Protein AF-0000000074147619 (afdb_homodimer)

Secondary structure (DSSP, 8-state):
--HHHHHHTTTS-HHHHHHHHHPEEEEE--SHHHHHHHHHHHHHT--EEEEE---B--GGGGGTSS--GGGTTSBHHHHHHHHHHHH-TT-EEEEE-----TTTHHHHHHT-SEEEE--S-HHHHHHHHHHHHHTT-EEEEE----BSS-GGG-EEEESSSSEEEEE-SS--TTTS-B-HHHHHHHHHHHHHHHHHHHHH-/--HHHHHHTTTS-HHHHHHHHHPEEEEE--SHHHHHHHHHHHHHT--EEEEE---B--GGGGGTSS--GGGTTSBHHHHHHHHHHHH-TT-EEEEE-----TTTHHHHHHT-SEEEE--S-HHHHHHHHHHHHHTT-EEEEE----BSS-GGG-EEEESSSSEEEEE-SS--TTTS-B-HHHHHHHHHHHHHHHHHHHHH-

Nearest PDB structures (foldseek):
  6h78-assembly6_L  TM=7.411E-01  e=1.457E-11  Homo sapiens
  6h78-assembly8_P  TM=7.478E-01  e=2.387E-11  Homo sapiens
  6h78-assembly2_D  TM=7.526E-01  e=5.663E-11  Homo sapiens
  6h78-assembly7_M  TM=7.394E-01  e=1.343E-10  Homo sapiens
  6h77-assembly1_B  TM=7.255E-01  e=1.263E-10  Homo sapiens

Foldseek 3Di:
DDPLLVVLCVVDPPVLLVLQQPFAEEEADQAQLRLLLLQLSLNNRYAHYEAEEQDADDPVRVQAGPADPVRGPPQSQVRSVVVSCVSPVRHDYHYHNDDDDLVCQLVSQVVGQAYEYDDQDPVVSVSNQVVCVVVVGAYEEEAAQFDDDPLVLWDWDDPDLRYIYIHNNDDHCVVGPRGNVSSSVRSNVSNVVVSCSSRVD/DDPLLVVLCVVDPPVLLVLQQPFAEEEADQAQLRLLLLQLSLNNRYAHYEAEEQDADDPVRVQAGPADPVRGPPQSQVRSVVVSCVSPVRHHYHYHNDDDDLVCLLVSQVVGQAYEYDDQDPVVSVSNVVSCVVVVGAYEEEAAQFDDDPLVLWDWDDPDLRYIYIHNNDDHCVVGPRGNVSSSVRSNVSNVVVSCSSRVD

Sequence (402 aa):
MNFFEEMLLSYFTKEQLDKIQKTRIVIMGCGGLGSNGAITLTRTGFKNFILIDHDKVEISNLNRQAYFFNQIGMPKAKALKENILKINPDCYIEEYVERITSENIESFMHKGDIIMEAVDSAQTKALILNTAIKLNKKVVSASGVCGYGNSEKIKIRRINNNVSIIGDFESDNSVFKPYAPKVIAISSLQCDEILRMVLYEMNFFEEMLLSYFTKEQLDKIQKTRIVIMGCGGLGSNGAITLTRTGFKNFILIDHDKVEISNLNRQAYFFNQIGMPKAKALKENILKINPDCYIEEYVERITSENIESFMHKGDIIMEAVDSAQTKALILNTAIKLNKKVVSASGVCGYGNSEKIKIRRINNNVSIIGDFESDNSVFKPYAPKVIAISSLQCDEILRMVLYE

InterPro domains:
  IPR000594 THIF-type NAD/FAD binding fold [PF00899] (7-155)
  IPR012729 Thiamine biosynthesis protein ThiF [TIGR02354] (4-197)
  IPR035985 Ubiquitin-activating enzyme-like [SSF69572] (10-151)
  IPR045886 ThiF/MoeB/HesA family [PTHR43267] (10-160)

Radius of gyration: 19.63 Å; Cα contacts (8 Å, |Δi|>4): 924; chains: 2; bounding box: 45×60×44 Å

Solvent-accessible surface area (backbone atoms only — not comparable to full-atom values): 20203 Å² total; per-residue (Å²): 132,56,72,58,60,57,47,46,56,79,73,32,54,70,68,55,47,49,49,42,44,68,42,27,38,26,31,42,20,48,42,40,33,23,29,39,23,50,48,38,37,43,27,61,51,40,30,32,39,36,31,31,18,59,51,55,36,46,69,75,42,43,36,44,22,72,58,44,58,91,42,52,69,34,46,30,22,60,49,43,51,54,55,44,39,44,63,39,74,82,48,48,73,48,62,36,83,40,76,85,39,91,88,47,42,65,66,55,55,68,73,34,61,36,35,40,51,23,60,86,48,67,67,60,44,50,51,51,52,52,49,31,57,74,69,69,37,32,34,37,34,66,38,26,51,32,36,75,62,55,71,83,53,51,43,79,46,66,81,50,98,40,35,34,39,33,24,45,72,67,43,41,74,90,81,26,53,68,36,16,24,42,27,43,21,46,19,18,48,44,40,22,49,50,50,31,54,58,68,77,94,132,53,72,57,59,57,47,46,55,80,73,30,54,70,68,55,46,49,50,42,43,67,41,25,38,26,31,41,20,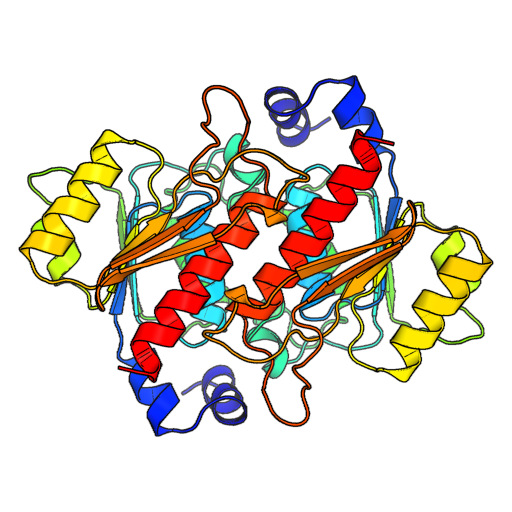46,41,43,34,23,30,40,24,51,50,37,38,42,28,61,51,41,29,32,38,36,33,31,19,57,51,56,34,44,69,75,40,43,37,44,22,70,59,45,60,92,41,53,69,34,46,29,23,58,51,44,50,55,56,44,38,44,61,40,74,81,47,46,74,48,63,36,81,39,77,85,40,92,88,47,42,65,65,55,56,68,73,33,60,36,34,40,51,22,61,88,47,69,66,58,44,50,50,52,53,54,49,29,58,74,69,70,37,33,34,36,35,66,39,27,50,31,35,74,61,56,71,84,52,49,43,80,47,67,81,51,97,40,36,34,40,32,26,45,72,68,43,43,72,90,82,27,54,67,35,16,25,40,28,42,20,48,18,18,48,44,39,22,49,51,51,32,55,59,69,76,94

Structure (mmCIF, N/CA/C/O backbone):
data_AF-0000000074147619-model_v1
#
loop_
_entity.id
_entity.type
_entity.pdbx_description
1 polymer 'Thiamine biosynthesis protein ThiF'
#
loop_
_atom_site.group_PDB
_atom_site.id
_atom_site.type_symbol
_atom_site.label_atom_id
_atom_site.label_alt_id
_atom_site.label_comp_id
_atom_site.label_asym_id
_atom_site.label_entity_id
_atom_site.label_seq_id
_atom_site.pdbx_PDB_ins_code
_atom_site.Cartn_x
_atom_site.Cartn_y
_atom_site.Cartn_z
_atom_site.occupancy
_atom_site.B_iso_or_equiv
_atom_site.auth_seq_id
_atom_site.auth_comp_id
_atom_site.auth_asym_id
_atom_site.auth_atom_id
_atom_site.pdbx_PDB_model_num
ATOM 1 N N . MET A 1 1 ? 16.062 -3.539 -21.5 1 73.69 1 MET A N 1
ATOM 2 C CA . MET A 1 1 ? 16.141 -2.998 -20.141 1 73.69 1 MET A CA 1
ATOM 3 C C . MET A 1 1 ? 15.812 -1.508 -20.141 1 73.69 1 MET A C 1
ATOM 5 O O . MET A 1 1 ? 16.453 -0.723 -20.844 1 73.69 1 MET A O 1
ATOM 9 N N . ASN A 1 2 ? 14.703 -1.176 -19.562 1 82.88 2 ASN A N 1
ATOM 10 C CA . ASN A 1 2 ? 14.367 0.241 -19.5 1 82.88 2 ASN A CA 1
ATOM 11 C C . ASN A 1 2 ? 15.031 0.921 -18.312 1 82.88 2 ASN A C 1
ATOM 13 O O . ASN A 1 2 ? 15.742 0.274 -17.547 1 82.88 2 ASN A O 1
ATOM 17 N N . PHE A 1 3 ? 14.891 2.203 -18.234 1 87.56 3 PHE A N 1
ATOM 18 C CA . PHE A 1 3 ? 15.578 3.014 -17.234 1 87.56 3 PHE A CA 1
ATOM 19 C C . PHE A 1 3 ? 15.172 2.594 -15.82 1 87.56 3 PHE A C 1
ATOM 21 O O . PHE A 1 3 ? 15.969 2.684 -14.891 1 87.56 3 PHE A O 1
ATOM 28 N N . PHE A 1 4 ? 14.023 2.078 -15.719 1 89.56 4 PHE A N 1
ATOM 29 C CA . PHE A 1 4 ? 13.547 1.606 -14.422 1 89.56 4 PHE A CA 1
ATOM 30 C C . PHE A 1 4 ? 14.336 0.382 -13.969 1 89.56 4 PHE A C 1
ATOM 32 O O . PHE A 1 4 ? 14.758 0.303 -12.812 1 89.56 4 PHE A O 1
ATOM 39 N N . GLU A 1 5 ? 14.578 -0.451 -14.898 1 88 5 GLU A N 1
ATOM 40 C CA . GLU A 1 5 ? 15.352 -1.655 -14.609 1 88 5 GLU A CA 1
ATOM 41 C C . GLU A 1 5 ? 16.781 -1.309 -14.234 1 88 5 GLU A C 1
ATOM 43 O O . GLU A 1 5 ? 17.359 -1.91 -13.32 1 88 5 GLU A O 1
ATOM 48 N N . GLU A 1 6 ? 17.25 -0.387 -14.914 1 90.38 6 GLU A N 1
ATOM 49 C CA . GLU A 1 6 ? 18.609 0.059 -14.617 1 90.38 6 GLU A CA 1
ATOM 50 C C . GLU A 1 6 ? 18.703 0.671 -13.219 1 90.38 6 GLU A C 1
ATOM 52 O O . GLU A 1 6 ? 19.656 0.429 -12.492 1 90.38 6 GLU A O 1
ATOM 57 N N . MET A 1 7 ? 17.734 1.424 -12.898 1 92.44 7 MET A N 1
ATOM 58 C CA . MET A 1 7 ? 17.703 2.098 -11.609 1 92.44 7 MET A CA 1
ATOM 59 C C . MET A 1 7 ? 17.656 1.085 -10.469 1 92.44 7 MET A C 1
ATOM 61 O O . MET A 1 7 ? 18.25 1.295 -9.414 1 92.44 7 MET A O 1
ATOM 65 N N . LEU A 1 8 ? 17.047 -0.1 -10.695 1 94.5 8 LEU A N 1
ATOM 66 C CA . LEU A 1 8 ? 16.875 -1.123 -9.672 1 94.5 8 LEU A CA 1
ATOM 67 C C . LEU A 1 8 ? 18.234 -1.714 -9.273 1 94.5 8 LEU A C 1
ATOM 69 O O . LEU A 1 8 ? 18.375 -2.256 -8.18 1 94.5 8 LEU A O 1
ATOM 73 N N . LEU A 1 9 ? 19.188 -1.494 -10.109 1 94.5 9 LEU A N 1
ATOM 74 C CA . LEU A 1 9 ? 20.531 -1.983 -9.828 1 94.5 9 LEU A CA 1
ATOM 75 C C . LEU A 1 9 ? 21.203 -1.129 -8.758 1 94.5 9 LEU A C 1
ATOM 77 O O . LEU A 1 9 ? 22.25 -1.502 -8.234 1 94.5 9 LEU A O 1
ATOM 81 N N . SER A 1 10 ? 20.625 -0.014 -8.438 1 92.44 10 SER A N 1
ATOM 82 C CA . SER A 1 10 ? 21.094 0.773 -7.301 1 92.44 10 SER A CA 1
ATOM 83 C C . SER A 1 10 ? 20.547 0.223 -5.988 1 92.44 10 SER A C 1
ATOM 85 O O . SER A 1 10 ? 21.016 0.591 -4.91 1 92.44 10 SER A O 1
ATOM 87 N N . TYR A 1 11 ? 19.609 -0.738 -6.062 1 93.5 11 TYR A N 1
ATOM 88 C CA . TYR A 1 11 ? 18.969 -1.286 -4.875 1 93.5 11 TYR A CA 1
ATOM 89 C C . TYR A 1 11 ? 19.344 -2.748 -4.676 1 93.5 11 TYR A C 1
ATOM 91 O O . TYR A 1 11 ? 19.359 -3.246 -3.547 1 93.5 11 TYR A O 1
ATOM 99 N N . PHE A 1 12 ? 19.594 -3.391 -5.762 1 95.12 12 PHE A N 1
ATOM 100 C CA . PHE A 1 12 ? 19.891 -4.816 -5.746 1 95.12 12 PHE A CA 1
ATOM 101 C C . PHE A 1 12 ? 21.203 -5.102 -6.488 1 95.12 12 PHE A C 1
ATOM 103 O O . PHE A 1 12 ? 21.547 -4.387 -7.426 1 95.12 12 PHE A O 1
ATOM 110 N N . THR A 1 13 ? 21.875 -6.172 -5.996 1 95.19 13 THR A N 1
ATOM 111 C CA . THR A 1 13 ? 22.938 -6.699 -6.852 1 95.19 13 THR A CA 1
ATOM 112 C C . THR A 1 13 ? 22.344 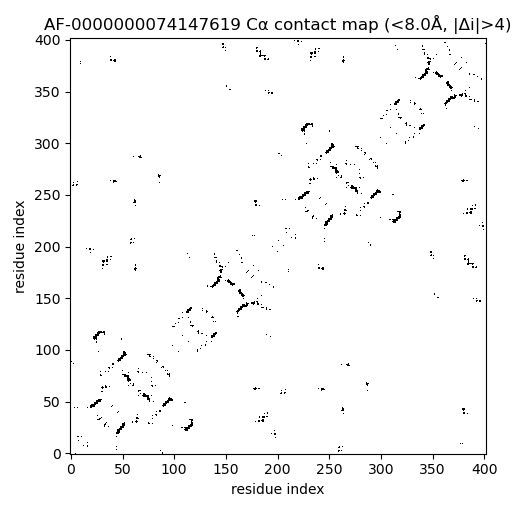-7.301 -8.125 1 95.19 13 THR A C 1
ATOM 114 O O . THR A 1 13 ? 21.156 -7.617 -8.18 1 95.19 13 THR A O 1
ATOM 117 N N . LYS A 1 14 ? 23.188 -7.457 -9.094 1 95.69 14 LYS A N 1
ATOM 118 C CA . LYS A 1 14 ? 22.734 -8.078 -10.336 1 95.69 14 LYS A CA 1
ATOM 119 C C . LYS A 1 14 ? 22.141 -9.461 -10.086 1 95.69 14 LYS A C 1
ATOM 121 O O . LYS A 1 14 ? 21.125 -9.828 -10.664 1 95.69 14 LYS A O 1
ATOM 126 N N . GLU A 1 15 ? 22.797 -10.156 -9.25 1 96.44 15 GLU A N 1
ATOM 127 C CA . GLU A 1 15 ? 22.344 -11.5 -8.922 1 96.44 15 GLU A CA 1
ATOM 128 C C . GLU A 1 15 ? 20.969 -11.477 -8.258 1 96.44 15 GLU A C 1
ATOM 130 O O . GLU A 1 15 ? 20.078 -12.258 -8.625 1 96.44 15 GLU A O 1
ATOM 135 N N . GLN A 1 16 ? 20.812 -10.633 -7.336 1 96.56 16 GLN A N 1
ATOM 136 C CA . GLN A 1 16 ? 19.547 -10.492 -6.648 1 96.56 16 GLN A CA 1
ATOM 137 C C . GLN A 1 16 ? 18.438 -10.086 -7.621 1 96.56 16 GLN A C 1
ATOM 139 O O . GLN A 1 16 ? 17.344 -10.664 -7.598 1 96.56 16 GLN A O 1
ATOM 144 N N . LEU A 1 17 ? 18.719 -9.148 -8.445 1 96.94 17 LEU A N 1
ATOM 145 C CA . LEU A 1 17 ? 17.734 -8.656 -9.398 1 96.94 17 LEU A CA 1
ATOM 146 C C . LEU A 1 17 ? 17.359 -9.742 -10.398 1 96.94 17 LEU A C 1
ATOM 148 O O . LEU A 1 17 ? 16.188 -9.875 -10.773 1 96.94 17 LEU A O 1
ATOM 152 N N . ASP A 1 18 ? 18.328 -10.492 -10.805 1 96.62 18 ASP A N 1
ATOM 153 C CA . ASP A 1 18 ? 18.078 -11.609 -11.703 1 96.62 18 ASP A CA 1
ATOM 154 C C . ASP A 1 18 ? 17.109 -12.602 -11.078 1 96.62 18 ASP A C 1
ATOM 156 O O . ASP A 1 18 ? 16.188 -13.086 -11.734 1 96.62 18 ASP A O 1
ATOM 160 N N . LYS A 1 19 ? 17.312 -12.922 -9.828 1 97.62 19 LYS A N 1
ATOM 161 C CA . LYS A 1 19 ? 16.422 -13.828 -9.117 1 97.62 19 LYS A CA 1
ATOM 162 C C . LYS A 1 19 ? 15 -13.273 -9.07 1 97.62 19 LYS A C 1
ATOM 164 O O . LYS A 1 19 ? 14.039 -13.992 -9.336 1 97.62 19 LYS A O 1
ATOM 169 N N . ILE A 1 20 ? 14.891 -12.047 -8.75 1 98.06 20 ILE A N 1
ATOM 170 C CA . ILE A 1 20 ? 13.609 -11.367 -8.633 1 98.06 20 ILE A CA 1
ATOM 171 C C . ILE A 1 20 ? 12.883 -11.391 -9.977 1 98.06 20 ILE A C 1
ATOM 173 O O . ILE A 1 20 ? 11.711 -11.781 -10.047 1 98.06 20 ILE A O 1
ATOM 177 N N . GLN A 1 21 ? 13.555 -11.094 -11.016 1 97.25 21 GLN A N 1
ATOM 178 C CA . GLN A 1 21 ? 12.93 -10.891 -12.32 1 97.25 21 GLN A CA 1
ATOM 179 C C . GLN A 1 21 ? 12.664 -12.219 -13.016 1 97.25 21 GLN A C 1
ATOM 181 O O . GLN A 1 21 ? 11.867 -12.289 -13.953 1 97.25 21 GLN A O 1
ATOM 186 N N . LYS A 1 22 ? 13.305 -13.234 -12.531 1 97.5 22 LYS A N 1
ATOM 187 C CA . LYS A 1 22 ? 13.055 -14.57 -13.078 1 97.5 22 LYS A CA 1
ATOM 188 C C . LYS A 1 22 ? 11.898 -15.25 -12.344 1 97.5 22 LYS A C 1
ATOM 190 O O . LYS A 1 22 ? 11.336 -16.234 -12.844 1 97.5 22 LYS A O 1
ATOM 195 N N . THR A 1 23 ? 11.641 -14.836 -11.164 1 98.5 23 THR A N 1
ATOM 196 C CA . THR A 1 23 ? 10.578 -15.438 -10.359 1 98.5 23 THR A CA 1
ATOM 197 C C . THR A 1 23 ? 9.203 -15.086 -10.93 1 98.5 23 THR A C 1
ATOM 199 O O . THR A 1 23 ? 8.914 -13.914 -11.195 1 98.5 23 THR A O 1
ATOM 202 N N . ARG A 1 24 ? 8.367 -16.062 -11.133 1 98.75 24 ARG A N 1
ATOM 203 C CA . ARG A 1 24 ? 7 -15.867 -11.594 1 98.75 24 ARG A CA 1
ATOM 204 C C . ARG A 1 24 ? 6.016 -15.938 -10.43 1 98.75 24 ARG A C 1
ATOM 206 O O . ARG A 1 24 ? 5.934 -16.953 -9.742 1 98.75 24 ARG A O 1
ATOM 213 N N . ILE A 1 25 ? 5.258 -14.875 -10.258 1 98.88 25 ILE A N 1
ATOM 214 C CA . ILE A 1 25 ? 4.328 -14.758 -9.141 1 98.88 25 ILE A CA 1
ATOM 215 C C . ILE A 1 25 ? 2.912 -15.078 -9.609 1 98.88 25 ILE A C 1
ATOM 217 O O . ILE A 1 25 ? 2.416 -14.469 -10.562 1 98.88 25 ILE A O 1
ATOM 221 N N . VAL A 1 26 ? 2.271 -16 -8.984 1 98.94 26 VAL A N 1
ATOM 222 C CA . VAL A 1 26 ? 0.858 -16.281 -9.219 1 98.94 26 VAL A CA 1
ATOM 223 C C . VAL A 1 26 ? 0.01 -15.586 -8.156 1 98.94 26 VAL A C 1
ATOM 225 O O . VAL A 1 26 ? 0.038 -15.969 -6.984 1 98.94 26 VAL A O 1
ATOM 228 N N . ILE A 1 27 ? -0.716 -14.617 -8.57 1 98.94 27 ILE A N 1
ATOM 229 C CA . ILE A 1 27 ? -1.602 -13.898 -7.66 1 98.94 27 ILE A CA 1
ATOM 230 C C . ILE A 1 27 ? -3.025 -14.43 -7.797 1 98.94 27 ILE A C 1
ATOM 232 O O . ILE A 1 27 ? -3.672 -14.234 -8.828 1 98.94 27 ILE A O 1
ATOM 236 N N . MET A 1 28 ? -3.471 -15.102 -6.797 1 98.88 28 MET A N 1
ATOM 237 C CA . MET A 1 28 ? -4.816 -15.664 -6.773 1 98.88 28 MET A CA 1
ATOM 238 C C . MET A 1 28 ? -5.777 -14.758 -6.016 1 98.88 28 MET A C 1
ATOM 240 O O . MET A 1 28 ? -5.883 -14.844 -4.793 1 98.88 28 MET A O 1
ATOM 244 N N . GLY A 1 29 ? -6.551 -14.023 -6.73 1 98.75 29 GLY A N 1
ATOM 245 C CA . GLY A 1 29 ? -7.367 -12.938 -6.215 1 98.75 29 GLY A CA 1
ATOM 246 C C . GLY A 1 29 ? -6.758 -11.57 -6.441 1 98.75 29 GLY A C 1
ATOM 247 O O . GLY A 1 29 ? -5.668 -11.281 -5.949 1 98.75 29 GLY A O 1
ATOM 248 N N . CYS A 1 30 ? -7.477 -10.742 -7.215 1 98.81 30 CYS A N 1
ATOM 249 C CA . CYS A 1 30 ? -7 -9.398 -7.504 1 98.81 30 CYS A CA 1
ATOM 250 C C . CYS A 1 30 ? -7.812 -8.359 -6.738 1 98.81 30 CYS A C 1
ATOM 252 O O . CYS A 1 30 ? -8.109 -7.285 -7.27 1 98.81 30 CYS A O 1
ATOM 254 N N . GLY A 1 31 ? -8.266 -8.727 -5.527 1 98.38 31 GLY A N 1
ATOM 255 C CA . GLY A 1 31 ? -8.977 -7.801 -4.66 1 98.38 31 GLY A CA 1
ATOM 256 C C . GLY A 1 31 ? -8.055 -6.902 -3.857 1 98.38 31 GLY A C 1
ATOM 257 O O . GLY A 1 31 ? -7.102 -6.336 -4.398 1 98.38 31 GLY A O 1
ATOM 258 N N . GLY A 1 32 ? -8.398 -6.672 -2.566 1 98.31 32 GLY A N 1
ATOM 259 C CA . GLY A 1 32 ? -7.625 -5.785 -1.712 1 98.31 32 GLY A CA 1
ATOM 260 C C . GLY A 1 32 ? -6.191 -6.242 -1.52 1 98.31 32 GLY A C 1
ATOM 261 O O . GLY A 1 32 ? -5.258 -5.449 -1.669 1 98.31 32 GLY A O 1
ATOM 262 N N . LEU A 1 33 ? -6.023 -7.449 -1.25 1 98.69 33 LEU A N 1
ATOM 263 C CA . LEU A 1 33 ? -4.68 -7.977 -1.033 1 98.69 33 LEU A CA 1
ATOM 264 C C . LEU A 1 33 ? -3.926 -8.109 -2.354 1 98.69 33 LEU A C 1
ATOM 266 O O . LEU A 1 33 ? -2.84 -7.543 -2.512 1 98.69 33 LEU A O 1
ATOM 270 N N . GLY A 1 34 ? -4.535 -8.727 -3.307 1 98.88 34 GLY A N 1
ATOM 271 C CA . GLY A 1 34 ? -3.869 -9.062 -4.555 1 98.88 34 GLY A CA 1
ATOM 272 C C . GLY A 1 34 ? -3.533 -7.844 -5.395 1 98.88 34 GLY A C 1
ATOM 273 O O . GLY A 1 34 ? -2.449 -7.766 -5.98 1 98.88 34 GLY A O 1
ATOM 274 N N . SER A 1 35 ? -4.465 -6.914 -5.508 1 98.94 35 SER A N 1
ATOM 275 C CA . SER A 1 35 ? -4.211 -5.734 -6.328 1 98.94 35 SER A CA 1
ATOM 276 C C . SER A 1 35 ? -3.092 -4.879 -5.742 1 98.94 35 SER A C 1
ATOM 278 O O . SER A 1 35 ? -2.172 -4.477 -6.457 1 98.94 35 SER A O 1
ATOM 280 N N . ASN A 1 36 ? -3.133 -4.625 -4.438 1 98.88 36 ASN A N 1
ATOM 281 C CA . ASN A 1 36 ? -2.07 -3.863 -3.789 1 98.88 36 ASN A CA 1
ATOM 282 C C . ASN A 1 36 ? -0.743 -4.613 -3.822 1 98.88 36 ASN A C 1
ATOM 284 O O . ASN A 1 36 ? 0.313 -4.008 -4.016 1 98.88 36 ASN A O 1
ATOM 288 N N . GLY A 1 37 ? -0.799 -5.887 -3.617 1 98.94 37 GLY A N 1
ATOM 289 C CA . GLY A 1 37 ? 0.406 -6.695 -3.672 1 98.94 37 GLY A CA 1
ATOM 290 C C . GLY A 1 37 ? 1.087 -6.664 -5.027 1 98.94 37 GLY A C 1
ATOM 291 O O . GLY A 1 37 ? 2.312 -6.551 -5.109 1 98.94 37 GLY A O 1
ATOM 292 N N . ALA A 1 38 ? 0.302 -6.785 -6.086 1 98.94 38 ALA A N 1
ATOM 293 C CA . ALA A 1 38 ? 0.847 -6.742 -7.441 1 98.94 38 ALA A CA 1
ATOM 294 C C . ALA A 1 38 ? 1.584 -5.43 -7.691 1 98.94 38 ALA A C 1
ATOM 296 O O . ALA A 1 38 ? 2.678 -5.422 -8.266 1 98.94 38 ALA A O 1
ATOM 297 N N . ILE A 1 39 ? 0.962 -4.34 -7.25 1 98.81 39 ILE A N 1
ATOM 298 C CA . ILE A 1 39 ? 1.57 -3.025 -7.406 1 98.81 39 ILE A CA 1
ATOM 299 C C . ILE A 1 39 ? 2.881 -2.967 -6.629 1 98.81 39 ILE A C 1
ATOM 301 O O . ILE A 1 39 ? 3.912 -2.553 -7.164 1 98.81 39 ILE A O 1
ATOM 305 N N . THR A 1 40 ? 2.861 -3.434 -5.41 1 98.88 40 THR A N 1
ATOM 306 C CA . THR A 1 40 ? 4.031 -3.414 -4.539 1 98.88 40 THR A CA 1
ATOM 307 C C . THR A 1 40 ? 5.152 -4.273 -5.121 1 98.88 40 THR A C 1
ATOM 309 O O . THR A 1 40 ? 6.305 -3.84 -5.18 1 98.88 40 THR A O 1
ATOM 312 N N . LEU A 1 41 ? 4.828 -5.465 -5.582 1 98.88 41 LEU A N 1
ATOM 313 C CA . LEU A 1 41 ? 5.82 -6.375 -6.145 1 98.88 41 LEU A CA 1
ATOM 314 C C . LEU A 1 41 ? 6.41 -5.805 -7.43 1 98.88 41 LEU A C 1
ATOM 316 O O . LEU A 1 41 ? 7.609 -5.945 -7.684 1 98.88 41 LEU A O 1
ATOM 320 N N . THR A 1 42 ? 5.555 -5.191 -8.234 1 98.56 42 THR A N 1
ATOM 321 C CA . THR A 1 42 ? 6.047 -4.547 -9.445 1 98.56 42 THR A CA 1
ATOM 322 C C . THR A 1 42 ? 7.09 -3.486 -9.109 1 98.56 42 THR A C 1
ATOM 324 O O . THR A 1 42 ? 8.164 -3.453 -9.711 1 98.56 42 THR A O 1
ATOM 327 N N . ARG A 1 43 ? 6.797 -2.67 -8.156 1 98.19 43 ARG A N 1
ATOM 328 C CA . ARG A 1 43 ? 7.711 -1.604 -7.754 1 98.19 43 ARG A CA 1
ATOM 329 C C . ARG A 1 43 ? 9 -2.176 -7.176 1 98.19 43 ARG A C 1
ATOM 331 O O . ARG A 1 43 ? 10.062 -1.558 -7.281 1 98.19 43 ARG A O 1
ATOM 338 N N . THR A 1 44 ? 8.883 -3.348 -6.605 1 98.06 44 THR A N 1
ATOM 339 C CA . THR A 1 44 ? 10.047 -4.023 -6.047 1 98.06 44 THR A CA 1
ATOM 340 C C . THR A 1 44 ? 10.977 -4.504 -7.16 1 98.06 44 THR A C 1
ATOM 342 O O . THR A 1 44 ? 12.188 -4.617 -6.957 1 98.06 44 THR A O 1
ATOM 345 N N . GLY A 1 45 ? 10.43 -4.84 -8.312 1 97.69 45 GLY A N 1
ATOM 346 C CA . GLY A 1 45 ? 11.266 -5.266 -9.43 1 97.69 45 GLY A CA 1
ATOM 347 C C . GLY A 1 45 ? 10.789 -6.555 -10.07 1 97.69 45 GLY A C 1
ATOM 348 O O . GLY A 1 45 ? 11.367 -7.008 -11.062 1 97.69 45 GLY A O 1
ATOM 349 N N . PHE A 1 46 ? 9.758 -7.172 -9.492 1 98.44 46 PHE A N 1
ATOM 350 C CA . PHE A 1 46 ? 9.219 -8.359 -10.133 1 98.44 46 PHE A CA 1
ATOM 351 C C . PHE A 1 46 ? 8.625 -8.023 -11.492 1 98.44 46 PHE A C 1
ATOM 353 O O . PHE A 1 46 ? 8.016 -6.965 -11.664 1 98.44 46 PHE A O 1
ATOM 360 N N . LYS A 1 47 ? 8.68 -9.023 -12.445 1 97.94 47 LYS A N 1
ATOM 361 C CA . LYS A 1 47 ? 8.273 -8.695 -13.812 1 97.94 47 LYS A CA 1
ATOM 362 C C . LYS A 1 47 ? 7.266 -9.719 -14.344 1 97.94 47 LYS A C 1
ATOM 364 O O . LYS A 1 47 ? 6.598 -9.477 -15.344 1 97.94 47 LYS A O 1
ATOM 369 N N . ASN A 1 48 ? 7.234 -10.844 -13.742 1 98.69 48 ASN A N 1
ATOM 370 C CA . ASN A 1 48 ? 6.434 -11.945 -14.258 1 98.69 48 ASN A CA 1
ATOM 371 C C . ASN A 1 48 ? 5.254 -12.258 -13.344 1 98.69 48 ASN A C 1
ATOM 373 O O . ASN A 1 48 ? 5.441 -12.719 -12.219 1 98.69 48 ASN A O 1
ATOM 377 N N . PHE A 1 49 ? 4.031 -12.031 -13.922 1 98.88 49 PHE A N 1
ATOM 378 C CA . PHE A 1 49 ? 2.842 -12.18 -13.086 1 98.88 49 PHE A CA 1
ATOM 379 C C . PHE A 1 49 ? 1.792 -13.031 -13.789 1 98.88 49 PHE A C 1
ATOM 381 O O . PHE A 1 49 ? 1.618 -12.938 -15.008 1 98.88 49 PHE A O 1
ATOM 388 N N . ILE A 1 50 ? 1.135 -13.875 -13.055 1 98.88 50 ILE A N 1
ATOM 389 C CA . ILE A 1 50 ? -0.141 -14.5 -13.391 1 98.88 50 ILE A CA 1
ATOM 390 C C . ILE A 1 50 ? -1.236 -13.953 -12.477 1 98.88 50 ILE A C 1
ATOM 392 O O . ILE A 1 50 ? -1.186 -14.141 -11.258 1 98.88 50 ILE A O 1
ATOM 396 N N . LEU A 1 51 ? -2.16 -13.242 -13.078 1 98.94 51 LEU A N 1
ATOM 397 C CA . LEU A 1 51 ? -3.26 -12.641 -12.328 1 98.94 51 LEU A CA 1
ATOM 398 C C . LEU A 1 51 ? -4.555 -13.414 -12.539 1 98.94 51 LEU A C 1
ATOM 400 O O . LEU A 1 51 ? -4.992 -13.594 -13.68 1 98.94 51 LEU A O 1
ATOM 404 N N . ILE A 1 52 ? -5.141 -13.875 -11.43 1 98.88 52 ILE A N 1
ATOM 405 C CA . ILE A 1 52 ? -6.359 -14.664 -11.539 1 98.88 52 ILE A CA 1
ATOM 406 C C . ILE A 1 52 ? -7.465 -14.031 -10.695 1 98.88 52 ILE A C 1
ATOM 408 O O . ILE A 1 52 ? -7.34 -13.938 -9.469 1 98.88 52 ILE A O 1
ATOM 412 N N . ASP A 1 53 ? -8.5 -13.641 -11.258 1 98.81 53 ASP A N 1
ATOM 413 C CA . ASP A 1 53 ? -9.688 -13.086 -10.609 1 98.81 53 ASP A CA 1
ATOM 414 C C . ASP A 1 53 ? -10.891 -13.117 -11.555 1 98.81 53 ASP A C 1
ATOM 416 O O . ASP A 1 53 ? -10.766 -12.805 -12.742 1 98.81 53 ASP A O 1
ATOM 420 N N . HIS A 1 54 ? -12.039 -13.414 -11.047 1 98.31 54 HIS A N 1
ATOM 421 C CA . HIS A 1 54 ? -13.195 -13.562 -11.914 1 98.31 54 HIS A CA 1
ATOM 422 C C . HIS A 1 54 ? -14.109 -12.336 -11.844 1 98.31 54 HIS A C 1
ATOM 424 O O . HIS A 1 54 ? -15.039 -12.203 -12.633 1 98.31 54 HIS A O 1
ATOM 430 N N . ASP A 1 55 ? -13.883 -11.391 -10.945 1 98.25 55 ASP A N 1
ATOM 431 C CA . ASP A 1 55 ? -14.789 -10.273 -10.703 1 98.25 55 ASP A CA 1
ATOM 432 C C . ASP A 1 55 ? -14.406 -9.062 -11.555 1 98.25 55 ASP A C 1
ATOM 434 O O . ASP A 1 55 ? -13.328 -9.031 -12.148 1 98.25 55 ASP A O 1
ATOM 438 N N . LYS A 1 56 ? -15.328 -8.172 -11.555 1 98.69 56 LYS A N 1
ATOM 439 C CA . LYS A 1 56 ? -15.094 -6.863 -12.164 1 98.69 56 LYS A CA 1
ATOM 440 C C . LYS A 1 56 ? -14.883 -5.797 -11.094 1 98.69 56 LYS A C 1
ATOM 442 O O . LYS A 1 56 ? -15.289 -5.969 -9.938 1 98.69 56 LYS A O 1
ATOM 447 N N . VAL A 1 57 ? -14.203 -4.703 -11.484 1 98.25 57 VAL A N 1
ATOM 448 C CA . VAL A 1 57 ? -14.016 -3.572 -10.586 1 98.25 57 VAL A CA 1
ATOM 449 C C . VAL A 1 57 ? -15.352 -2.896 -10.312 1 98.25 57 VAL A C 1
ATOM 451 O O . VAL A 1 57 ? -16.078 -2.555 -11.25 1 98.25 57 VAL A O 1
ATOM 454 N N . GLU A 1 58 ? -15.641 -2.803 -9.102 1 97 58 GLU A N 1
ATOM 455 C CA . GLU A 1 58 ? -16.828 -2.078 -8.656 1 97 58 GLU A CA 1
ATOM 456 C C . GLU A 1 58 ? -16.453 -0.851 -7.832 1 97 58 GLU A C 1
ATOM 458 O O . GLU A 1 58 ? -15.336 -0.771 -7.301 1 97 58 GLU A O 1
ATOM 463 N N . ILE A 1 59 ? -17.391 0.048 -7.723 1 94.44 59 ILE A N 1
ATOM 464 C CA . ILE A 1 59 ? -17.141 1.28 -6.984 1 94.44 59 ILE A CA 1
ATOM 465 C C . ILE A 1 59 ? -16.766 0.949 -5.543 1 94.44 59 ILE A C 1
ATOM 467 O O . ILE A 1 59 ? -15.93 1.63 -4.941 1 94.44 59 ILE A O 1
ATOM 471 N N . SER A 1 60 ? -17.344 -0.09 -4.984 1 92.5 60 SER A N 1
ATOM 472 C CA . SER A 1 60 ? -17.109 -0.498 -3.605 1 92.5 60 SER A CA 1
ATOM 473 C C . SER A 1 60 ? -15.688 -1.02 -3.42 1 92.5 60 SER A C 1
ATOM 475 O O . SER A 1 60 ? -15.211 -1.16 -2.291 1 92.5 60 SER A O 1
ATOM 477 N N . ASN A 1 61 ? -15.031 -1.292 -4.523 1 94.75 61 ASN A N 1
ATOM 478 C CA . ASN A 1 61 ? -13.68 -1.834 -4.449 1 94.75 61 ASN A CA 1
ATOM 479 C C . ASN A 1 61 ? -12.641 -0.731 -4.246 1 94.75 61 ASN A C 1
ATOM 481 O O . ASN A 1 61 ? -11.523 -1 -3.816 1 94.75 61 ASN A O 1
ATOM 485 N N . LEU A 1 62 ? -13.031 0.531 -4.52 1 95.94 62 LEU A N 1
ATOM 486 C CA . LEU A 1 62 ? -12.078 1.637 -4.523 1 95.94 62 LEU A CA 1
ATOM 487 C C . LEU A 1 62 ? -11.68 2.014 -3.1 1 95.94 62 LEU A C 1
ATOM 489 O O . LEU A 1 62 ? -10.695 2.727 -2.893 1 95.94 62 LEU A O 1
ATOM 493 N N . ASN A 1 63 ? -12.375 1.45 -2.107 1 96.19 63 ASN A N 1
ATOM 494 C CA . ASN A 1 63 ? -12.07 1.759 -0.714 1 96.19 63 ASN A CA 1
ATOM 495 C C . ASN A 1 63 ? -10.766 1.106 -0.266 1 96.19 63 ASN A C 1
ATOM 497 O O . ASN A 1 63 ? -10.188 1.501 0.746 1 96.19 63 ASN A O 1
ATOM 501 N N . ARG A 1 64 ? -10.367 0.11 -1.05 1 97.62 64 ARG A N 1
ATOM 502 C CA . ARG A 1 64 ? -9.18 -0.557 -0.519 1 97.62 64 ARG A CA 1
ATOM 503 C C . ARG A 1 64 ? -8.422 -1.286 -1.623 1 97.62 64 ARG A C 1
ATOM 505 O O . ARG A 1 64 ? -7.34 -1.829 -1.386 1 97.62 64 ARG A O 1
ATOM 512 N N . GLN A 1 65 ? -8.953 -1.369 -2.816 1 98.56 65 GLN A N 1
ATOM 513 C CA . GLN A 1 65 ? -8.305 -2.084 -3.908 1 98.56 65 GLN A CA 1
ATOM 514 C C . GLN A 1 65 ? -7.582 -1.116 -4.844 1 98.56 65 GLN A C 1
ATOM 516 O O . GLN A 1 65 ? -7.996 0.035 -4.996 1 98.56 65 GLN A O 1
ATOM 521 N N . ALA A 1 66 ? -6.5 -1.503 -5.457 1 98.5 66 ALA A N 1
ATOM 522 C CA . ALA A 1 66 ? -5.609 -0.645 -6.234 1 98.5 66 ALA A CA 1
ATOM 523 C C . ALA A 1 66 ? -6.172 -0.382 -7.625 1 98.5 66 ALA A C 1
ATOM 525 O O . ALA A 1 66 ? -5.512 -0.652 -8.633 1 98.5 66 ALA A O 1
ATOM 526 N N . TYR A 1 67 ? -7.406 0.141 -7.648 1 98 67 TYR A N 1
ATOM 527 C CA . TYR A 1 67 ? -8.055 0.491 -8.906 1 98 67 TYR A CA 1
ATOM 528 C C . TYR A 1 67 ? -8.477 1.956 -8.914 1 98 67 TYR A C 1
ATOM 530 O O . TYR A 1 67 ? -8.352 2.65 -7.902 1 98 67 TYR A O 1
ATOM 538 N N . PHE A 1 68 ? -8.906 2.387 -10.047 1 96.56 68 PHE A N 1
ATOM 539 C CA . PHE A 1 68 ? -9.297 3.779 -10.227 1 96.56 68 PHE A CA 1
ATOM 540 C C . PHE A 1 68 ? -10.719 3.879 -10.766 1 96.56 68 PHE A C 1
ATOM 542 O O . PHE A 1 68 ? -11.281 2.889 -11.234 1 96.56 68 PHE A O 1
ATOM 549 N N . PHE A 1 69 ? -11.266 5.047 -10.68 1 93.56 69 PHE A N 1
ATOM 550 C CA . PHE A 1 69 ? -12.648 5.297 -11.062 1 93.56 69 PHE A CA 1
ATOM 551 C C . PHE A 1 69 ? -12.898 4.891 -12.508 1 93.56 69 PHE A C 1
ATOM 553 O O . PHE A 1 69 ? -13.938 4.316 -12.828 1 93.56 69 PHE A O 1
ATOM 560 N N . ASN A 1 70 ? -11.984 5.207 -13.359 1 94.88 70 ASN A N 1
ATOM 561 C CA . ASN A 1 70 ? -12.188 4.977 -14.789 1 94.88 70 ASN A CA 1
ATOM 562 C C . ASN A 1 70 ? -12.102 3.492 -15.133 1 94.88 70 ASN A C 1
ATOM 564 O O . ASN A 1 70 ? -12.328 3.105 -16.281 1 94.88 70 ASN A O 1
ATOM 568 N N . GLN A 1 71 ? -11.844 2.672 -14.195 1 97.25 71 GLN A N 1
ATOM 569 C CA . GLN A 1 71 ? -11.68 1.245 -14.445 1 97.25 71 GLN A CA 1
ATOM 570 C C . GLN A 1 71 ? -12.906 0.459 -13.984 1 97.25 71 GLN A C 1
ATOM 572 O O . GLN A 1 71 ? -12.977 -0.758 -14.164 1 97.25 71 GLN A O 1
ATOM 577 N N . ILE A 1 72 ? -13.844 1.162 -13.367 1 96.56 72 ILE A N 1
ATOM 578 C CA . ILE A 1 72 ? -15.07 0.511 -12.922 1 96.56 72 ILE A CA 1
ATOM 579 C C . ILE A 1 72 ? -15.711 -0.236 -14.086 1 96.56 72 ILE A C 1
ATOM 581 O O . ILE A 1 72 ? -15.859 0.315 -15.18 1 96.56 72 ILE A O 1
ATOM 585 N N . GLY A 1 73 ? -16.031 -1.455 -13.891 1 98.25 73 GLY A N 1
ATOM 586 C CA . GLY A 1 73 ? -16.625 -2.287 -14.914 1 98.25 73 GLY A CA 1
ATOM 587 C C . GLY A 1 73 ? -15.641 -3.201 -15.609 1 98.25 73 GLY A C 1
ATOM 588 O O . GLY A 1 73 ? -16.031 -4.195 -16.234 1 98.25 73 GLY A O 1
ATOM 589 N N . MET A 1 74 ? -14.375 -2.926 -15.57 1 98.5 74 MET A N 1
ATOM 590 C CA . MET A 1 74 ? -13.336 -3.764 -16.156 1 98.5 74 MET A CA 1
ATOM 591 C C . MET A 1 74 ? -13.102 -5.02 -15.328 1 98.5 74 MET A C 1
ATOM 593 O O . MET A 1 74 ? -13.188 -4.973 -14.102 1 98.5 74 MET A O 1
ATOM 597 N N . PRO A 1 75 ? -12.828 -6.125 -16.016 1 98.88 75 PRO A N 1
ATOM 598 C CA . PRO A 1 75 ? -12.344 -7.246 -15.211 1 98.88 75 PRO A CA 1
ATOM 599 C C . PRO A 1 75 ? -11.141 -6.871 -14.344 1 98.88 75 PRO A C 1
ATOM 601 O O . PRO A 1 75 ? -10.211 -6.223 -14.828 1 98.88 75 PRO A O 1
ATOM 604 N N . LYS A 1 76 ? -11.141 -7.246 -13.062 1 98.81 76 LYS A N 1
ATOM 605 C CA . LYS A 1 76 ? -10.086 -6.859 -12.125 1 98.81 76 LYS A CA 1
ATOM 606 C C . LYS A 1 76 ? -8.711 -7.27 -12.648 1 98.81 76 LYS A C 1
ATOM 608 O O . LYS A 1 76 ? -7.758 -6.488 -12.586 1 98.81 76 LYS A O 1
ATOM 613 N N . ALA A 1 77 ? -8.602 -8.484 -13.195 1 98.88 77 ALA A N 1
ATOM 614 C CA . ALA A 1 77 ? -7.309 -8.984 -13.664 1 98.88 77 ALA A CA 1
ATOM 615 C C . ALA A 1 77 ? -6.766 -8.125 -14.805 1 98.88 77 ALA A C 1
ATOM 617 O O . ALA A 1 77 ? -5.566 -7.844 -14.859 1 98.88 77 ALA A O 1
ATOM 618 N N . LYS A 1 78 ? -7.613 -7.66 -15.664 1 98.81 78 LYS A N 1
ATOM 619 C CA . LYS A 1 78 ? -7.211 -6.824 -16.797 1 98.81 78 LYS A CA 1
ATOM 620 C C . LYS A 1 78 ? -6.863 -5.41 -16.328 1 98.81 78 LYS A C 1
ATOM 622 O O . LYS A 1 78 ? -5.879 -4.828 -16.797 1 98.81 78 LYS A O 1
ATOM 627 N N . ALA A 1 79 ? -7.73 -4.883 -15.461 1 98.81 79 ALA A N 1
ATOM 628 C CA . ALA A 1 79 ? -7.461 -3.555 -14.914 1 98.81 79 ALA A CA 1
ATOM 629 C C . ALA A 1 79 ? -6.117 -3.521 -14.188 1 98.81 79 ALA A C 1
ATOM 631 O O . ALA A 1 79 ? -5.355 -2.562 -14.328 1 98.81 79 ALA A O 1
ATOM 632 N N . LEU A 1 80 ? -5.844 -4.555 -13.461 1 98.81 80 LEU A N 1
ATOM 633 C CA . LEU A 1 80 ? -4.602 -4.633 -12.703 1 98.81 80 LEU A CA 1
ATOM 634 C C . LEU A 1 80 ? -3.396 -4.723 -13.633 1 98.81 80 LEU A C 1
ATOM 636 O O . LEU A 1 80 ? -2.359 -4.109 -13.375 1 98.81 80 LEU A O 1
ATOM 640 N N . LYS A 1 81 ? -3.529 -5.484 -14.688 1 98.81 81 LYS A N 1
ATOM 641 C CA . LYS A 1 81 ? -2.482 -5.539 -15.711 1 98.81 81 LYS A CA 1
ATOM 642 C C . LYS A 1 81 ? -2.15 -4.141 -16.234 1 98.81 81 LYS A C 1
ATOM 644 O O . LYS A 1 81 ? -0.978 -3.777 -16.344 1 98.81 81 LYS A O 1
ATOM 649 N N . GLU A 1 82 ? -3.172 -3.377 -16.516 1 98.44 82 GLU A N 1
ATOM 650 C CA . GLU A 1 82 ? -2.965 -2.014 -17 1 98.44 82 GLU A CA 1
ATOM 651 C C . GLU A 1 82 ? -2.182 -1.186 -15.984 1 98.44 82 GLU A C 1
ATOM 653 O O . GLU A 1 82 ? -1.271 -0.441 -16.359 1 98.44 82 GLU A O 1
ATOM 658 N N . ASN A 1 83 ? -2.574 -1.302 -14.75 1 98.12 83 ASN A N 1
ATOM 659 C CA . ASN A 1 83 ? -1.914 -0.53 -13.703 1 98.12 83 ASN A CA 1
ATOM 660 C C . ASN A 1 83 ? -0.447 -0.926 -13.555 1 98.12 83 ASN A C 1
ATOM 662 O O . ASN A 1 83 ? 0.417 -0.066 -13.375 1 98.12 83 ASN A O 1
ATOM 666 N N . ILE A 1 84 ? -0.145 -2.229 -13.594 1 98.19 84 ILE A N 1
ATOM 667 C CA . ILE A 1 84 ? 1.216 -2.742 -13.484 1 98.19 84 ILE A CA 1
ATOM 668 C C . ILE A 1 84 ? 2.072 -2.176 -14.617 1 98.19 84 ILE A C 1
ATOM 670 O O . ILE A 1 84 ? 3.188 -1.704 -14.383 1 98.19 84 ILE A O 1
ATOM 674 N N . LEU A 1 85 ? 1.533 -2.129 -15.797 1 97.31 85 LEU A N 1
ATOM 675 C CA . LEU A 1 85 ? 2.285 -1.714 -16.984 1 97.31 85 LEU A CA 1
ATOM 676 C C . LEU A 1 85 ? 2.541 -0.21 -16.953 1 97.31 85 LEU A C 1
ATOM 678 O O . LEU A 1 85 ? 3.453 0.278 -17.625 1 97.31 85 LEU A O 1
ATOM 682 N N . LYS A 1 86 ? 1.736 0.533 -16.219 1 96.31 86 LYS A N 1
ATOM 683 C CA . LYS A 1 86 ? 1.982 1.961 -16.031 1 96.31 86 LYS A CA 1
ATOM 684 C C . LYS A 1 86 ? 3.197 2.201 -15.141 1 96.31 86 LYS A C 1
ATOM 686 O O . LYS A 1 86 ? 3.779 3.287 -15.156 1 96.31 86 LYS A O 1
ATOM 691 N N . ILE A 1 87 ? 3.557 1.242 -14.352 1 95.69 87 ILE A N 1
ATOM 692 C CA . ILE A 1 87 ? 4.723 1.344 -13.477 1 95.69 87 ILE A CA 1
ATOM 693 C C . ILE A 1 87 ? 5.961 0.833 -14.211 1 95.69 87 ILE A C 1
ATOM 695 O O . ILE A 1 87 ? 7.004 1.489 -14.211 1 95.69 87 ILE A O 1
ATOM 699 N N . ASN A 1 88 ? 5.809 -0.298 -14.828 1 94.94 88 ASN A N 1
ATOM 700 C CA . ASN A 1 88 ? 6.879 -0.921 -15.602 1 94.94 88 ASN A CA 1
ATOM 701 C C . ASN A 1 88 ? 6.352 -1.564 -16.875 1 94.94 88 ASN A C 1
ATOM 703 O O . ASN A 1 88 ? 5.82 -2.676 -16.844 1 94.94 88 ASN A O 1
ATOM 707 N N . PRO A 1 89 ? 6.523 -0.963 -17.984 1 94.44 89 PRO A N 1
ATOM 708 C CA . PRO A 1 89 ? 5.973 -1.467 -19.234 1 94.44 89 PRO A CA 1
ATOM 709 C C . PRO A 1 89 ? 6.637 -2.764 -19.703 1 94.44 89 PRO A C 1
ATOM 711 O O . PRO A 1 89 ? 6.156 -3.41 -20.625 1 94.44 89 PRO A O 1
ATOM 714 N N . ASP A 1 90 ? 7.684 -3.211 -19.016 1 94.25 90 ASP A N 1
ATOM 715 C CA . ASP A 1 90 ? 8.422 -4.395 -19.438 1 94.25 90 ASP A CA 1
ATOM 716 C C . ASP A 1 90 ? 7.941 -5.637 -18.703 1 94.25 90 ASP A C 1
ATOM 718 O O . ASP A 1 90 ? 8.531 -6.711 -18.812 1 94.25 90 ASP A O 1
ATOM 722 N N . CYS A 1 91 ? 6.902 -5.496 -17.922 1 97.06 91 CYS A N 1
ATOM 723 C CA . CYS A 1 91 ? 6.379 -6.652 -17.203 1 97.06 91 CYS A CA 1
ATOM 724 C C . CYS A 1 91 ? 5.668 -7.609 -18.141 1 97.06 91 CYS A C 1
ATOM 726 O O . CYS A 1 91 ? 5.055 -7.184 -19.125 1 97.06 91 CYS A O 1
ATOM 728 N N . TYR A 1 92 ? 5.812 -8.875 -17.859 1 98.25 92 TYR A N 1
ATOM 729 C CA . TYR A 1 92 ? 5.078 -9.938 -18.531 1 98.25 92 TYR A CA 1
ATOM 730 C C . TYR A 1 92 ? 3.924 -10.43 -17.672 1 98.25 92 TYR A C 1
ATOM 732 O O . TYR A 1 92 ? 4.141 -11.016 -16.609 1 98.25 92 TYR A O 1
ATOM 740 N N . ILE A 1 93 ? 2.662 -10.258 -18.203 1 98.69 93 ILE A N 1
ATOM 741 C CA . ILE A 1 93 ? 1.498 -10.5 -17.359 1 98.69 93 ILE A CA 1
ATOM 742 C C . ILE A 1 93 ? 0.491 -11.375 -18.109 1 98.69 93 ILE A C 1
ATOM 744 O O . ILE A 1 93 ? 0.044 -11.016 -19.188 1 98.69 93 ILE A O 1
ATOM 748 N N . GLU A 1 94 ? 0.21 -12.508 -17.547 1 98.69 94 GLU A N 1
ATOM 749 C CA . GLU A 1 94 ? -0.942 -13.297 -17.969 1 98.69 94 GLU A CA 1
ATOM 750 C C . GLU A 1 94 ? -2.145 -13.047 -17.062 1 98.69 94 GLU A C 1
ATOM 752 O O . GLU A 1 94 ? -2.021 -13.078 -15.836 1 98.69 94 GLU A O 1
ATOM 757 N N . GLU A 1 95 ? -3.244 -12.719 -17.609 1 98.44 95 GLU A N 1
ATOM 758 C CA . GLU A 1 95 ? -4.449 -12.5 -16.812 1 98.44 95 GLU A CA 1
ATOM 759 C C . GLU A 1 95 ? -5.508 -13.555 -17.125 1 98.44 95 GLU A C 1
ATOM 761 O O . GLU A 1 95 ? -5.648 -13.984 -18.266 1 98.44 95 GLU A O 1
ATOM 766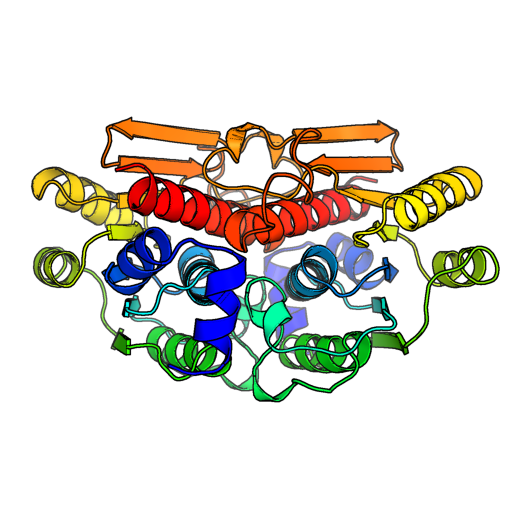 N N . TYR A 1 96 ? -6.129 -14.055 -16.188 1 98.75 96 TYR A N 1
ATOM 767 C CA . TYR A 1 96 ? -7.219 -15.023 -16.266 1 98.75 96 TYR A CA 1
ATOM 768 C C . TYR A 1 96 ? -8.461 -14.516 -15.547 1 98.75 96 TYR A C 1
ATOM 770 O O . TYR A 1 96 ? -8.469 -14.406 -14.32 1 98.75 96 TYR A O 1
ATOM 778 N N . VAL A 1 97 ? -9.508 -14.234 -16.359 1 98.69 97 VAL A N 1
ATOM 779 C CA . VAL A 1 97 ? -10.789 -13.844 -15.781 1 98.69 97 VAL A CA 1
ATOM 780 C C . VAL A 1 97 ? -11.609 -15.094 -15.461 1 98.69 97 VAL A C 1
ATOM 782 O O . VAL A 1 97 ? -12.617 -15.367 -16.125 1 98.69 97 VAL A O 1
ATOM 785 N N . GLU A 1 98 ? -11.148 -15.781 -14.422 1 98 98 GLU A N 1
ATOM 786 C CA . GLU A 1 98 ? -11.711 -17.078 -14.07 1 98 98 GLU A CA 1
ATOM 787 C C . GLU A 1 98 ? -11.805 -17.25 -12.555 1 98 98 GLU A C 1
ATOM 789 O O . GLU A 1 98 ? -11.031 -16.641 -11.805 1 98 98 GLU A O 1
ATOM 794 N N . ARG A 1 99 ? -12.789 -18.047 -12.18 1 97.62 99 ARG A N 1
ATOM 795 C CA . ARG A 1 99 ? -12.875 -18.469 -10.789 1 97.62 99 ARG A CA 1
ATOM 796 C C . ARG A 1 99 ? -11.891 -19.609 -10.492 1 97.62 99 ARG A C 1
ATOM 798 O O . ARG A 1 99 ? -11.719 -20.516 -11.312 1 97.62 99 ARG A O 1
ATOM 805 N N . ILE A 1 100 ? -11.258 -19.562 -9.406 1 98.19 100 ILE A N 1
ATOM 806 C CA . ILE A 1 100 ? -10.383 -20.641 -8.984 1 98.19 100 ILE A CA 1
ATOM 807 C C . ILE A 1 100 ? -11.227 -21.797 -8.453 1 98.19 100 ILE A C 1
ATOM 809 O O . ILE A 1 100 ? -12.047 -21.625 -7.555 1 98.19 100 ILE A O 1
ATOM 813 N N . THR A 1 101 ? -11.055 -22.953 -9 1 97.88 101 THR A N 1
ATOM 814 C CA . THR A 1 101 ? -11.758 -24.156 -8.602 1 97.88 101 THR A CA 1
ATOM 815 C C . THR A 1 101 ? -10.781 -25.312 -8.422 1 97.88 101 THR A C 1
ATOM 817 O O . THR A 1 101 ? -9.594 -25.188 -8.727 1 97.88 101 THR A O 1
ATOM 820 N N . SER A 1 102 ? -11.336 -26.359 -7.883 1 97.5 102 SER A N 1
ATOM 821 C CA . SER A 1 102 ? -10.516 -27.547 -7.711 1 97.5 102 SER A CA 1
ATOM 822 C C . SER A 1 102 ? -10.039 -28.094 -9.055 1 97.5 102 SER A C 1
ATOM 824 O O . SER A 1 102 ? -9.008 -28.766 -9.133 1 97.5 102 SER A O 1
ATOM 826 N N . GLU A 1 103 ? -10.711 -27.734 -10.133 1 98.06 103 GLU A N 1
ATOM 827 C CA . GLU A 1 103 ? -10.406 -28.266 -11.461 1 98.06 103 GLU A CA 1
ATOM 828 C C . GLU A 1 103 ? -9.258 -27.516 -12.109 1 98.06 103 GLU A C 1
ATOM 830 O O . GLU A 1 103 ? -8.523 -28.062 -12.938 1 98.06 103 GLU A O 1
ATOM 835 N N . ASN A 1 104 ? -9.047 -26.266 -11.734 1 98.25 104 ASN A N 1
ATOM 836 C CA . ASN A 1 104 ? -8.07 -25.469 -12.477 1 98.25 104 ASN A CA 1
ATOM 837 C C . ASN A 1 104 ? -6.926 -25.016 -11.578 1 98.25 104 ASN A C 1
ATOM 839 O O . ASN A 1 104 ? -5.914 -24.5 -12.07 1 98.25 104 ASN A O 1
ATOM 843 N N . ILE A 1 105 ? -7.027 -25.219 -10.328 1 98.38 105 ILE A N 1
ATOM 844 C CA . ILE A 1 105 ? -6.109 -24.625 -9.367 1 98.38 105 ILE A CA 1
ATOM 845 C C . ILE A 1 105 ? -4.699 -25.156 -9.594 1 98.38 105 ILE A C 1
ATOM 847 O O . ILE A 1 105 ? -3.725 -24.406 -9.547 1 98.38 105 ILE A O 1
ATOM 851 N N . GLU A 1 106 ? -4.516 -26.406 -9.812 1 98.25 106 GLU A N 1
ATOM 852 C CA . GLU A 1 106 ? -3.189 -26.984 -10 1 98.25 106 GLU A CA 1
ATOM 853 C C . GLU A 1 106 ? -2.512 -26.422 -11.25 1 98.25 106 GLU A C 1
ATOM 855 O O . GLU A 1 106 ? -1.312 -26.141 -11.234 1 98.25 106 GLU A O 1
ATOM 860 N N . SER A 1 107 ? -3.297 -26.328 -12.336 1 98.25 107 SER A N 1
ATOM 861 C CA . SER A 1 107 ? -2.76 -25.75 -13.562 1 98.25 107 SER A CA 1
ATOM 862 C C . SER A 1 107 ? -2.262 -24.328 -13.336 1 98.25 107 SER A C 1
ATOM 864 O O . SER A 1 107 ? -1.203 -23.938 -13.836 1 98.25 107 SER A O 1
ATOM 866 N N . PHE A 1 108 ? -3.012 -23.516 -12.602 1 98.38 108 PHE A N 1
ATOM 867 C CA . PHE A 1 108 ? -2.605 -22.156 -12.281 1 98.38 108 PHE A CA 1
ATOM 868 C C . PHE A 1 108 ? -1.325 -22.141 -11.461 1 98.38 108 PHE A C 1
ATOM 870 O O . PHE A 1 108 ? -0.422 -21.344 -11.711 1 98.38 108 PHE A O 1
ATOM 877 N N . MET A 1 109 ? -1.213 -23.016 -10.492 1 98.25 109 MET A N 1
ATOM 878 C CA . MET A 1 109 ? -0.059 -23.031 -9.602 1 98.25 109 MET A CA 1
ATOM 879 C C . MET A 1 109 ? 1.204 -23.438 -10.352 1 98.25 109 MET A C 1
ATOM 881 O O . MET A 1 109 ? 2.305 -23 -10.008 1 98.25 109 MET A O 1
ATOM 885 N N . HIS A 1 110 ? 1.062 -24.219 -11.391 1 98.06 110 HIS A N 1
ATOM 886 C CA . HIS A 1 110 ? 2.207 -24.672 -12.164 1 98.06 110 HIS A CA 1
ATOM 887 C C . HIS A 1 110 ? 2.727 -23.578 -13.086 1 98.06 110 HIS A C 1
ATOM 889 O O . HIS A 1 110 ? 3.832 -23.688 -13.625 1 98.06 110 HIS A O 1
ATOM 895 N N . LYS A 1 111 ? 1.988 -22.531 -13.242 1 97.94 111 LYS A N 1
ATOM 896 C CA . LYS A 1 111 ? 2.393 -21.438 -14.125 1 97.94 111 LYS A CA 1
ATOM 897 C C . LYS A 1 111 ? 3.449 -20.562 -13.469 1 97.94 111 LYS A C 1
ATOM 899 O O . LYS A 1 111 ? 4.113 -19.766 -14.141 1 97.94 111 LYS A O 1
ATOM 904 N N . GLY A 1 112 ? 3.619 -20.766 -12.109 1 98.06 112 GLY A N 1
ATOM 905 C CA . GLY A 1 112 ? 4.551 -19.844 -11.461 1 98.06 112 GLY A CA 1
ATOM 906 C C . GLY A 1 112 ? 5.328 -20.5 -10.328 1 98.06 112 GLY A C 1
ATOM 907 O O . GLY A 1 112 ? 5.238 -21.719 -10.125 1 98.06 112 GLY A O 1
ATOM 908 N N . ASP A 1 113 ? 6.164 -19.672 -9.656 1 97.94 113 ASP A N 1
ATOM 909 C CA . ASP A 1 113 ? 7.113 -20.172 -8.664 1 97.94 113 ASP A CA 1
ATOM 910 C C . ASP A 1 113 ? 6.598 -19.953 -7.246 1 97.94 113 ASP A C 1
ATOM 912 O O . ASP A 1 113 ? 6.891 -20.734 -6.34 1 97.94 113 ASP A O 1
ATOM 916 N N . ILE A 1 114 ? 5.902 -18.891 -7.031 1 98.56 114 ILE A N 1
ATOM 917 C CA . ILE A 1 114 ? 5.402 -18.516 -5.719 1 98.56 114 ILE A CA 1
ATOM 918 C C . ILE A 1 114 ? 3.959 -18.031 -5.836 1 98.56 114 ILE A C 1
ATOM 920 O O . ILE A 1 114 ? 3.619 -17.297 -6.773 1 98.56 114 ILE A O 1
ATOM 924 N N . ILE A 1 115 ? 3.135 -18.453 -4.902 1 98.88 115 ILE A N 1
ATOM 925 C CA . ILE A 1 115 ? 1.717 -18.109 -4.902 1 98.88 115 ILE A CA 1
ATOM 926 C C . ILE A 1 115 ? 1.444 -17.047 -3.838 1 98.88 115 ILE A C 1
ATOM 928 O O . ILE A 1 115 ? 1.838 -17.203 -2.68 1 98.88 115 ILE A O 1
ATOM 932 N N . MET A 1 116 ? 0.884 -15.961 -4.254 1 98.88 116 MET A N 1
ATOM 933 C CA . MET A 1 116 ? 0.243 -15.039 -3.316 1 98.88 116 MET A CA 1
ATOM 934 C C . MET A 1 116 ? -1.249 -15.336 -3.201 1 98.88 116 MET A C 1
ATOM 936 O O . MET A 1 116 ? -2.012 -15.062 -4.133 1 98.88 116 MET A O 1
ATOM 940 N N . GLU A 1 117 ? -1.637 -15.906 -2.1 1 98.81 117 GLU A N 1
ATOM 941 C CA . GLU A 1 117 ? -3.055 -16.125 -1.832 1 98.81 117 GLU A CA 1
ATOM 942 C C . GLU A 1 117 ? -3.736 -14.852 -1.365 1 98.81 117 GLU A C 1
ATOM 944 O O . GLU A 1 117 ? -3.352 -14.273 -0.348 1 98.81 117 GLU A O 1
ATOM 949 N N . ALA A 1 118 ? -4.715 -14.438 -2.125 1 98.56 118 ALA A N 1
ATOM 950 C CA . ALA A 1 118 ? -5.352 -13.148 -1.875 1 98.56 118 ALA A CA 1
ATOM 951 C C . ALA A 1 118 ? -6.855 -13.219 -2.131 1 98.56 118 ALA A C 1
ATOM 953 O O . ALA A 1 118 ? -7.441 -12.297 -2.697 1 98.56 118 ALA A O 1
ATOM 954 N N . VAL A 1 119 ? -7.453 -14.273 -1.752 1 97.19 119 VAL A N 1
ATOM 955 C CA . VAL A 1 119 ? -8.891 -14.43 -1.925 1 97.19 119 VAL A CA 1
ATOM 956 C C . VAL A 1 119 ? -9.609 -14.156 -0.601 1 97.19 119 VAL A C 1
ATOM 958 O O . VAL A 1 119 ? -8.977 -14.18 0.462 1 97.19 119 VAL A O 1
ATOM 961 N N . ASP A 1 120 ? -10.883 -13.953 -0.601 1 90.38 120 ASP A N 1
ATOM 962 C CA . ASP A 1 120 ? -11.617 -13.602 0.611 1 90.38 120 ASP A CA 1
ATOM 963 C C . ASP A 1 120 ? -12.438 -14.781 1.12 1 90.38 120 ASP A C 1
ATOM 965 O O . ASP A 1 120 ? -12.836 -14.812 2.285 1 90.38 120 ASP A O 1
ATOM 969 N N . SER A 1 121 ? -12.648 -15.773 0.275 1 91.44 121 SER A N 1
ATOM 970 C CA . SER A 1 121 ? -13.438 -16.938 0.666 1 91.44 121 SER A CA 1
ATOM 971 C C . SER A 1 121 ? -12.594 -17.938 1.454 1 91.44 121 SER A C 1
ATOM 973 O O . SER A 1 121 ? -11.523 -18.359 0.998 1 91.44 121 SER A O 1
ATOM 975 N N . ALA A 1 122 ? -13.141 -18.281 2.582 1 91.56 122 ALA A N 1
ATOM 976 C CA . ALA A 1 122 ? -12.445 -19.266 3.412 1 91.56 122 ALA A CA 1
ATOM 977 C C . ALA A 1 122 ? -12.258 -20.594 2.666 1 91.56 122 ALA A C 1
ATOM 979 O O . ALA A 1 122 ? -11.211 -21.234 2.781 1 91.56 122 ALA A O 1
ATOM 980 N N . GLN A 1 123 ? -13.234 -20.953 1.927 1 95.25 123 GLN A N 1
ATOM 981 C CA . GLN A 1 123 ? -13.188 -22.203 1.173 1 95.25 123 GLN A CA 1
ATOM 982 C C . GLN A 1 123 ? -12.102 -22.156 0.105 1 95.25 123 GLN A C 1
ATOM 984 O O . GLN A 1 123 ? -11.32 -23.109 -0.034 1 95.25 123 GLN A O 1
ATOM 989 N N . THR A 1 124 ? -12.078 -21.109 -0.655 1 97.06 124 THR A N 1
ATOM 990 C CA . THR A 1 124 ? -11.07 -20.984 -1.703 1 97.06 124 THR A CA 1
ATOM 991 C C . THR A 1 124 ? -9.672 -20.875 -1.1 1 97.06 124 THR A C 1
ATOM 993 O O . THR A 1 124 ? -8.719 -21.438 -1.636 1 97.06 124 THR A O 1
ATOM 996 N N . LYS A 1 125 ? -9.562 -20.203 -0.01 1 96.75 125 LYS A N 1
ATOM 997 C CA . LYS A 1 125 ? -8.281 -20.109 0.693 1 96.75 125 LYS A CA 1
ATOM 998 C C . LYS A 1 125 ? -7.77 -21.484 1.1 1 96.75 125 LYS A C 1
ATOM 1000 O O . LYS A 1 125 ? -6.598 -21.797 0.885 1 96.75 125 LYS A O 1
ATOM 1005 N N . ALA A 1 126 ? -8.633 -22.203 1.713 1 97 126 ALA A N 1
ATOM 1006 C CA . ALA A 1 126 ? -8.258 -23.562 2.117 1 97 126 ALA A CA 1
ATOM 1007 C C . ALA A 1 126 ? -7.82 -24.391 0.914 1 97 126 ALA A C 1
ATOM 1009 O O . ALA A 1 126 ? -6.844 -25.141 0.992 1 97 126 ALA A O 1
ATOM 1010 N N . LEU A 1 127 ? -8.57 -24.281 -0.138 1 98.19 127 LEU A N 1
ATOM 1011 C CA . LEU A 1 127 ? -8.234 -24.984 -1.367 1 98.19 127 LEU A CA 1
ATOM 1012 C C . LEU A 1 127 ? -6.84 -24.609 -1.855 1 98.19 127 LEU A C 1
ATOM 1014 O O . LEU A 1 127 ? -6.039 -25.484 -2.205 1 98.19 127 LEU A O 1
ATOM 1018 N N . ILE A 1 128 ? -6.5 -23.344 -1.857 1 98.38 128 ILE A N 1
ATOM 1019 C CA . ILE A 1 128 ? -5.219 -22.828 -2.324 1 98.38 128 ILE A CA 1
ATOM 1020 C C . ILE A 1 128 ? -4.094 -23.344 -1.432 1 98.38 128 ILE A C 1
ATOM 1022 O O . ILE A 1 128 ? -3.104 -23.891 -1.924 1 98.38 128 ILE A O 1
ATOM 1026 N N . LEU A 1 129 ? -4.273 -23.203 -0.148 1 97.62 129 LEU A N 1
ATOM 1027 C CA . LEU A 1 129 ? -3.234 -23.578 0.801 1 97.62 129 LEU A CA 1
ATOM 1028 C C . LEU A 1 129 ? -2.973 -25.094 0.74 1 97.62 129 LEU A C 1
ATOM 1030 O O . LEU A 1 129 ? -1.82 -25.516 0.655 1 97.62 129 LEU A O 1
ATOM 1034 N N . ASN A 1 130 ? -4.043 -25.844 0.758 1 97.62 130 ASN A N 1
ATOM 1035 C CA . ASN A 1 130 ? -3.904 -27.297 0.738 1 97.62 130 ASN A CA 1
ATOM 1036 C C . ASN A 1 130 ? -3.236 -27.781 -0.546 1 97.62 130 ASN A C 1
ATOM 1038 O O . ASN A 1 130 ? -2.379 -28.656 -0.51 1 97.62 130 ASN A O 1
ATOM 1042 N N . THR A 1 13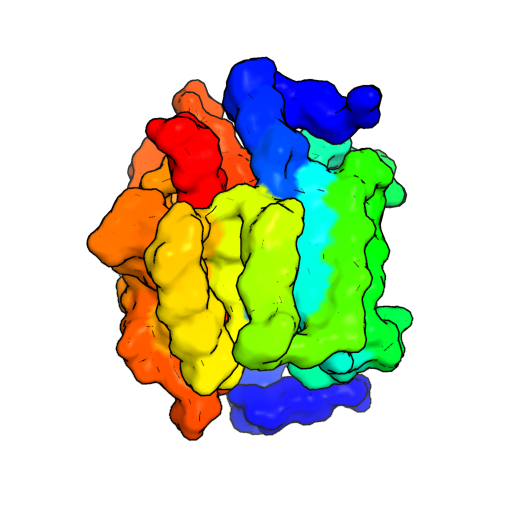1 ? -3.648 -27.219 -1.635 1 98.12 131 THR A N 1
ATOM 1043 C CA . THR A 1 131 ? -3.082 -27.625 -2.916 1 98.12 131 THR A CA 1
ATOM 1044 C C . THR A 1 131 ? -1.615 -27.219 -3.014 1 98.12 131 THR A C 1
ATOM 1046 O O . THR A 1 131 ? -0.784 -27.984 -3.506 1 98.12 131 THR A O 1
ATOM 1049 N N . ALA A 1 132 ? -1.298 -26.016 -2.57 1 97.56 132 ALA A N 1
ATOM 1050 C CA . ALA A 1 132 ? 0.086 -25.547 -2.592 1 97.56 132 ALA A CA 1
ATOM 1051 C C . ALA A 1 132 ? 0.986 -26.469 -1.769 1 97.56 132 ALA A C 1
ATOM 1053 O O . ALA A 1 132 ? 2.092 -26.797 -2.193 1 97.56 132 ALA A O 1
ATOM 1054 N N . ILE A 1 133 ? 0.517 -26.797 -0.613 1 96.31 133 ILE A N 1
ATOM 1055 C CA . ILE A 1 133 ? 1.271 -27.672 0.273 1 96.31 133 ILE A CA 1
ATOM 1056 C C . ILE A 1 133 ? 1.481 -29.031 -0.4 1 96.31 133 ILE A C 1
ATOM 1058 O O . ILE A 1 133 ? 2.596 -29.562 -0.418 1 96.31 133 ILE A O 1
ATOM 1062 N N . LYS A 1 134 ? 0.413 -29.531 -0.969 1 96.56 134 LYS A N 1
ATOM 1063 C CA . LYS A 1 134 ? 0.468 -30.812 -1.666 1 96.56 134 LYS A CA 1
ATOM 1064 C C . LYS A 1 134 ? 1.498 -30.781 -2.791 1 96.56 134 LYS A C 1
ATOM 1066 O O . LYS A 1 134 ? 2.223 -31.766 -3.002 1 96.56 134 LYS A O 1
ATOM 1071 N N . LEU A 1 135 ? 1.606 -29.703 -3.51 1 97.12 135 LEU A N 1
ATOM 1072 C CA . LEU A 1 135 ? 2.482 -29.578 -4.668 1 97.12 135 LEU A CA 1
ATOM 1073 C C . LEU A 1 135 ? 3.85 -29.047 -4.262 1 97.12 135 LEU A C 1
ATOM 1075 O O . LEU A 1 135 ? 4.711 -28.812 -5.113 1 97.12 135 LEU A O 1
ATOM 1079 N N . ASN A 1 136 ? 4.059 -28.766 -3 1 96.75 136 ASN A N 1
ATOM 1080 C CA . ASN A 1 136 ? 5.293 -28.203 -2.455 1 96.75 136 ASN A CA 1
ATOM 1081 C C . ASN A 1 136 ? 5.621 -26.859 -3.084 1 96.75 136 ASN A C 1
ATOM 1083 O O . ASN A 1 136 ? 6.766 -26.594 -3.451 1 96.75 136 ASN A O 1
ATOM 1087 N N . LYS A 1 137 ? 4.547 -26.094 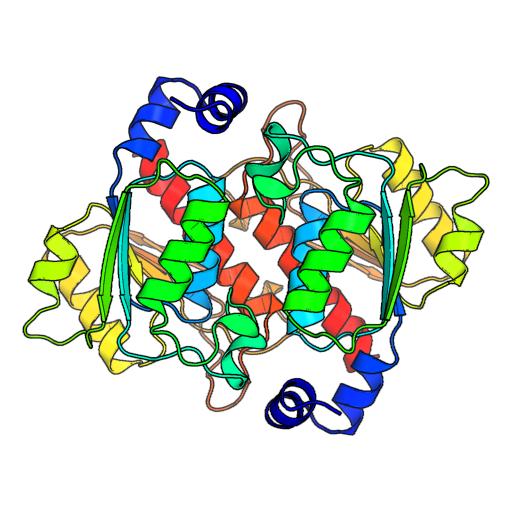-3.309 1 97.5 137 LYS A N 1
ATOM 1088 C CA . LYS A 1 137 ? 4.707 -24.734 -3.84 1 97.5 137 LYS A CA 1
ATOM 1089 C C . LYS A 1 137 ? 4.871 -23.719 -2.715 1 97.5 137 LYS A C 1
ATOM 1091 O O . LYS A 1 137 ? 4.305 -23.891 -1.632 1 97.5 137 LYS A O 1
ATOM 1096 N N . LYS A 1 138 ? 5.676 -22.703 -2.975 1 98.25 138 LYS A N 1
ATOM 1097 C CA . LYS A 1 138 ? 5.742 -21.578 -2.051 1 98.25 138 LYS A CA 1
ATOM 1098 C C . LYS A 1 138 ? 4.449 -20.766 -2.08 1 98.25 138 LYS A C 1
ATOM 1100 O O . LYS A 1 138 ? 3.945 -20.422 -3.154 1 98.25 138 LYS A O 1
ATOM 1105 N N . VAL A 1 139 ? 3.9 -20.547 -0.877 1 98.75 139 VAL A N 1
ATOM 1106 C CA . VAL A 1 139 ? 2.646 -19.797 -0.8 1 98.75 139 VAL A CA 1
ATOM 1107 C C . VAL A 1 139 ? 2.686 -18.844 0.388 1 98.75 139 VAL A C 1
ATOM 1109 O O . VAL A 1 139 ? 3.125 -19.219 1.479 1 98.75 139 VAL A O 1
ATOM 1112 N N . VAL A 1 140 ? 2.338 -17.594 0.146 1 98.75 140 VAL A N 1
ATOM 1113 C CA . VAL A 1 140 ? 2.168 -16.578 1.183 1 98.75 140 VAL A CA 1
ATOM 1114 C C . VAL A 1 140 ? 0.699 -16.172 1.27 1 98.75 140 VAL A C 1
ATOM 1116 O O . VAL A 1 140 ? 0.152 -15.594 0.327 1 98.75 140 VAL A O 1
ATOM 1119 N N . SER A 1 141 ? 0.088 -16.469 2.387 1 98.5 141 SER A N 1
ATOM 1120 C CA . SER A 1 141 ? -1.341 -16.25 2.592 1 98.5 141 SER A CA 1
ATOM 1121 C C . SER A 1 141 ? -1.595 -15.203 3.664 1 98.5 141 SER A C 1
ATOM 1123 O O . SER A 1 141 ? -0.655 -14.711 4.297 1 98.5 141 SER A O 1
ATOM 1125 N N . ALA A 1 142 ? -2.838 -14.766 3.729 1 97.69 142 ALA A N 1
ATOM 1126 C CA . ALA A 1 142 ? -3.238 -13.789 4.742 1 97.69 142 ALA A CA 1
ATOM 1127 C C . ALA A 1 142 ? -4.43 -14.297 5.551 1 97.69 142 ALA A C 1
ATOM 1129 O O . ALA A 1 142 ? -5.285 -15.016 5.023 1 97.69 142 ALA A O 1
ATOM 1130 N N . SER A 1 143 ? -4.449 -13.93 6.805 1 94.62 143 SER A N 1
ATOM 1131 C CA . SER A 1 143 ? -5.555 -14.273 7.695 1 94.62 143 SER A CA 1
ATOM 1132 C C . SER A 1 143 ? -5.805 -13.164 8.719 1 94.62 143 SER A C 1
ATOM 1134 O O . SER A 1 143 ? -4.906 -12.789 9.469 1 94.62 143 SER A O 1
ATOM 1136 N N . GLY A 1 144 ? -7.102 -12.68 8.781 1 93.31 144 GLY A N 1
ATOM 1137 C CA . GLY A 1 144 ? -7.402 -11.57 9.68 1 93.31 144 GLY A CA 1
ATOM 1138 C C . GLY A 1 144 ? -6.926 -10.234 9.156 1 93.31 144 GLY A C 1
ATOM 1139 O O . GLY A 1 144 ? -6.02 -9.625 9.727 1 93.31 144 GLY A O 1
ATOM 1140 N N . VAL A 1 145 ? -7.691 -9.633 8.219 1 94.25 145 VAL A N 1
ATOM 1141 C CA . VAL A 1 145 ? -7.254 -8.438 7.5 1 94.25 145 VAL A CA 1
ATOM 1142 C C . VAL A 1 145 ? -8.195 -7.277 7.809 1 94.25 145 VAL A C 1
ATOM 1144 O O . VAL A 1 145 ? -8.047 -6.188 7.25 1 94.25 145 VAL A O 1
ATOM 1147 N N . CYS A 1 146 ? -9.125 -7.512 8.703 1 94 146 CYS A N 1
ATOM 1148 C CA . CYS A 1 146 ? -10.188 -6.531 8.922 1 94 146 CYS A CA 1
ATOM 1149 C C . CYS A 1 146 ? -9.891 -5.684 10.156 1 94 146 CYS A C 1
ATOM 1151 O O . CYS A 1 146 ? -9.023 -6.023 10.961 1 94 146 CYS A O 1
ATOM 1153 N N . GLY A 1 147 ? -10.617 -4.531 10.203 1 92.12 147 GLY A N 1
ATOM 1154 C CA . GLY A 1 147 ? -10.5 -3.637 11.344 1 92.12 147 GLY A CA 1
ATOM 1155 C C . GLY A 1 147 ? -9.477 -2.539 11.141 1 92.12 147 GLY A C 1
ATOM 1156 O O . GLY A 1 147 ? -8.891 -2.42 10.062 1 92.12 147 GLY A O 1
ATOM 1157 N N . TYR A 1 148 ? -9.398 -1.692 12.234 1 92.5 148 TYR A N 1
ATOM 1158 C CA . TYR A 1 148 ? -8.422 -0.613 12.258 1 92.5 148 TYR A CA 1
ATOM 1159 C C . TYR A 1 148 ? -7.938 -0.347 13.68 1 92.5 148 TYR A C 1
ATOM 1161 O O . TYR A 1 148 ? -8.57 -0.777 14.648 1 92.5 148 TYR A O 1
ATOM 1169 N N . GLY A 1 149 ? -6.809 0.292 13.758 1 91.94 149 GLY A N 1
ATOM 1170 C CA . GLY A 1 149 ? -6.328 0.769 15.047 1 91.94 149 GLY A CA 1
ATOM 1171 C C . GLY A 1 149 ? -5.691 -0.322 15.883 1 91.94 149 GLY A C 1
ATOM 1172 O O . GLY A 1 149 ? -5.422 -0.12 17.078 1 91.94 149 GLY A O 1
ATOM 1173 N N . ASN A 1 150 ? -5.492 -1.515 15.344 1 89.06 150 ASN A N 1
ATOM 1174 C CA . ASN A 1 150 ? -4.914 -2.623 16.094 1 89.06 150 ASN A CA 1
ATOM 1175 C C . ASN A 1 150 ? -3.875 -3.379 15.266 1 89.06 150 ASN A C 1
ATOM 1177 O O . ASN A 1 150 ? -3.805 -4.605 15.32 1 89.06 150 ASN A O 1
ATOM 1181 N N . SER A 1 151 ? -3.186 -2.615 14.508 1 90.5 151 SER A N 1
ATOM 1182 C CA . SER A 1 151 ? -2.248 -3.223 13.57 1 90.5 151 SER A CA 1
ATOM 1183 C C . SER A 1 151 ? -1.087 -3.889 14.305 1 90.5 151 SER A C 1
ATOM 1185 O O . SER A 1 151 ? -0.343 -4.676 13.719 1 90.5 151 SER A O 1
ATOM 1187 N N . GLU A 1 152 ? -0.936 -3.633 15.578 1 91.38 152 GLU A N 1
ATOM 1188 C CA . GLU A 1 152 ? 0.089 -4.289 16.391 1 91.38 152 GLU A CA 1
ATOM 1189 C C . GLU A 1 152 ? -0.18 -5.785 16.5 1 91.38 152 GLU A C 1
ATOM 1191 O O . GLU A 1 152 ? 0.705 -6.551 16.891 1 91.38 152 GLU A O 1
ATOM 1196 N N . LYS A 1 153 ? -1.311 -6.203 16.219 1 92.44 153 LYS A N 1
ATOM 1197 C CA . LYS A 1 153 ? -1.685 -7.609 16.328 1 92.44 153 LYS A CA 1
ATOM 1198 C C . LYS A 1 153 ? -1.266 -8.383 15.078 1 92.44 153 LYS A C 1
ATOM 1200 O O . LYS A 1 153 ? -1.35 -9.617 15.047 1 92.44 153 LYS A O 1
ATOM 1205 N N . ILE A 1 154 ? -0.838 -7.703 14.055 1 96.06 154 ILE A N 1
ATOM 1206 C CA . ILE A 1 154 ? -0.416 -8.375 12.828 1 96.06 154 ILE A CA 1
ATOM 1207 C C . ILE A 1 154 ? 0.851 -9.18 13.094 1 96.06 154 ILE A C 1
ATOM 1209 O O . ILE A 1 154 ? 1.804 -8.68 13.688 1 96.06 154 ILE A O 1
ATOM 1213 N N . LYS A 1 155 ? 0.823 -10.391 12.641 1 95.5 155 LYS A N 1
ATOM 1214 C CA . LYS A 1 155 ? 1.965 -11.289 12.781 1 95.5 155 LYS A CA 1
ATOM 1215 C C . LYS A 1 155 ? 2.26 -12.008 11.469 1 95.5 155 LYS A C 1
ATOM 1217 O O . LYS A 1 155 ? 1.403 -12.078 10.586 1 95.5 155 LYS A O 1
ATOM 1222 N N . ILE A 1 156 ? 3.469 -12.469 11.383 1 96.94 156 ILE A N 1
ATOM 1223 C CA . ILE A 1 156 ? 3.898 -13.359 10.312 1 96.94 156 ILE A CA 1
ATOM 1224 C C . ILE A 1 156 ? 4.164 -14.75 10.875 1 96.94 156 ILE A C 1
ATOM 1226 O O . ILE A 1 156 ? 5.031 -14.922 11.734 1 96.94 156 ILE A O 1
ATOM 1230 N N . ARG A 1 157 ? 3.395 -15.68 10.453 1 96.62 157 ARG A N 1
ATOM 1231 C CA . ARG A 1 157 ? 3.6 -17.062 10.844 1 96.62 157 ARG A CA 1
ATOM 1232 C C . ARG A 1 157 ? 4.172 -17.875 9.695 1 96.62 157 ARG A C 1
ATOM 1234 O O . ARG A 1 157 ? 3.49 -18.125 8.695 1 96.62 157 ARG A O 1
ATOM 1241 N N . ARG A 1 158 ? 5.348 -18.281 9.852 1 96.31 158 ARG A N 1
ATOM 1242 C CA . ARG A 1 158 ? 5.984 -19.172 8.891 1 96.31 158 ARG A CA 1
ATOM 1243 C C . ARG A 1 158 ? 5.805 -20.641 9.297 1 96.31 158 ARG A C 1
ATOM 1245 O O . ARG A 1 158 ? 6.441 -21.109 10.242 1 96.31 158 ARG A O 1
ATOM 1252 N N . ILE A 1 159 ? 4.961 -21.344 8.633 1 95.12 159 ILE A N 1
ATOM 1253 C CA . ILE A 1 159 ? 4.656 -22.734 8.938 1 95.12 159 ILE A CA 1
ATOM 1254 C C . ILE A 1 159 ? 5.848 -23.609 8.578 1 95.12 159 ILE A C 1
ATOM 1256 O O . ILE A 1 159 ? 6.215 -24.516 9.328 1 95.12 159 ILE A O 1
ATOM 1260 N N . ASN A 1 160 ? 6.434 -23.406 7.469 1 93.69 160 ASN A N 1
ATOM 1261 C CA . ASN A 1 160 ? 7.684 -23.969 6.984 1 93.69 160 ASN A CA 1
ATOM 1262 C C . ASN A 1 160 ? 8.359 -23.062 5.965 1 93.69 160 ASN A C 1
ATOM 1264 O O . ASN A 1 160 ? 8.031 -21.875 5.867 1 93.69 160 ASN A O 1
ATOM 1268 N N . ASN A 1 161 ? 9.312 -23.562 5.277 1 92.44 161 ASN A N 1
ATOM 1269 C CA . ASN A 1 161 ? 10.086 -22.734 4.363 1 92.44 161 ASN A CA 1
ATOM 1270 C C . ASN A 1 161 ? 9.242 -22.281 3.174 1 92.44 161 ASN A C 1
ATOM 1272 O O . ASN A 1 161 ? 9.57 -21.281 2.525 1 92.44 161 ASN A O 1
ATOM 1276 N N . ASN A 1 162 ? 8.109 -22.938 2.93 1 96.12 162 ASN A N 1
ATOM 1277 C CA . ASN A 1 162 ? 7.352 -22.688 1.714 1 96.12 162 ASN A CA 1
ATOM 1278 C C . ASN A 1 162 ? 6.02 -22 2.021 1 96.12 162 ASN A C 1
ATOM 1280 O O . ASN A 1 162 ? 5.348 -21.5 1.116 1 96.12 162 ASN A O 1
ATOM 1284 N N . VAL A 1 163 ? 5.645 -21.984 3.312 1 97.75 163 VAL A N 1
ATOM 1285 C CA . VAL A 1 163 ? 4.289 -21.547 3.637 1 97.75 163 VAL A CA 1
ATOM 1286 C C . VAL A 1 163 ? 4.34 -20.5 4.738 1 97.75 163 VAL A C 1
ATOM 1288 O O . VAL A 1 163 ? 4.809 -20.766 5.848 1 97.75 163 VAL A O 1
ATOM 1291 N N . SER A 1 164 ? 3.842 -19.344 4.449 1 97.94 164 SER A N 1
ATOM 1292 C CA . SER A 1 164 ? 3.697 -18.281 5.43 1 97.94 164 SER A CA 1
ATOM 1293 C C . SER A 1 164 ? 2.283 -17.703 5.418 1 97.94 164 SER A C 1
ATOM 1295 O O . SER A 1 164 ? 1.649 -17.625 4.363 1 97.94 164 SER A O 1
ATOM 1297 N N . ILE A 1 165 ? 1.814 -17.328 6.562 1 97.81 165 ILE A N 1
ATOM 1298 C CA . ILE A 1 165 ? 0.52 -16.672 6.719 1 97.81 165 ILE A CA 1
ATOM 1299 C C . ILE A 1 165 ? 0.69 -15.375 7.504 1 97.81 165 ILE A C 1
ATOM 1301 O O . ILE A 1 165 ? 1.372 -15.344 8.531 1 97.81 165 ILE A O 1
ATOM 1305 N N . ILE A 1 166 ? 0.103 -14.328 7.043 1 98 166 ILE A N 1
ATOM 1306 C CA . ILE A 1 166 ? 0.283 -13.008 7.641 1 98 166 ILE A CA 1
ATOM 1307 C C . ILE A 1 166 ? -1.077 -12.414 8 1 98 166 ILE A C 1
ATOM 1309 O O . ILE A 1 166 ? -2.018 -12.477 7.203 1 98 166 ILE A O 1
ATOM 1313 N N . GLY A 1 167 ? -1.235 -11.82 9.086 1 96.81 167 GLY A N 1
ATOM 1314 C CA . GLY A 1 167 ? -2.451 -11.148 9.516 1 96.81 167 GLY A CA 1
ATOM 1315 C C . GLY A 1 167 ? -2.631 -11.148 11.023 1 96.81 167 GLY A C 1
ATOM 1316 O O . GLY A 1 167 ? -1.685 -11.422 11.766 1 96.81 167 GLY A O 1
ATOM 1317 N N . ASP A 1 168 ? -3.729 -10.703 11.492 1 94 168 ASP A N 1
ATOM 1318 C CA . ASP A 1 168 ? -3.959 -10.672 12.938 1 94 168 ASP A CA 1
ATOM 1319 C C . ASP A 1 168 ? -4.586 -11.977 13.422 1 94 168 ASP A C 1
ATOM 1321 O O . ASP A 1 168 ? -4.703 -12.203 14.625 1 94 168 ASP A O 1
ATOM 1325 N N . PHE A 1 169 ? -5.113 -12.836 12.531 1 91.62 169 PHE A N 1
ATOM 1326 C CA . PHE A 1 169 ? -5.594 -14.195 12.766 1 91.62 169 PHE A CA 1
ATOM 1327 C C . PHE A 1 169 ? -6.855 -14.188 13.617 1 91.62 169 PHE A C 1
ATOM 1329 O O . PHE A 1 169 ? -7.215 -15.203 14.219 1 91.62 169 PHE A O 1
ATOM 1336 N N . GLU A 1 170 ? -7.488 -13.008 13.758 1 85 170 GLU A N 1
ATOM 1337 C CA . GLU A 1 170 ? -8.656 -12.898 14.625 1 85 170 GLU A CA 1
ATOM 1338 C C . GLU A 1 170 ? -9.828 -12.242 13.898 1 85 170 GLU A C 1
ATOM 1340 O O . GLU A 1 170 ? -10.953 -12.727 13.961 1 85 170 GLU A O 1
ATOM 1345 N N . SER A 1 171 ? -9.5 -11.312 13.195 1 80.56 171 SER A N 1
ATOM 1346 C CA . SER A 1 171 ? -10.57 -10.5 12.625 1 80.56 171 SER A CA 1
ATOM 1347 C C . SER A 1 171 ? -11.219 -11.195 11.43 1 80.56 171 SER A C 1
ATOM 1349 O O . SER A 1 171 ? -10.531 -11.852 10.641 1 80.56 171 SER A O 1
ATOM 1351 N N . ASP A 1 172 ? -12.539 -11.062 11.453 1 73.56 172 ASP A N 1
ATOM 1352 C CA . ASP A 1 172 ? -13.328 -11.633 10.375 1 73.56 172 ASP A CA 1
ATOM 1353 C C . ASP A 1 172 ? -14.305 -10.609 9.805 1 73.56 172 ASP A C 1
ATOM 1355 O O . ASP A 1 172 ? -14.82 -9.766 10.539 1 73.56 172 ASP A O 1
ATOM 1359 N N . ASN A 1 173 ? -14.523 -10.703 8.562 1 74.25 173 ASN A N 1
ATOM 1360 C CA . ASN A 1 173 ? -15.328 -9.734 7.832 1 74.25 173 ASN A CA 1
ATOM 1361 C C . ASN A 1 173 ? -16.781 -9.727 8.312 1 74.25 173 ASN A C 1
ATOM 1363 O O . ASN A 1 173 ? -17.516 -8.789 8.039 1 74.25 173 ASN A O 1
ATOM 1367 N N . SER A 1 174 ? -17.062 -10.734 9.016 1 72.69 174 SER A N 1
ATOM 1368 C CA . SER A 1 174 ? -18.406 -10.773 9.57 1 72.69 174 SER A CA 1
ATOM 1369 C C . SER A 1 174 ? -18.562 -9.789 10.734 1 72.69 174 SER A C 1
ATOM 1371 O O . SER A 1 174 ? -19.672 -9.352 11.047 1 72.69 174 SER A O 1
ATOM 1373 N N . VAL A 1 175 ? -17.484 -9.281 11.328 1 74.25 175 VAL A N 1
ATOM 1374 C CA . VAL A 1 175 ? -17.531 -8.414 12.508 1 74.25 175 VAL A CA 1
ATOM 1375 C C . VAL A 1 175 ? -16.906 -7.062 12.164 1 74.25 175 VAL A C 1
ATOM 1377 O O . VAL A 1 175 ? -17.438 -6.016 12.531 1 74.25 175 VAL A O 1
ATOM 1380 N N . PHE A 1 176 ? -15.812 -7.105 11.422 1 86.06 176 PHE A N 1
ATOM 1381 C CA . PHE A 1 176 ? -15.078 -5.895 11.07 1 86.06 176 PHE A CA 1
ATOM 1382 C C . PHE A 1 176 ? -14.969 -5.75 9.562 1 86.06 176 PHE A C 1
ATOM 1384 O O . PHE A 1 176 ? -14.875 -6.746 8.836 1 86.06 176 PHE A O 1
ATOM 1391 N N . LYS A 1 177 ? -14.984 -4.559 9.141 1 92.25 177 LYS A N 1
ATOM 1392 C CA . LYS A 1 177 ? -14.828 -4.305 7.715 1 92.25 177 LYS A CA 1
ATOM 1393 C C . LYS A 1 177 ? -13.352 -4.219 7.336 1 92.25 177 LYS A C 1
ATOM 1395 O O . LYS A 1 177 ? -12.5 -3.912 8.18 1 92.25 177 LYS A O 1
ATOM 1400 N N . PRO A 1 178 ? -13.031 -4.59 6.18 1 94.69 178 PRO A N 1
ATOM 1401 C CA . PRO A 1 178 ? -11.656 -4.418 5.703 1 94.69 178 PRO A CA 1
ATOM 1402 C C . PRO A 1 178 ? -11.359 -2.986 5.266 1 94.69 178 PRO A C 1
ATOM 1404 O O . PRO A 1 178 ? -11.766 -2.568 4.18 1 94.69 178 PRO A O 1
ATOM 1407 N N . TYR A 1 179 ? -10.648 -2.32 6.086 1 96.44 179 TYR A N 1
ATOM 1408 C CA . TYR A 1 179 ? -10.273 -0.942 5.789 1 96.44 179 TYR A CA 1
ATOM 1409 C C . TYR A 1 179 ? -8.938 -0.886 5.066 1 96.44 179 TYR A C 1
ATOM 1411 O O . TYR A 1 179 ? -8.078 -1.748 5.266 1 96.44 179 TYR A O 1
ATOM 1419 N N . ALA A 1 180 ? -8.75 0.134 4.301 1 98.12 180 ALA A N 1
ATOM 1420 C CA . ALA A 1 180 ? -7.602 0.264 3.404 1 98.12 180 ALA A CA 1
ATOM 1421 C C . ALA A 1 180 ? -6.289 0.151 4.176 1 98.12 180 ALA A C 1
ATOM 1423 O O . ALA A 1 180 ? -5.406 -0.624 3.799 1 98.12 180 ALA A O 1
ATOM 1424 N N . PRO A 1 181 ? -6.098 0.883 5.32 1 98.5 181 PRO A N 1
ATOM 1425 C CA . PRO A 1 181 ? -4.781 0.884 5.965 1 98.5 181 PRO A CA 1
ATOM 1426 C C . PRO A 1 181 ? -4.316 -0.518 6.352 1 98.5 181 PRO A C 1
ATOM 1428 O O . PRO A 1 181 ? -3.205 -0.921 6 1 98.5 181 PRO A O 1
ATOM 1431 N N . LYS A 1 182 ? -5.168 -1.261 6.98 1 97.75 182 LYS A N 1
ATOM 1432 C CA . LYS A 1 182 ? -4.766 -2.588 7.434 1 97.75 182 LYS A CA 1
ATOM 1433 C C . LYS A 1 182 ? -4.645 -3.557 6.258 1 97.75 182 LYS A C 1
ATOM 1435 O O . LYS A 1 182 ? -3.711 -4.359 6.199 1 97.75 182 LYS A O 1
ATOM 1440 N N . VAL A 1 183 ? -5.551 -3.535 5.32 1 98.25 183 VAL A N 1
ATOM 1441 C CA . VAL A 1 183 ? -5.508 -4.402 4.145 1 98.25 183 VAL A CA 1
ATOM 1442 C C . VAL A 1 183 ? -4.203 -4.18 3.383 1 98.25 183 VAL A C 1
ATOM 1444 O O . VAL A 1 183 ? -3.514 -5.137 3.031 1 98.25 183 VAL A O 1
ATOM 1447 N N . ILE A 1 184 ? -3.834 -2.943 3.156 1 98.75 184 ILE A N 1
ATOM 1448 C CA . ILE A 1 184 ? -2.65 -2.607 2.375 1 98.75 184 ILE A CA 1
ATOM 1449 C C . ILE A 1 184 ? -1.392 -2.961 3.164 1 98.75 184 ILE A C 1
ATOM 1451 O O . ILE A 1 184 ? -0.402 -3.424 2.592 1 98.75 184 ILE A O 1
ATOM 1455 N N . ALA A 1 185 ? -1.415 -2.752 4.477 1 98.56 185 ALA A N 1
ATOM 1456 C CA . ALA A 1 185 ? -0.287 -3.158 5.312 1 98.56 185 ALA A CA 1
ATOM 1457 C C . ALA A 1 185 ? -0.033 -4.66 5.199 1 98.56 185 ALA A C 1
ATOM 1459 O O . ALA A 1 185 ? 1.1 -5.086 4.965 1 98.56 185 ALA A O 1
ATOM 1460 N N . ILE A 1 186 ? -1.067 -5.418 5.348 1 98.38 186 ILE A N 1
ATOM 1461 C CA . ILE A 1 186 ? -0.934 -6.871 5.328 1 98.38 186 ILE A CA 1
ATOM 1462 C C . ILE A 1 186 ? -0.487 -7.328 3.941 1 98.38 186 ILE A C 1
ATOM 1464 O O . ILE A 1 186 ? 0.385 -8.188 3.816 1 98.38 186 ILE A O 1
ATOM 1468 N N . SER A 1 187 ? -1.089 -6.758 2.891 1 98.81 187 SER A N 1
ATOM 1469 C CA . SER A 1 187 ? -0.663 -7.062 1.528 1 98.81 187 SER A CA 1
ATOM 1470 C C . SER A 1 187 ? 0.825 -6.785 1.339 1 98.81 187 SER A C 1
ATOM 1472 O O . SER A 1 187 ? 1.542 -7.594 0.746 1 98.81 187 SER A O 1
ATOM 1474 N N . SER A 1 188 ? 1.257 -5.66 1.813 1 98.75 188 SER A N 1
ATOM 1475 C CA . SER A 1 188 ? 2.66 -5.281 1.691 1 98.75 188 SER A CA 1
ATOM 1476 C C . SER A 1 188 ? 3.561 -6.242 2.463 1 98.75 188 SER A C 1
ATOM 1478 O O . SER A 1 188 ? 4.672 -6.547 2.023 1 98.75 188 SER A O 1
ATOM 1480 N N . LEU A 1 189 ? 3.109 -6.672 3.582 1 98.62 189 LEU A N 1
ATOM 1481 C CA . LEU A 1 189 ? 3.873 -7.633 4.371 1 98.62 189 LEU A CA 1
ATOM 1482 C C . LEU A 1 189 ? 3.932 -8.984 3.668 1 98.62 189 LEU A C 1
ATOM 1484 O O . LEU A 1 189 ? 4.934 -9.703 3.77 1 98.62 189 LEU A O 1
ATOM 1488 N N . GLN A 1 190 ? 2.836 -9.391 2.98 1 98.75 190 GLN A N 1
ATOM 1489 C CA . GLN A 1 190 ? 2.918 -10.562 2.111 1 98.75 190 GLN A CA 1
ATOM 1490 C C . GLN A 1 190 ? 4.047 -10.414 1.093 1 98.75 190 GLN A C 1
ATOM 1492 O O . GLN A 1 190 ? 4.824 -11.344 0.88 1 98.75 190 GLN A O 1
ATOM 1497 N N . CYS A 1 191 ? 4.156 -9.234 0.498 1 98.88 191 CYS A N 1
ATOM 1498 C CA . CYS A 1 191 ? 5.16 -8.961 -0.524 1 98.88 191 CYS A CA 1
ATOM 1499 C C . CYS A 1 191 ? 6.566 -9.016 0.063 1 98.88 191 CYS A C 1
ATOM 1501 O O . CYS A 1 191 ? 7.5 -9.484 -0.589 1 98.88 191 CYS A O 1
ATOM 1503 N N . ASP A 1 192 ? 6.688 -8.492 1.282 1 98.44 192 ASP A N 1
ATOM 1504 C CA . ASP A 1 192 ? 7.984 -8.547 1.95 1 98.44 192 ASP A CA 1
ATOM 1505 C C . ASP A 1 192 ? 8.422 -9.992 2.18 1 98.44 192 ASP A C 1
ATOM 1507 O O . ASP A 1 192 ? 9.602 -10.32 2.031 1 98.44 192 ASP A O 1
ATOM 1511 N N . GLU A 1 193 ? 7.496 -10.805 2.582 1 98.25 193 GLU A N 1
ATOM 1512 C CA . GLU A 1 193 ? 7.773 -12.219 2.785 1 98.25 193 GLU A CA 1
ATOM 1513 C C . GLU A 1 193 ? 8.141 -12.906 1.471 1 98.25 193 GLU A C 1
ATOM 1515 O O . GLU A 1 193 ? 9.047 -13.742 1.435 1 98.25 193 GLU A O 1
ATOM 1520 N N . ILE A 1 194 ? 7.48 -12.586 0.411 1 98.56 194 ILE A N 1
ATOM 1521 C CA . ILE A 1 194 ? 7.789 -13.125 -0.908 1 98.56 194 ILE A CA 1
ATOM 1522 C C . ILE A 1 194 ? 9.211 -12.742 -1.301 1 98.56 194 ILE A C 1
ATOM 1524 O O . ILE A 1 194 ? 9.984 -13.594 -1.761 1 98.56 194 ILE A O 1
ATOM 1528 N N . LEU A 1 195 ? 9.508 -11.469 -1.117 1 98.19 195 LEU A N 1
ATOM 1529 C CA . LEU A 1 195 ? 10.852 -11 -1.416 1 98.19 195 LEU A CA 1
ATOM 1530 C C . LEU A 1 195 ? 11.891 -11.773 -0.604 1 98.19 195 LEU A C 1
ATOM 1532 O O . LEU A 1 195 ? 12.922 -12.18 -1.138 1 98.19 195 LEU A O 1
ATOM 1536 N N . ARG A 1 196 ? 11.594 -11.969 0.667 1 96.94 196 ARG A N 1
ATOM 1537 C CA . ARG A 1 196 ? 12.477 -12.75 1.533 1 96.94 196 ARG A CA 1
ATOM 1538 C C . ARG A 1 196 ? 12.68 -14.156 0.982 1 96.94 196 ARG A C 1
ATOM 1540 O O . ARG A 1 196 ? 13.812 -14.633 0.89 1 96.94 196 ARG A O 1
ATOM 1547 N N . MET A 1 197 ? 11.594 -14.805 0.611 1 97.12 197 MET A N 1
ATOM 1548 C CA . MET A 1 197 ? 11.648 -16.172 0.092 1 97.12 197 MET A CA 1
ATOM 1549 C C . MET A 1 197 ? 12.5 -16.234 -1.172 1 97.12 197 MET A C 1
ATOM 1551 O O . MET A 1 197 ? 13.227 -17.203 -1.386 1 97.12 197 MET A O 1
ATOM 1555 N N . VAL A 1 198 ? 12.43 -15.219 -2.004 1 97.38 198 VAL A N 1
ATOM 1556 C CA . VAL A 1 198 ? 13.117 -15.195 -3.291 1 97.38 198 VAL A CA 1
ATOM 1557 C C . VAL A 1 198 ? 14.609 -14.953 -3.08 1 97.38 198 VAL A C 1
ATOM 1559 O O . VAL A 1 198 ? 15.445 -15.57 -3.742 1 97.38 198 VAL A O 1
ATOM 1562 N N . LEU A 1 199 ? 14.953 -14.078 -2.164 1 95.31 199 LEU A N 1
ATOM 1563 C CA . LEU A 1 199 ? 16.344 -13.664 -2.021 1 95.31 199 LEU A CA 1
ATOM 1564 C C . LEU A 1 199 ? 17.078 -14.555 -1.02 1 95.31 199 LEU A C 1
ATOM 1566 O O . LEU A 1 199 ? 18.297 -14.695 -1.091 1 95.31 199 LEU A O 1
ATOM 1570 N N . TYR A 1 200 ? 16.594 -14.977 0.07 1 85.44 200 TYR A N 1
ATOM 1571 C CA . TYR A 1 200 ? 17.281 -15.781 1.067 1 85.44 200 TYR A CA 1
ATOM 1572 C C . TYR A 1 200 ? 17.234 -17.266 0.709 1 85.44 200 TYR A C 1
ATOM 1574 O O . TYR A 1 200 ? 18.047 -18.047 1.207 1 85.44 200 TYR A O 1
ATOM 1582 N N . GLU A 1 201 ? 16.359 -17.719 -0.053 1 65 201 GLU A N 1
ATOM 1583 C CA . GLU A 1 201 ? 16.391 -19.125 -0.409 1 65 201 GLU A CA 1
ATOM 1584 C C . GLU A 1 201 ? 17.078 -19.344 -1.757 1 65 201 GLU A C 1
ATOM 1586 O O . GLU A 1 201 ? 17.031 -18.469 -2.627 1 65 201 GLU A O 1
ATOM 1591 N N . MET B 1 1 ? -22.172 14.461 -3.027 1 73.75 1 MET B N 1
ATOM 1592 C CA . MET B 1 1 ? -21.75 13.125 -2.607 1 73.75 1 MET B CA 1
ATOM 1593 C C . MET B 1 1 ? -21.75 12.156 -3.785 1 73.75 1 MET B C 1
ATOM 1595 O O . MET B 1 1 ? -22.781 11.984 -4.445 1 73.75 1 MET B O 1
ATOM 1599 N N . ASN B 1 2 ? -20.594 11.727 -4.188 1 83.38 2 ASN B N 1
ATOM 1600 C CA . ASN B 1 2 ? -20.547 10.766 -5.289 1 83.38 2 ASN B CA 1
ATOM 1601 C C . ASN B 1 2 ? -20.766 9.336 -4.797 1 83.38 2 ASN B C 1
ATOM 1603 O O . ASN B 1 2 ? -20.938 9.109 -3.598 1 83.38 2 ASN B O 1
ATOM 1607 N N . PHE B 1 3 ? -20.844 8.43 -5.707 1 88 3 PHE B N 1
ATOM 1608 C CA . PHE B 1 3 ? -21.172 7.039 -5.406 1 88 3 PHE B CA 1
ATOM 1609 C C . PHE B 1 3 ? -20.125 6.422 -4.488 1 88 3 PHE B C 1
ATOM 1611 O O . PHE B 1 3 ? -20.438 5.555 -3.67 1 88 3 PHE B O 1
ATOM 1618 N N . PHE B 1 4 ? -18.969 6.906 -4.555 1 89.88 4 PHE B N 1
ATOM 1619 C CA . PHE B 1 4 ? -17.906 6.418 -3.689 1 89.88 4 PHE B CA 1
ATOM 1620 C C . PHE B 1 4 ? -18.172 6.797 -2.236 1 89.88 4 PHE B C 1
ATOM 1622 O O . PHE B 1 4 ? -18.031 5.961 -1.339 1 89.88 4 PHE B O 1
ATOM 1629 N N . GLU B 1 5 ? -18.609 7.977 -2.082 1 88.12 5 GLU B N 1
ATOM 1630 C CA . GLU B 1 5 ? -18.938 8.461 -0.745 1 88.12 5 GLU B CA 1
ATOM 1631 C C . GLU B 1 5 ? -20.109 7.684 -0.148 1 88.12 5 GLU B C 1
ATOM 1633 O O . GLU B 1 5 ? -20.094 7.348 1.038 1 88.12 5 GLU B O 1
ATOM 1638 N N . GLU B 1 6 ? -20.984 7.445 -0.981 1 90.69 6 GLU B N 1
ATOM 1639 C CA . GLU B 1 6 ? -22.141 6.676 -0.536 1 90.69 6 GLU B CA 1
ATOM 1640 C C . GLU B 1 6 ? -21.75 5.258 -0.132 1 90.69 6 GLU B C 1
ATOM 1642 O O . GLU B 1 6 ? -22.234 4.734 0.873 1 90.69 6 GLU B O 1
ATOM 1647 N N . MET B 1 7 ? -20.922 4.703 -0.896 1 92.88 7 MET B N 1
ATOM 1648 C CA . MET B 1 7 ? -20.469 3.34 -0.643 1 92.88 7 MET B CA 1
ATOM 1649 C C . MET B 1 7 ? -19.719 3.25 0.688 1 92.88 7 MET B C 1
ATOM 1651 O O . MET B 1 7 ? -19.844 2.252 1.401 1 92.88 7 MET B O 1
ATOM 1655 N N . LEU B 1 8 ? -19.047 4.332 1.119 1 94.69 8 LEU B N 1
ATOM 1656 C CA . LEU B 1 8 ? -18.266 4.348 2.35 1 94.69 8 LEU B CA 1
ATOM 1657 C C . LEU B 1 8 ? -19.172 4.223 3.57 1 94.69 8 LEU B C 1
ATOM 1659 O O . LEU B 1 8 ? -18.719 3.807 4.641 1 94.69 8 LEU B O 1
ATOM 1663 N N . LEU B 1 9 ? -20.406 4.484 3.357 1 94.62 9 LEU B N 1
ATOM 1664 C CA . LEU B 1 9 ? -21.375 4.367 4.441 1 94.62 9 LEU B CA 1
ATOM 1665 C C . LEU B 1 9 ? -21.688 2.904 4.746 1 94.62 9 LEU B C 1
ATOM 1667 O O . LEU B 1 9 ? -22.312 2.596 5.762 1 94.62 9 LEU B O 1
ATOM 1671 N N . SER B 1 10 ? -21.25 2.012 3.9 1 92.62 10 SER B N 1
ATOM 1672 C CA . SER B 1 10 ? -21.328 0.586 4.199 1 92.62 10 SER B CA 1
ATOM 1673 C C . SER B 1 10 ? -20.172 0.153 5.109 1 92.62 10 SER B C 1
ATOM 1675 O O . SER B 1 10 ? -20.203 -0.944 5.672 1 92.62 10 SER B O 1
ATOM 1677 N N . TYR B 1 11 ? -19.203 1.045 5.34 1 93.56 11 TYR B N 1
ATOM 1678 C CA . TYR B 1 11 ? -18.016 0.716 6.129 1 93.56 11 TYR B CA 1
ATOM 1679 C C . TYR B 1 11 ? -17.984 1.515 7.426 1 93.56 11 TYR B C 1
ATOM 1681 O O . TYR B 1 11 ? -17.422 1.066 8.43 1 93.56 11 TYR B O 1
ATOM 1689 N N . PHE B 1 12 ? -18.547 2.684 7.348 1 95.19 12 PHE B N 1
ATOM 1690 C CA . PHE B 1 12 ? -18.531 3.6 8.484 1 95.19 12 PHE B CA 1
ATOM 1691 C C . PHE B 1 12 ? -19.953 4.062 8.82 1 95.19 12 PHE B C 1
ATOM 1693 O O . PHE B 1 12 ? -20.797 4.145 7.934 1 95.19 12 PHE B O 1
ATOM 1700 N N . THR B 1 13 ? -20.125 4.336 10.141 1 95.19 13 THR B N 1
ATOM 1701 C CA . THR B 1 13 ? -21.328 5.094 10.469 1 95.19 13 THR B CA 1
ATOM 1702 C C . THR B 1 13 ? -21.25 6.512 9.898 1 95.19 13 THR B C 1
ATOM 1704 O O . THR B 1 13 ? -20.156 6.992 9.57 1 95.19 13 THR B O 1
ATOM 1707 N N . LYS B 1 14 ? -22.375 7.145 9.82 1 95.69 14 LYS B N 1
ATOM 1708 C CA . LYS B 1 14 ? -22.391 8.523 9.336 1 95.69 14 LYS B CA 1
ATOM 1709 C C . LYS B 1 14 ? -21.5 9.414 10.195 1 95.69 14 LYS B C 1
ATOM 1711 O O . LYS B 1 14 ? -20.781 10.273 9.672 1 95.69 14 LYS B O 1
ATOM 1716 N N . GLU B 1 15 ? -21.594 9.188 11.438 1 96.44 15 GLU B N 1
ATOM 1717 C CA . GLU B 1 15 ? -20.797 9.977 12.367 1 96.44 15 GLU B CA 1
ATOM 1718 C C . GLU B 1 15 ? -19.297 9.766 12.141 1 96.44 15 GLU B C 1
ATOM 1720 O O . GLU B 1 15 ? -18.531 10.727 12.094 1 96.44 15 GLU B O 1
ATOM 1725 N N . GLN B 1 16 ? -18.922 8.57 12.016 1 96.56 16 GLN B N 1
ATOM 1726 C CA . GLN B 1 16 ? -17.531 8.234 11.766 1 96.56 16 GLN B CA 1
ATOM 1727 C C . GLN B 1 16 ? -17.047 8.844 10.445 1 96.56 16 GLN B C 1
ATOM 1729 O O . GLN B 1 16 ? -15.969 9.43 10.391 1 96.56 16 GLN B O 1
ATOM 1734 N N . LEU B 1 17 ? -17.844 8.703 9.445 1 97 17 LEU B N 1
ATOM 1735 C CA . LEU B 1 17 ? -17.469 9.211 8.133 1 97 17 LEU B CA 1
ATOM 1736 C C . LEU B 1 17 ? -17.359 10.734 8.148 1 97 17 LEU B C 1
ATOM 1738 O O . LEU B 1 17 ? -16.469 11.312 7.52 1 97 17 LEU B O 1
ATOM 1742 N N . ASP B 1 18 ? -18.25 11.344 8.844 1 96.62 18 ASP B N 1
ATOM 1743 C CA . ASP B 1 18 ? -18.203 12.797 8.992 1 96.62 18 ASP B CA 1
ATOM 1744 C C . ASP B 1 18 ? -16.891 13.234 9.633 1 96.62 18 ASP B C 1
ATOM 1746 O O . ASP B 1 18 ? -16.266 14.203 9.18 1 96.62 18 ASP B O 1
ATOM 1750 N N . LYS B 1 19 ? -16.469 12.547 10.664 1 97.62 19 LYS B N 1
ATOM 1751 C CA . LYS B 1 19 ? -15.203 12.852 11.32 1 97.62 19 LYS B CA 1
ATOM 1752 C C . LYS B 1 19 ? -14.039 12.703 10.352 1 97.62 19 LYS B C 1
ATOM 1754 O O . LYS B 1 19 ? -13.164 13.578 10.281 1 97.62 19 LYS B O 1
ATOM 1759 N N . ILE B 1 20 ? -14.039 11.656 9.625 1 98.12 20 ILE B N 1
ATOM 1760 C CA . ILE B 1 20 ? -12.984 11.344 8.664 1 98.12 20 ILE B CA 1
ATOM 1761 C C . ILE B 1 20 ? -12.914 12.438 7.602 1 98.12 20 ILE B C 1
ATOM 1763 O O . ILE B 1 20 ? -11.844 12.977 7.324 1 98.12 20 ILE B O 1
ATOM 1767 N N . GLN B 1 21 ? -14.016 12.82 7.09 1 97.31 21 GLN B N 1
ATOM 1768 C CA . GLN B 1 21 ? -14.07 13.711 5.93 1 97.31 21 GLN B CA 1
ATOM 1769 C C . GLN B 1 21 ? -13.875 15.164 6.344 1 97.31 21 GLN B C 1
ATOM 1771 O O . GLN B 1 21 ? -13.555 16.016 5.512 1 97.31 21 GLN B O 1
ATOM 1776 N N . LYS B 1 22 ? -14.039 15.414 7.602 1 97.5 22 LYS B N 1
ATOM 1777 C CA . LYS B 1 22 ? -13.797 16.766 8.109 1 97.5 22 LYS B CA 1
ATOM 1778 C C . LYS B 1 22 ? -12.336 16.953 8.508 1 97.5 22 LYS B C 1
ATOM 1780 O O . LYS B 1 22 ? -11.867 18.078 8.656 1 97.5 22 LYS B O 1
ATOM 1785 N N . THR B 1 23 ? -11.68 15.883 8.797 1 98.5 23 THR B N 1
ATOM 1786 C CA . THR B 1 23 ? -10.281 15.938 9.211 1 98.5 23 THR B CA 1
ATOM 1787 C C . THR B 1 23 ? -9.383 16.359 8.055 1 98.5 23 THR B C 1
ATOM 1789 O O . THR B 1 23 ? -9.469 15.781 6.965 1 98.5 23 THR B O 1
ATOM 1792 N N . ARG B 1 24 ? -8.555 17.328 8.258 1 98.75 24 ARG B N 1
ATOM 1793 C CA . ARG B 1 24 ? -7.578 17.781 7.273 1 98.75 24 ARG B CA 1
ATOM 1794 C C . ARG B 1 24 ? -6.195 17.203 7.562 1 98.75 24 ARG B C 1
ATOM 1796 O O . ARG B 1 24 ? -5.633 17.438 8.633 1 98.75 24 ARG B O 1
ATOM 1803 N N . ILE B 1 25 ? -5.66 16.5 6.59 1 98.88 25 ILE B N 1
ATOM 1804 C CA . ILE B 1 25 ? -4.383 15.812 6.75 1 98.88 25 ILE B CA 1
ATOM 1805 C C . ILE B 1 25 ? -3.271 16.641 6.098 1 98.88 25 ILE B C 1
ATOM 1807 O O . ILE B 1 25 ? -3.359 16.969 4.914 1 98.88 25 ILE B O 1
ATOM 1811 N N . VAL B 1 26 ? -2.264 16.953 6.828 1 98.94 26 VAL B N 1
ATOM 1812 C CA . VAL B 1 26 ? -1.063 17.578 6.285 1 98.94 26 VAL B CA 1
ATOM 1813 C C . VAL B 1 26 ? 0.01 16.516 6.047 1 98.94 26 VAL B C 1
ATOM 1815 O O . VAL B 1 26 ? 0.558 15.953 6.996 1 98.94 26 VAL B O 1
ATOM 1818 N N . ILE B 1 27 ? 0.289 16.281 4.816 1 98.94 27 ILE B N 1
ATOM 1819 C CA . ILE B 1 27 ? 1.328 15.312 4.461 1 98.94 27 ILE B CA 1
ATOM 1820 C C . ILE B 1 27 ? 2.625 16.062 4.141 1 98.94 27 ILE B C 1
ATOM 1822 O O . ILE B 1 27 ? 2.711 16.766 3.141 1 98.94 27 ILE B O 1
ATOM 1826 N N . MET B 1 28 ? 3.58 15.906 4.988 1 98.88 28 MET B N 1
ATOM 1827 C CA . MET B 1 28 ? 4.887 16.531 4.816 1 98.88 28 MET B CA 1
ATOM 1828 C C . MET B 1 28 ? 5.883 15.562 4.203 1 98.88 28 MET B C 1
ATOM 1830 O O . MET B 1 28 ? 6.523 14.789 4.918 1 98.88 28 MET B O 1
ATOM 1834 N N . GLY B 1 29 ? 6.129 15.711 2.951 1 98.75 29 GLY B N 1
ATOM 1835 C CA . GLY B 1 29 ? 6.863 14.758 2.139 1 98.75 29 GLY B CA 1
ATOM 1836 C C . GLY B 1 29 ? 5.965 13.852 1.316 1 98.75 29 GLY B C 1
ATOM 1837 O O . GLY B 1 29 ? 5.16 13.102 1.868 1 98.75 29 GLY B O 1
ATOM 1838 N N . CYS B 1 30 ? 6.113 13.953 -0.004 1 98.81 30 CYS B N 1
ATOM 1839 C CA . CYS B 1 30 ? 5.309 13.133 -0.904 1 98.81 30 CYS B CA 1
ATOM 1840 C C . CYS B 1 30 ? 6.156 12.031 -1.543 1 98.81 30 CYS B C 1
ATOM 1842 O O . CYS B 1 30 ? 5.984 11.719 -2.723 1 98.81 30 CYS B O 1
ATOM 1844 N N . GLY B 1 31 ? 7.145 11.531 -0.792 1 98.31 31 GLY B N 1
ATOM 1845 C CA . GLY B 1 31 ? 7.973 10.43 -1.249 1 98.31 31 GLY B CA 1
ATOM 1846 C C . GLY B 1 31 ? 7.34 9.07 -1.011 1 98.31 31 GLY B C 1
ATOM 1847 O O . GLY B 1 31 ? 6.16 8.867 -1.297 1 98.31 31 GLY B O 1
ATOM 1848 N N . GLY B 1 32 ? 8.156 8.086 -0.577 1 98.31 32 GLY B N 1
ATOM 1849 C CA . GLY B 1 32 ? 7.684 6.73 -0.369 1 98.31 32 GLY B CA 1
ATOM 1850 C C . GLY B 1 32 ? 6.586 6.633 0.674 1 98.31 32 GLY B C 1
ATOM 1851 O O . GLY B 1 32 ? 5.551 6.004 0.438 1 98.31 32 GLY B O 1
ATOM 1852 N N . LEU B 1 33 ? 6.773 7.246 1.745 1 98.69 33 LEU B N 1
ATOM 1853 C CA . LEU B 1 33 ? 5.781 7.199 2.812 1 98.69 33 LEU B CA 1
ATOM 1854 C C . LEU B 1 33 ? 4.57 8.062 2.467 1 98.69 33 LEU B C 1
ATOM 1856 O O . LEU B 1 33 ? 3.439 7.574 2.445 1 98.69 33 LEU B O 1
ATOM 1860 N N . GLY B 1 34 ? 4.816 9.273 2.096 1 98.88 34 GLY B N 1
ATOM 1861 C CA . GLY B 1 34 ? 3.752 10.242 1.903 1 98.88 34 GLY B CA 1
ATOM 1862 C C . GLY B 1 34 ? 2.861 9.93 0.717 1 98.88 34 GLY B C 1
ATOM 1863 O O . GLY B 1 34 ? 1.641 10.07 0.794 1 98.88 34 GLY B O 1
ATOM 1864 N N . SER B 1 35 ? 3.459 9.539 -0.395 1 98.94 35 SER B N 1
ATOM 1865 C CA . SER B 1 35 ? 2.658 9.25 -1.58 1 98.94 35 SER B CA 1
ATOM 1866 C C . SER B 1 35 ? 1.763 8.031 -1.358 1 98.94 35 SER B C 1
ATOM 1868 O O . SER B 1 35 ? 0.568 8.07 -1.661 1 98.94 35 SER B O 1
ATOM 1870 N N . ASN B 1 36 ? 2.311 6.961 -0.794 1 98.88 36 ASN B N 1
ATOM 1871 C CA . ASN B 1 36 ? 1.507 5.777 -0.496 1 98.88 36 ASN B CA 1
ATOM 1872 C C . ASN B 1 36 ? 0.463 6.066 0.579 1 98.88 36 ASN B C 1
ATOM 1874 O O . ASN B 1 36 ? -0.667 5.582 0.5 1 98.88 36 ASN B O 1
ATOM 1878 N N . GLY B 1 37 ? 0.841 6.812 1.554 1 98.94 37 GLY B N 1
ATOM 1879 C CA . GLY B 1 37 ? -0.093 7.184 2.604 1 98.94 37 GLY B CA 1
ATOM 1880 C C . GLY B 1 37 ? -1.284 7.973 2.094 1 98.94 37 GLY B C 1
ATOM 1881 O O . GLY B 1 37 ? -2.422 7.719 2.494 1 98.94 37 GLY B O 1
ATOM 1882 N N . ALA B 1 38 ? -1.018 8.953 1.226 1 98.94 38 ALA B N 1
ATOM 1883 C CA . ALA B 1 38 ? -2.09 9.758 0.651 1 98.94 38 ALA B CA 1
ATOM 1884 C C . ALA B 1 38 ? -3.098 8.883 -0.091 1 98.94 38 ALA B C 1
ATOM 1886 O O . ALA B 1 38 ? -4.309 9.07 0.047 1 98.94 38 ALA B O 1
ATOM 1887 N N . ILE B 1 39 ? -2.564 7.941 -0.857 1 98.81 39 ILE B N 1
ATOM 1888 C CA . ILE B 1 39 ? -3.42 7.02 -1.601 1 98.81 39 ILE B CA 1
ATOM 1889 C C . ILE B 1 39 ? -4.25 6.188 -0.627 1 98.81 39 ILE B C 1
ATOM 1891 O O . ILE B 1 39 ? -5.473 6.078 -0.779 1 98.81 39 ILE B O 1
ATOM 1895 N N . THR B 1 40 ? -3.629 5.668 0.387 1 98.88 40 THR B N 1
ATOM 1896 C CA . THR B 1 40 ? -4.289 4.828 1.377 1 98.88 40 THR B CA 1
ATOM 1897 C C . THR B 1 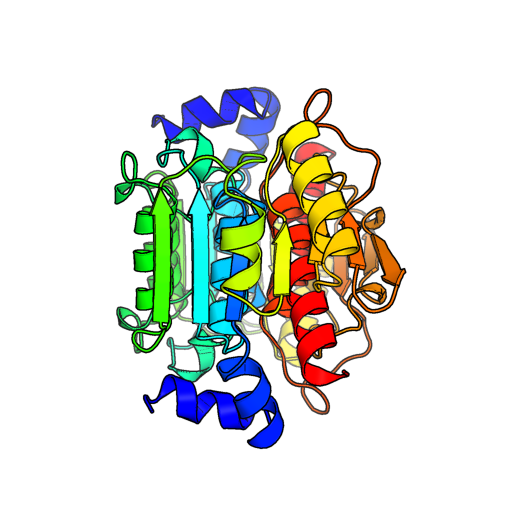40 ? -5.367 5.609 2.121 1 98.88 40 THR B C 1
ATOM 1899 O O . THR B 1 40 ? -6.492 5.129 2.283 1 98.88 40 THR B O 1
ATOM 1902 N N . LEU B 1 41 ? -5.047 6.816 2.553 1 98.88 41 LEU B N 1
ATOM 1903 C CA . LEU B 1 41 ? -5.996 7.645 3.289 1 98.88 41 LEU B CA 1
ATOM 1904 C C . LEU B 1 41 ? -7.176 8.039 2.408 1 98.88 41 LEU B C 1
ATOM 1906 O O . LEU B 1 41 ? -8.32 8.078 2.871 1 98.88 41 LEU B O 1
ATOM 1910 N N . THR B 1 42 ? -6.887 8.336 1.146 1 98.56 42 THR B N 1
ATOM 1911 C CA . THR B 1 42 ? -7.965 8.641 0.212 1 98.56 42 THR B CA 1
ATOM 1912 C C . THR B 1 42 ? -8.945 7.473 0.114 1 98.56 42 THR B C 1
ATOM 1914 O O . THR B 1 42 ? -10.156 7.664 0.204 1 98.56 42 THR B O 1
ATOM 1917 N N . ARG B 1 43 ? -8.43 6.297 -0.028 1 98.19 43 ARG B N 1
ATOM 1918 C CA . ARG B 1 43 ? -9.258 5.105 -0.147 1 98.19 43 ARG B CA 1
ATOM 1919 C C . ARG B 1 43 ? -10.039 4.852 1.14 1 98.19 43 ARG B C 1
ATOM 1921 O O . ARG B 1 43 ? -11.133 4.289 1.106 1 98.19 43 ARG B O 1
ATOM 1928 N N . THR B 1 44 ? -9.469 5.289 2.234 1 98.06 44 THR B N 1
ATOM 1929 C CA . THR B 1 44 ? -10.133 5.148 3.525 1 98.06 44 THR B CA 1
ATOM 1930 C C . THR B 1 44 ? -11.344 6.078 3.617 1 98.06 44 THR B C 1
ATOM 1932 O O . THR B 1 44 ? -12.297 5.789 4.336 1 98.06 44 THR B O 1
ATOM 1935 N N . GLY B 1 45 ? -11.289 7.223 2.955 1 97.75 45 GLY B N 1
ATOM 1936 C CA . GLY B 1 45 ? -12.422 8.133 2.969 1 97.75 45 GLY B CA 1
ATOM 1937 C C . GLY B 1 45 ? -12.039 9.562 3.293 1 97.75 45 GLY B C 1
ATOM 1938 O O . GLY B 1 45 ? -12.883 10.453 3.293 1 97.75 45 GLY B O 1
ATOM 1939 N N . PHE B 1 46 ? -10.75 9.773 3.602 1 98.5 46 PHE B N 1
ATOM 1940 C CA . PHE B 1 46 ? -10.32 11.148 3.83 1 98.5 46 PHE B CA 1
ATOM 1941 C C . PHE B 1 46 ? -10.445 11.977 2.553 1 98.5 46 PHE B C 1
ATOM 1943 O O . PHE B 1 46 ? -10.18 11.477 1.458 1 98.5 46 PHE B O 1
ATOM 1950 N N . LYS B 1 47 ? -10.727 13.32 2.729 1 97.94 47 LYS B N 1
ATOM 1951 C CA . LYS B 1 47 ? -11.008 14.117 1.543 1 97.94 47 LYS B CA 1
ATOM 1952 C C . LYS B 1 47 ? -10.164 15.391 1.52 1 97.94 47 LYS B C 1
ATOM 1954 O O . LYS B 1 47 ? -10.055 16.047 0.486 1 97.94 47 LYS B O 1
ATOM 1959 N N . ASN B 1 48 ? -9.672 15.766 2.635 1 98.69 48 ASN B N 1
ATOM 1960 C CA . ASN B 1 48 ? -8.977 17.047 2.762 1 98.69 48 ASN B CA 1
ATOM 1961 C C . ASN B 1 48 ? -7.48 16.844 3 1 98.69 48 ASN B C 1
ATOM 1963 O O . ASN B 1 48 ? -7.074 16.344 4.051 1 98.69 48 ASN B O 1
ATOM 1967 N N . PHE B 1 49 ? -6.684 17.312 1.982 1 98.88 49 PHE B N 1
ATOM 1968 C CA . PHE B 1 49 ? -5.25 17.062 2.053 1 98.88 49 PHE B CA 1
ATOM 1969 C C . PHE B 1 49 ? -4.461 18.344 1.794 1 98.88 49 PHE B C 1
ATOM 1971 O O . PHE B 1 49 ? -4.844 19.156 0.949 1 98.88 49 PHE B O 1
ATOM 1978 N N . ILE B 1 50 ? -3.406 18.547 2.529 1 98.94 50 ILE B N 1
ATOM 1979 C CA . ILE B 1 50 ? -2.305 19.453 2.225 1 98.94 50 ILE B CA 1
ATOM 1980 C C . ILE B 1 50 ? -1.049 18.656 1.898 1 98.94 50 ILE B C 1
ATOM 1982 O O . ILE B 1 50 ? -0.537 17.922 2.748 1 98.94 50 ILE B O 1
ATOM 1986 N N . LEU B 1 51 ? -0.63 18.734 0.66 1 98.94 51 LEU B N 1
ATOM 1987 C CA . LEU B 1 51 ? 0.546 18.016 0.197 1 98.94 51 LEU B CA 1
ATOM 1988 C C . LEU B 1 51 ? 1.744 18.953 0.06 1 98.94 51 LEU B C 1
ATOM 1990 O O . LEU B 1 51 ? 1.675 19.953 -0.655 1 98.94 51 LEU B O 1
ATOM 1994 N N . ILE B 1 52 ? 2.826 18.609 0.766 1 98.94 52 ILE B N 1
ATOM 1995 C CA . ILE B 1 52 ? 4.008 19.469 0.733 1 98.94 52 ILE B CA 1
ATOM 1996 C C . ILE B 1 52 ? 5.223 18.656 0.303 1 98.94 52 ILE B C 1
ATOM 1998 O O . ILE B 1 52 ? 5.625 17.703 0.991 1 98.94 52 ILE B O 1
ATOM 2002 N N . ASP B 1 53 ? 5.824 18.953 -0.748 1 98.81 53 ASP B N 1
ATOM 2003 C CA . ASP B 1 53 ? 7.043 18.359 -1.27 1 98.81 53 ASP B CA 1
ATOM 2004 C C . ASP B 1 53 ? 7.703 19.266 -2.309 1 98.81 53 ASP B C 1
ATOM 2006 O O . ASP B 1 53 ? 7.02 19.844 -3.15 1 98.81 53 ASP B O 1
ATOM 2010 N N . HIS B 1 54 ? 9 19.328 -2.305 1 98.31 54 HIS B N 1
ATOM 2011 C CA . HIS B 1 54 ? 9.68 20.266 -3.201 1 98.31 54 HIS B CA 1
ATOM 2012 C C . HIS B 1 54 ? 10.281 19.531 -4.402 1 98.31 54 HIS B C 1
ATOM 2014 O O . HIS B 1 54 ? 10.742 20.172 -5.348 1 98.31 54 HIS B O 1
ATOM 2020 N N . ASP B 1 55 ? 10.281 18.219 -4.449 1 98.25 55 ASP B N 1
ATOM 2021 C CA . ASP B 1 55 ? 10.969 17.453 -5.477 1 98.25 55 ASP B CA 1
ATOM 2022 C C . ASP B 1 55 ? 10.039 17.141 -6.641 1 98.25 55 ASP B C 1
ATOM 2024 O O . ASP B 1 55 ? 8.82 17.328 -6.543 1 98.25 55 ASP B O 1
ATOM 2028 N N . LYS B 1 56 ? 10.672 16.703 -7.66 1 98.69 56 LYS B N 1
ATOM 2029 C CA . LYS B 1 56 ? 9.961 16.172 -8.82 1 98.69 56 LYS B CA 1
ATOM 2030 C C . LYS B 1 56 ? 10.023 14.648 -8.859 1 98.69 56 LYS B C 1
ATOM 2032 O O . LYS B 1 56 ? 10.914 14.047 -8.258 1 98.69 56 LYS B O 1
ATOM 2037 N N . VAL B 1 57 ? 9.055 14.039 -9.555 1 98.25 57 VAL B N 1
ATOM 2038 C CA . VAL B 1 57 ? 9.062 12.594 -9.75 1 98.25 57 VAL B CA 1
ATOM 2039 C C . VAL B 1 57 ? 10.227 12.195 -10.648 1 98.25 57 VAL B C 1
ATOM 2041 O O . VAL B 1 57 ? 10.398 12.75 -11.734 1 98.25 57 VAL B O 1
ATOM 2044 N N . GLU B 1 58 ? 10.992 11.344 -10.133 1 96.94 58 GLU B N 1
ATOM 2045 C CA . GLU B 1 58 ? 12.094 10.758 -10.891 1 96.94 58 GLU B CA 1
ATOM 2046 C C . GLU B 1 58 ? 11.883 9.266 -11.109 1 96.94 58 GLU B C 1
ATOM 2048 O O . GLU B 1 58 ? 11.125 8.625 -10.383 1 96.94 58 GLU B O 1
ATOM 2053 N N . ILE B 1 59 ? 12.578 8.742 -12.078 1 94.31 59 ILE B N 1
ATOM 2054 C CA . ILE B 1 59 ? 12.445 7.328 -12.398 1 94.31 59 ILE B CA 1
ATOM 2055 C C . ILE B 1 59 ? 12.789 6.48 -11.18 1 94.31 59 ILE B C 1
ATOM 2057 O O . ILE B 1 59 ? 12.18 5.434 -10.945 1 94.31 59 ILE B O 1
ATOM 2061 N N . SER B 1 60 ? 13.75 6.918 -10.383 1 92.31 60 SER B N 1
ATOM 2062 C CA . SER B 1 60 ? 14.211 6.191 -9.203 1 92.31 60 SER B CA 1
ATOM 2063 C C . SER B 1 60 ? 13.133 6.156 -8.125 1 92.31 60 SER B C 1
ATOM 2065 O O . SER B 1 60 ? 13.227 5.375 -7.176 1 92.31 60 SER B O 1
ATOM 2067 N N . ASN B 1 61 ? 12.133 6.984 -8.297 1 94.75 61 ASN B N 1
ATOM 2068 C CA . ASN B 1 61 ? 11.07 7.051 -7.301 1 94.75 61 ASN B CA 1
ATOM 2069 C C . ASN B 1 61 ? 10.039 5.949 -7.512 1 94.75 61 ASN B C 1
ATOM 2071 O O . ASN B 1 61 ? 9.281 5.625 -6.598 1 94.75 61 ASN B O 1
ATOM 2075 N N . LEU B 1 62 ? 10.016 5.34 -8.703 1 95.88 62 LEU B N 1
ATOM 2076 C CA . LEU B 1 62 ? 8.969 4.398 -9.07 1 95.88 62 LEU B CA 1
ATOM 2077 C C . LEU B 1 62 ? 9.156 3.066 -8.352 1 95.88 62 LEU B C 1
ATOM 2079 O O . LEU B 1 62 ? 8.242 2.24 -8.312 1 95.88 62 LEU B O 1
ATOM 2083 N N . ASN B 1 63 ? 10.305 2.895 -7.695 1 96.12 63 ASN B N 1
ATOM 2084 C CA . ASN B 1 63 ? 10.578 1.649 -6.984 1 96.12 63 ASN B CA 1
ATOM 2085 C C . ASN B 1 63 ? 9.75 1.54 -5.711 1 96.12 63 ASN B C 1
ATOM 2087 O O . ASN B 1 63 ? 9.594 0.451 -5.152 1 96.12 63 ASN B O 1
ATOM 2091 N N . ARG B 1 64 ? 9.234 2.691 -5.285 1 97.56 64 ARG B N 1
ATOM 2092 C CA . ARG B 1 64 ? 8.555 2.557 -4 1 97.56 64 ARG B CA 1
ATOM 2093 C C . ARG B 1 64 ? 7.551 3.686 -3.797 1 97.56 64 ARG B C 1
ATOM 2095 O O . ARG B 1 64 ? 6.809 3.693 -2.811 1 97.56 64 ARG B O 1
ATOM 2102 N N . GLN B 1 65 ? 7.52 4.68 -4.652 1 98.56 65 GLN B N 1
ATOM 2103 C CA . GLN B 1 65 ? 6.609 5.812 -4.5 1 98.56 65 GLN B CA 1
ATOM 2104 C C . GLN B 1 65 ? 5.391 5.66 -5.402 1 98.56 65 GLN B C 1
ATOM 2106 O O . GLN B 1 65 ? 5.473 5.051 -6.469 1 98.56 65 GLN B O 1
ATOM 2111 N N . ALA B 1 66 ? 4.246 6.152 -5.016 1 98.44 66 ALA B N 1
ATOM 2112 C CA . ALA B 1 66 ? 2.961 5.93 -5.676 1 98.44 66 ALA B CA 1
ATOM 2113 C C . ALA B 1 66 ? 2.812 6.828 -6.902 1 98.44 66 ALA B C 1
ATOM 2115 O O . ALA B 1 66 ? 1.846 7.586 -7.008 1 98.44 66 ALA B O 1
ATOM 2116 N N . TYR B 1 67 ? 3.795 6.723 -7.809 1 98 67 TYR B N 1
ATOM 2117 C CA . TYR B 1 67 ? 3.762 7.48 -9.055 1 98 67 TYR B CA 1
ATOM 2118 C C . TYR B 1 67 ? 3.854 6.555 -10.258 1 98 67 TYR B C 1
ATOM 2120 O O . TYR B 1 67 ? 4.051 5.344 -10.109 1 98 67 TYR B O 1
ATOM 2128 N N . PHE B 1 68 ? 3.672 7.133 -11.406 1 96.5 68 PHE B N 1
ATOM 2129 C CA . PHE B 1 68 ? 3.682 6.367 -12.648 1 96.5 68 PHE B CA 1
ATOM 2130 C C . PHE B 1 68 ? 4.684 6.949 -13.633 1 96.5 68 PHE B C 1
ATOM 2132 O O . PHE B 1 68 ? 5.164 8.07 -13.453 1 96.5 68 PHE B O 1
ATOM 2139 N N . PHE B 1 69 ? 4.992 6.219 -14.656 1 93.62 69 PHE B N 1
ATOM 2140 C CA . PHE B 1 69 ? 6 6.582 -15.648 1 93.62 69 PHE B CA 1
ATOM 2141 C C . PHE B 1 69 ? 5.664 7.922 -16.297 1 93.62 69 PHE B C 1
ATOM 2143 O O . PHE B 1 69 ? 6.551 8.75 -16.516 1 93.62 69 PHE B O 1
ATOM 2150 N N . ASN B 1 70 ? 4.43 8.094 -16.594 1 94.88 70 ASN B N 1
ATOM 2151 C CA . ASN B 1 70 ? 4.027 9.289 -17.344 1 94.88 70 ASN B CA 1
ATOM 2152 C C . ASN B 1 70 ? 4.082 10.539 -16.469 1 94.88 70 ASN B C 1
ATOM 2154 O O . ASN B 1 70 ? 3.861 11.648 -16.953 1 94.88 70 ASN B O 1
ATOM 2158 N N . GLN B 1 71 ? 4.418 10.383 -15.25 1 97.31 71 GLN B N 1
ATOM 2159 C CA . GLN B 1 71 ? 4.434 11.516 -14.328 1 97.31 71 GLN B CA 1
ATOM 2160 C C . GLN B 1 71 ? 5.859 11.969 -14.039 1 97.31 71 GLN B C 1
ATOM 2162 O O . GLN B 1 71 ? 6.07 12.953 -13.32 1 97.31 71 GLN B O 1
ATOM 2167 N N . ILE B 1 72 ? 6.82 11.234 -14.578 1 96.5 72 ILE B N 1
ATOM 2168 C CA . ILE B 1 72 ? 8.219 11.609 -14.391 1 96.5 72 ILE B CA 1
ATOM 2169 C C . ILE B 1 72 ? 8.43 13.062 -14.812 1 96.5 72 ILE B C 1
ATOM 2171 O O . ILE B 1 72 ? 7.984 13.469 -15.891 1 96.5 72 ILE B O 1
ATOM 2175 N N . GLY B 1 73 ? 9.016 13.82 -13.977 1 98.25 73 GLY B N 1
ATOM 2176 C CA . GLY B 1 73 ? 9.266 15.227 -14.242 1 98.25 73 GLY B CA 1
ATOM 2177 C C . GLY B 1 73 ? 8.266 16.156 -13.578 1 98.25 73 GLY B C 1
ATOM 2178 O O . GLY B 1 73 ? 8.531 17.344 -13.414 1 98.25 73 GLY B O 1
ATOM 2179 N N . MET B 1 74 ? 7.109 15.703 -13.211 1 98.56 74 MET B N 1
ATOM 2180 C CA . MET B 1 74 ? 6.098 16.5 -12.516 1 98.56 74 MET B CA 1
ATOM 2181 C C . MET B 1 74 ? 6.496 16.734 -11.062 1 98.56 74 MET B C 1
ATOM 2183 O O . MET B 1 74 ? 7.09 15.859 -10.43 1 98.56 74 MET B O 1
ATOM 2187 N N . PRO B 1 75 ? 6.168 17.922 -10.562 1 98.88 75 PRO B N 1
ATOM 2188 C CA . PRO B 1 75 ? 6.301 18.047 -9.109 1 98.88 75 PRO B CA 1
ATOM 2189 C C . PRO B 1 75 ? 5.535 16.953 -8.359 1 98.88 75 PRO B C 1
ATOM 2191 O O . PRO B 1 75 ? 4.383 16.672 -8.68 1 98.88 75 PRO B O 1
ATOM 2194 N N . LYS B 1 76 ? 6.156 16.328 -7.355 1 98.81 76 LYS B N 1
ATOM 2195 C CA . LYS B 1 76 ? 5.555 15.203 -6.645 1 98.81 76 LYS B CA 1
ATOM 2196 C C . LYS B 1 76 ? 4.195 15.586 -6.066 1 98.81 76 LYS B C 1
ATOM 2198 O O . LYS B 1 76 ? 3.234 14.82 -6.172 1 98.81 76 LYS B O 1
ATOM 2203 N N . ALA B 1 77 ? 4.113 16.766 -5.492 1 98.88 77 ALA B N 1
ATOM 2204 C CA . ALA B 1 77 ? 2.867 17.188 -4.859 1 98.88 77 ALA B CA 1
ATOM 2205 C C . ALA B 1 77 ? 1.736 17.281 -5.879 1 98.88 77 ALA B C 1
ATOM 2207 O O . ALA B 1 77 ? 0.6 16.891 -5.59 1 98.88 77 ALA B O 1
ATOM 2208 N N . LYS B 1 78 ? 2.012 17.734 -7.055 1 98.81 78 LYS B N 1
ATOM 2209 C CA . LYS B 1 78 ? 1.011 17.859 -8.109 1 98.81 78 LYS B CA 1
ATOM 2210 C C . LYS B 1 78 ? 0.632 16.5 -8.688 1 98.81 78 LYS B C 1
ATOM 2212 O O . LYS B 1 78 ? -0.544 16.234 -8.938 1 98.81 78 LYS B O 1
ATOM 2217 N N . ALA B 1 79 ? 1.672 15.695 -8.93 1 98.81 79 ALA B N 1
ATOM 2218 C CA . ALA B 1 79 ? 1.422 14.344 -9.422 1 98.81 79 ALA B CA 1
ATOM 2219 C C . ALA B 1 79 ? 0.54 13.555 -8.461 1 98.81 79 ALA B C 1
ATOM 2221 O O . ALA B 1 79 ? -0.374 12.844 -8.883 1 98.81 79 ALA B O 1
ATOM 2222 N N . LEU B 1 80 ? 0.804 13.711 -7.203 1 98.81 80 LEU B N 1
ATOM 2223 C CA . LEU B 1 80 ? 0.052 12.992 -6.176 1 98.81 80 LEU B CA 1
ATOM 2224 C C . LEU B 1 80 ? -1.396 13.477 -6.133 1 98.81 80 LEU B C 1
ATOM 2226 O O . LEU B 1 80 ? -2.314 12.672 -5.965 1 98.81 80 LEU B O 1
ATOM 2230 N N . LYS B 1 81 ? -1.577 14.773 -6.262 1 98.81 81 LYS B N 1
ATOM 2231 C CA . LYS B 1 81 ? -2.93 15.312 -6.359 1 98.81 81 LYS B CA 1
ATOM 2232 C C . LYS B 1 81 ? -3.709 14.648 -7.488 1 98.81 81 LYS B C 1
ATOM 2234 O O . LYS B 1 81 ? -4.863 14.25 -7.305 1 98.81 81 LYS B O 1
ATOM 2239 N N . GLU B 1 82 ? -3.086 14.523 -8.633 1 98.44 82 GLU B N 1
ATOM 2240 C CA . GLU B 1 82 ? -3.732 13.875 -9.773 1 98.44 82 GLU B CA 1
ATOM 2241 C C . GLU B 1 82 ? -4.145 12.445 -9.43 1 98.44 82 GLU B C 1
ATOM 2243 O O . GLU B 1 82 ? -5.246 12.016 -9.773 1 98.44 82 GLU B O 1
ATOM 2248 N N . ASN B 1 83 ? -3.248 11.742 -8.805 1 98.12 83 ASN B N 1
ATOM 2249 C CA . ASN B 1 83 ? -3.525 10.352 -8.469 1 98.12 83 ASN B CA 1
ATOM 2250 C C . ASN B 1 83 ? -4.68 10.242 -7.477 1 98.12 83 ASN B C 1
ATOM 2252 O O . ASN B 1 83 ? -5.527 9.352 -7.602 1 98.12 83 ASN B O 1
ATOM 2256 N N . ILE B 1 84 ? -4.715 11.102 -6.457 1 98.19 84 ILE B N 1
ATOM 2257 C CA . ILE B 1 84 ? -5.773 11.125 -5.453 1 98.19 84 ILE B CA 1
ATOM 2258 C C . ILE B 1 84 ? -7.125 11.352 -6.129 1 98.19 84 ILE B C 1
ATOM 2260 O O . ILE B 1 84 ? -8.094 10.648 -5.844 1 98.19 84 ILE B O 1
ATOM 2264 N N . LEU B 1 85 ? -7.16 12.25 -7.066 1 97.38 85 LEU B N 1
ATOM 2265 C CA . LEU B 1 85 ? -8.406 12.641 -7.707 1 97.38 85 LEU B CA 1
ATOM 2266 C C . LEU B 1 85 ? -8.906 11.539 -8.633 1 97.38 85 LEU B C 1
ATOM 2268 O O . LEU B 1 85 ? -10.094 11.492 -8.969 1 97.38 85 LEU B O 1
ATOM 2272 N N . LYS B 1 86 ? -8.023 10.656 -9.07 1 96.44 86 LYS B N 1
ATOM 2273 C CA . LYS B 1 86 ? -8.43 9.492 -9.859 1 96.44 86 LYS B CA 1
ATOM 2274 C C . LYS B 1 86 ? -9.164 8.469 -8.992 1 96.44 86 LYS B C 1
ATOM 2276 O O . LYS B 1 86 ? -9.883 7.613 -9.508 1 96.44 86 LYS B O 1
ATOM 2281 N N . ILE B 1 87 ? -8.969 8.516 -7.715 1 95.81 87 ILE B N 1
ATOM 2282 C CA . ILE B 1 87 ? -9.641 7.613 -6.785 1 95.81 87 ILE B CA 1
ATOM 2283 C C . ILE B 1 87 ? -10.953 8.234 -6.32 1 95.81 87 ILE B C 1
ATOM 2285 O O . ILE B 1 87 ? -12 7.582 -6.328 1 95.81 87 ILE B O 1
ATOM 2289 N N . ASN B 1 88 ? -10.867 9.492 -5.953 1 95.06 88 ASN B N 1
ATOM 2290 C CA . ASN B 1 88 ? -12.031 10.25 -5.504 1 95.06 88 ASN B CA 1
ATOM 2291 C C . ASN B 1 88 ? -11.992 11.688 -6.016 1 95.06 88 ASN B C 1
ATOM 2293 O O . ASN B 1 88 ? -11.297 12.531 -5.453 1 95.06 88 ASN B O 1
ATOM 2297 N N . PRO B 1 89 ? -12.734 12.008 -6.996 1 94.5 89 PRO B N 1
ATOM 2298 C CA . PRO B 1 89 ? -12.688 13.336 -7.609 1 94.5 89 PRO B CA 1
ATOM 2299 C C . PRO B 1 89 ? -13.227 14.43 -6.688 1 94.5 89 PRO B C 1
ATOM 2301 O O . PRO B 1 89 ? -13.078 15.617 -6.984 1 94.5 89 PRO B O 1
ATOM 2304 N N . ASP B 1 90 ? -13.773 14.07 -5.535 1 94.31 90 ASP B N 1
ATOM 2305 C CA . ASP B 1 90 ? -14.383 15.047 -4.637 1 94.31 90 ASP B CA 1
ATOM 2306 C C . ASP B 1 90 ? -13.398 15.477 -3.547 1 9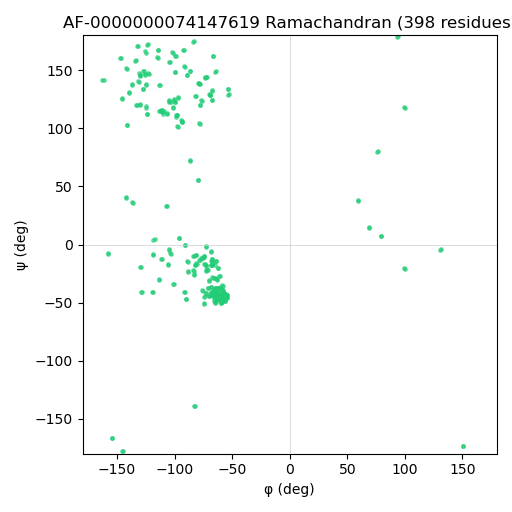4.31 90 ASP B C 1
ATOM 2308 O O . ASP B 1 90 ? -13.773 16.188 -2.615 1 94.31 90 ASP B O 1
ATOM 2312 N N . CYS B 1 91 ? -12.18 15.031 -3.637 1 97.12 91 CYS B N 1
ATOM 2313 C CA . CYS B 1 91 ? -11.188 15.422 -2.641 1 97.12 91 CYS B CA 1
ATOM 2314 C C . CYS B 1 91 ? -10.781 16.875 -2.82 1 97.12 91 CYS B C 1
ATOM 2316 O O . CYS B 1 91 ? -10.734 17.375 -3.945 1 97.12 91 CYS B O 1
ATOM 2318 N N . TYR B 1 92 ? -10.547 17.531 -1.719 1 98.25 92 TYR B N 1
ATOM 2319 C CA . TYR B 1 92 ? -9.984 18.875 -1.677 1 98.25 92 TYR B CA 1
ATOM 2320 C C . TYR B 1 92 ? -8.5 18.828 -1.331 1 98.25 92 TYR B C 1
ATOM 2322 O O . TYR B 1 92 ? -8.125 18.453 -0.221 1 98.25 92 TYR B O 1
ATOM 2330 N N . ILE B 1 93 ? -7.652 19.328 -2.293 1 98.69 93 ILE B N 1
ATOM 2331 C CA . ILE B 1 93 ? -6.215 19.125 -2.135 1 98.69 93 ILE B CA 1
ATOM 2332 C C . ILE B 1 93 ? -5.484 20.438 -2.391 1 98.69 93 ILE B C 1
ATOM 2334 O O . ILE B 1 93 ? -5.629 21.047 -3.459 1 98.69 93 ILE B O 1
ATOM 2338 N N . GLU B 1 94 ? -4.781 20.891 -1.407 1 98.69 94 GLU B N 1
ATOM 2339 C CA . GLU B 1 94 ? -3.797 21.953 -1.591 1 98.69 94 GLU B CA 1
ATOM 2340 C C . GLU B 1 94 ? -2.393 21.391 -1.763 1 98.69 94 GLU B C 1
ATOM 2342 O O . GLU B 1 94 ? -1.964 20.531 -0.982 1 98.69 94 GLU B O 1
ATOM 2347 N N . GLU B 1 95 ? -1.72 21.734 -2.77 1 98.44 95 GLU B N 1
ATOM 2348 C CA . GLU B 1 95 ? -0.354 21.266 -2.98 1 98.44 95 GLU B CA 1
ATOM 2349 C C . GLU B 1 95 ? 0.646 22.422 -2.873 1 98.44 95 GLU B C 1
ATOM 2351 O O . GLU B 1 95 ? 0.355 23.547 -3.285 1 98.44 95 GLU B O 1
ATOM 2356 N N . TYR B 1 96 ? 1.683 22.234 -2.254 1 98.75 96 TYR B N 1
ATOM 2357 C CA . TYR B 1 96 ? 2.787 23.172 -2.096 1 98.75 96 TYR B CA 1
ATOM 2358 C C . TYR B 1 96 ? 4.098 22.562 -2.568 1 98.75 96 TYR B C 1
ATOM 2360 O O . TYR B 1 96 ? 4.617 21.625 -1.942 1 98.75 96 TYR B O 1
ATOM 2368 N N . VAL B 1 97 ? 4.637 23.109 -3.682 1 98.69 97 VAL B N 1
ATOM 2369 C CA . VAL B 1 97 ? 5.941 22.688 -4.172 1 98.69 97 VAL B CA 1
ATOM 2370 C C . VAL B 1 97 ? 7.039 23.5 -3.477 1 98.69 97 VAL B C 1
ATOM 2372 O O . VAL B 1 97 ? 7.691 24.328 -4.102 1 98.69 97 VAL B O 1
ATOM 2375 N N . GLU B 1 98 ? 7.215 23.156 -2.205 1 97.94 98 GLU B N 1
ATOM 2376 C CA . GLU B 1 98 ? 8.109 23.922 -1.337 1 97.94 98 GLU B CA 1
ATOM 2377 C C . GLU B 1 98 ? 8.875 23 -0.392 1 97.94 98 GLU B C 1
ATOM 2379 O O . GLU B 1 98 ? 8.398 21.922 -0.047 1 97.94 98 GLU B O 1
ATOM 2384 N N . ARG B 1 99 ? 10.055 23.484 -0.034 1 97.62 99 ARG B N 1
ATOM 2385 C CA . ARG B 1 99 ? 10.805 22.812 1.023 1 97.62 99 ARG B CA 1
ATOM 2386 C C . ARG B 1 99 ? 10.281 23.203 2.4 1 97.62 99 ARG B C 1
ATOM 2388 O O . ARG B 1 99 ? 9.938 24.375 2.633 1 97.62 99 ARG B O 1
ATOM 2395 N N . ILE B 1 100 ? 10.18 22.297 3.25 1 98.19 100 ILE B N 1
ATOM 2396 C CA . ILE B 1 100 ? 9.797 22.578 4.629 1 98.19 100 ILE B CA 1
ATOM 2397 C C . ILE B 1 100 ? 10.992 23.172 5.383 1 98.19 100 ILE B C 1
ATOM 2399 O O . ILE B 1 100 ? 12.07 22.578 5.414 1 98.19 100 ILE B O 1
ATOM 2403 N N . THR B 1 101 ? 10.812 24.312 5.941 1 97.88 101 THR B N 1
ATOM 2404 C CA . THR B 1 101 ? 11.836 25 6.719 1 97.88 101 THR B CA 1
ATOM 2405 C C . THR B 1 101 ? 11.273 25.5 8.047 1 97.88 101 THR B C 1
ATOM 2407 O O . THR B 1 101 ? 10.062 25.391 8.289 1 97.88 101 THR B O 1
ATOM 2410 N N . SER B 1 102 ? 12.188 25.938 8.844 1 97.5 102 SER B N 1
ATOM 2411 C CA . SER B 1 102 ? 11.766 26.484 10.125 1 97.5 102 SER B CA 1
ATOM 2412 C C . SER B 1 102 ? 10.867 27.719 9.93 1 97.5 102 SER B C 1
ATOM 2414 O O . SER B 1 102 ? 10.047 28.031 10.797 1 97.5 102 SER B O 1
ATOM 2416 N N . GLU B 1 103 ? 10.93 28.344 8.781 1 98.06 103 GLU B N 1
ATOM 2417 C CA . GLU B 1 103 ? 10.188 29.578 8.523 1 98.06 103 GLU B CA 1
ATOM 2418 C C . GLU B 1 103 ? 8.75 29.297 8.117 1 98.06 103 GLU B C 1
ATOM 2420 O O . GLU B 1 103 ? 7.855 30.109 8.352 1 98.06 103 GLU B O 1
ATOM 2425 N N . ASN B 1 104 ? 8.492 28.141 7.559 1 98.25 104 ASN B N 1
ATOM 2426 C CA . ASN B 1 104 ? 7.16 27.922 7 1 98.25 104 ASN B CA 1
ATOM 2427 C C . ASN B 1 104 ? 6.445 26.766 7.684 1 98.25 104 ASN B C 1
ATOM 2429 O O . ASN B 1 104 ? 5.246 26.562 7.488 1 98.25 104 ASN B O 1
ATOM 2433 N N . ILE B 1 105 ? 7.121 26.047 8.5 1 98.38 105 ILE B N 1
ATOM 2434 C CA . ILE B 1 105 ? 6.613 24.781 9.031 1 98.38 105 ILE B CA 1
ATOM 2435 C C . ILE B 1 105 ? 5.367 25.047 9.875 1 98.38 105 ILE B C 1
ATOM 2437 O O . ILE B 1 105 ? 4.387 24.297 9.789 1 98.38 105 ILE B O 1
ATOM 2441 N N . GLU B 1 106 ? 5.348 26.031 10.703 1 98.31 106 GLU B N 1
ATOM 2442 C CA . GLU B 1 106 ? 4.207 26.312 11.57 1 98.31 106 GLU B CA 1
ATOM 2443 C C . GLU B 1 106 ? 2.965 26.656 10.75 1 98.31 106 GLU B C 1
ATOM 2445 O O . GLU B 1 106 ? 1.86 26.219 11.07 1 98.31 106 GLU B O 1
ATOM 2450 N N . SER B 1 107 ? 3.168 27.484 9.727 1 98.31 107 SER B N 1
ATOM 2451 C CA . SER B 1 107 ? 2.057 27.844 8.844 1 98.31 107 SER B CA 1
ATOM 2452 C C . SER B 1 107 ? 1.448 26.609 8.195 1 98.31 107 SER B C 1
ATOM 2454 O O . SER B 1 107 ? 0.225 26.484 8.094 1 98.31 107 SER B O 1
ATOM 2456 N N . PHE B 1 108 ? 2.271 25.688 7.734 1 98.38 108 PHE B N 1
ATOM 2457 C CA . PHE B 1 108 ? 1.792 24.438 7.137 1 98.38 108 PHE B CA 1
ATOM 2458 C C . PHE B 1 108 ? 1.018 23.625 8.156 1 98.38 108 PHE B C 1
ATOM 2460 O O . PHE B 1 108 ? -0.039 23.062 7.84 1 98.38 108 PHE B O 1
ATOM 2467 N N . MET B 1 109 ? 1.502 23.516 9.352 1 98.25 109 MET B N 1
ATOM 2468 C CA . MET B 1 109 ? 0.875 22.688 10.375 1 98.25 109 MET B CA 1
ATOM 2469 C C . MET B 1 109 ? -0.486 23.25 10.773 1 98.25 109 MET B C 1
ATOM 2471 O O . MET B 1 109 ? -1.392 22.5 11.141 1 98.25 109 MET B O 1
ATOM 2475 N N . HIS B 1 110 ? -0.657 24.547 10.672 1 98.06 110 HIS B N 1
ATOM 2476 C CA . HIS B 1 110 ? -1.915 25.188 11.039 1 98.06 110 HIS B CA 1
ATOM 2477 C C . HIS B 1 110 ? -2.979 24.969 9.969 1 98.06 110 HIS B C 1
ATOM 2479 O O . HIS B 1 110 ? -4.164 25.203 10.211 1 98.06 110 HIS B O 1
ATOM 2485 N N . LYS B 1 111 ? -2.605 24.484 8.828 1 98 111 LYS B N 1
ATOM 2486 C CA . LYS B 1 111 ? -3.551 24.281 7.734 1 98 111 LYS B CA 1
ATOM 2487 C C . LYS B 1 111 ? -4.367 23.016 7.949 1 98 111 LYS B C 1
ATOM 2489 O O . LYS B 1 111 ? -5.391 22.812 7.297 1 98 111 LYS B O 1
ATOM 2494 N N . GLY B 1 112 ? -3.885 22.172 8.938 1 98.06 112 GLY B N 1
ATOM 2495 C CA . GLY B 1 112 ? -4.594 20.906 9.078 1 98.06 112 GLY B CA 1
ATOM 2496 C C . GLY B 1 112 ? -4.68 20.422 10.508 1 98.06 112 GLY B C 1
ATOM 2497 O O . GLY B 1 112 ? -4.289 21.141 11.438 1 98.06 112 GLY B O 1
ATOM 2498 N N . ASP B 1 113 ? -5.285 19.219 10.68 1 98 113 ASP B N 1
ATOM 2499 C CA . ASP B 1 113 ? -5.605 18.703 12 1 98 113 ASP B CA 1
ATOM 2500 C C . ASP B 1 113 ? -4.586 17.656 12.438 1 98 113 ASP B C 1
ATOM 2502 O O . ASP B 1 113 ? -4.309 17.5 13.633 1 98 113 ASP B O 1
ATOM 2506 N N . ILE B 1 114 ? -4.078 16.906 11.531 1 98.62 114 ILE B N 1
ATOM 2507 C CA . ILE B 1 114 ? -3.141 15.82 11.805 1 98.62 114 ILE B CA 1
ATOM 2508 C C . ILE B 1 114 ? -2.014 15.836 10.773 1 98.62 114 ILE B C 1
ATOM 2510 O O . ILE B 1 114 ? -2.254 16.047 9.586 1 98.62 114 ILE B O 1
ATOM 2514 N N . ILE B 1 115 ? -0.803 15.641 11.25 1 98.88 115 ILE B N 1
ATOM 2515 C CA . ILE B 1 115 ? 0.384 15.672 10.398 1 98.88 115 ILE B CA 1
ATOM 2516 C C . ILE B 1 115 ? 0.883 14.25 10.156 1 98.88 115 ILE B C 1
ATOM 2518 O O . ILE B 1 115 ? 1.062 13.477 11.102 1 98.88 115 ILE B O 1
ATOM 2522 N N . MET B 1 116 ? 1.002 13.891 8.922 1 98.88 116 MET B N 1
ATOM 2523 C CA . MET B 1 116 ? 1.799 12.727 8.547 1 98.88 116 MET B CA 1
ATOM 2524 C C . MET B 1 116 ? 3.219 13.141 8.172 1 98.88 116 MET B C 1
ATOM 2526 O O . MET B 1 116 ? 3.439 13.75 7.125 1 98.88 116 MET B O 1
ATOM 2530 N N . GLU B 1 117 ? 4.141 12.844 9.039 1 98.81 117 GLU B N 1
ATOM 2531 C CA . GLU B 1 117 ? 5.547 13.086 8.734 1 98.81 117 GLU B CA 1
ATOM 2532 C C . GLU B 1 117 ? 6.109 12.008 7.816 1 98.81 117 GLU B C 1
ATOM 2534 O O . GLU B 1 117 ? 6.094 10.82 8.164 1 98.81 117 GLU B O 1
ATOM 2539 N N . ALA B 1 118 ? 6.566 12.43 6.676 1 98.56 118 ALA B N 1
ATOM 2540 C CA . ALA B 1 118 ? 6.992 11.492 5.648 1 98.56 118 ALA B CA 1
ATOM 2541 C C . ALA B 1 118 ? 8.219 12.008 4.906 1 98.56 118 ALA B C 1
ATOM 2543 O O . ALA B 1 118 ? 8.312 11.883 3.682 1 98.56 118 ALA B O 1
ATOM 2544 N N . VAL B 1 119 ? 9.117 12.57 5.598 1 97.19 119 VAL B N 1
ATOM 2545 C CA . VAL B 1 119 ? 10.336 13.078 4.992 1 97.19 119 VAL B CA 1
ATOM 2546 C C . VAL B 1 119 ? 11.484 12.109 5.254 1 97.19 119 VAL B C 1
ATOM 2548 O O . VAL B 1 119 ? 11.391 11.25 6.133 1 97.19 119 VAL B O 1
ATOM 2551 N N . ASP B 1 120 ? 12.586 12.227 4.562 1 90.31 120 ASP B N 1
ATOM 2552 C CA . ASP B 1 120 ? 13.688 11.289 4.695 1 90.31 120 ASP B CA 1
ATOM 2553 C C . ASP B 1 120 ? 14.852 11.906 5.469 1 90.31 120 ASP B C 1
ATOM 2555 O O . ASP B 1 120 ? 15.711 11.188 5.992 1 90.31 120 ASP B O 1
ATOM 2559 N N . SER B 1 121 ? 14.859 13.211 5.582 1 91.38 121 SER B N 1
ATOM 2560 C CA . SER B 1 121 ? 15.945 13.898 6.281 1 91.38 121 SER B CA 1
ATOM 2561 C C . SER B 1 121 ? 15.727 13.875 7.793 1 91.38 121 SER B C 1
ATOM 2563 O O . SER B 1 121 ? 14.672 14.273 8.281 1 91.38 121 SER B O 1
ATOM 2565 N N . ALA B 1 122 ? 16.766 13.43 8.445 1 91.62 122 ALA B N 1
ATOM 2566 C CA . ALA B 1 122 ? 16.688 13.391 9.906 1 91.62 122 ALA B CA 1
ATOM 2567 C C . ALA B 1 122 ? 16.453 14.789 10.477 1 91.62 122 ALA B C 1
ATOM 2569 O O . ALA B 1 122 ? 15.703 14.953 11.438 1 91.62 122 ALA B O 1
ATOM 2570 N N . GLN B 1 123 ? 17.062 15.742 9.898 1 95.25 123 GLN B N 1
ATOM 2571 C CA . GLN B 1 123 ? 16.938 17.125 10.352 1 95.25 123 GLN B CA 1
ATOM 2572 C C . GLN B 1 123 ? 15.508 17.625 10.18 1 95.25 123 GLN B C 1
ATOM 2574 O O . GLN B 1 123 ? 14.945 18.234 11.086 1 95.25 123 GLN B O 1
ATOM 2579 N N . THR B 1 124 ? 14.969 17.438 9.016 1 97.12 124 THR B N 1
ATOM 2580 C CA . THR B 1 124 ? 13.602 17.875 8.75 1 97.12 124 THR B CA 1
ATOM 2581 C C . THR B 1 124 ? 12.609 17.125 9.625 1 97.12 124 THR B C 1
ATOM 2583 O O . THR B 1 124 ? 11.641 17.703 10.117 1 97.12 124 THR B O 1
ATOM 2586 N N . LYS B 1 125 ? 12.844 15.883 9.844 1 96.81 125 LYS B N 1
ATOM 2587 C CA . LYS B 1 125 ? 12 15.078 10.727 1 96.81 125 LYS B CA 1
ATOM 2588 C C . LYS B 1 125 ? 11.984 15.648 12.141 1 96.81 125 LYS B C 1
ATOM 2590 O O . LYS B 1 125 ? 10.914 15.797 12.734 1 96.81 125 LYS B O 1
ATOM 2595 N N . ALA B 1 126 ? 13.148 15.883 12.617 1 97 126 ALA B N 1
ATOM 2596 C CA . ALA B 1 126 ? 13.242 16.469 13.953 1 97 126 ALA B CA 1
ATOM 2597 C C . ALA B 1 126 ? 12.5 17.797 14.031 1 97 126 ALA B C 1
ATOM 2599 O O . ALA B 1 126 ? 11.812 18.062 15.016 1 97 126 ALA B O 1
ATOM 2600 N N . LEU B 1 127 ? 12.68 18.594 13.031 1 98.19 127 LEU B N 1
ATOM 2601 C CA . LEU B 1 127 ? 11.992 19.875 12.961 1 98.19 127 LEU B CA 1
ATOM 2602 C C . LEU B 1 127 ? 10.484 19.688 13.016 1 98.19 127 LEU B C 1
ATOM 2604 O O . LEU B 1 127 ? 9.789 20.375 13.758 1 98.19 127 LEU B O 1
ATOM 2608 N N . ILE B 1 128 ? 9.945 18.75 12.273 1 98.44 128 ILE B N 1
ATOM 2609 C CA . ILE B 1 128 ? 8.516 18.469 12.195 1 98.44 128 ILE B CA 1
ATOM 2610 C C . ILE B 1 128 ? 8.008 17.984 13.555 1 98.44 128 ILE B C 1
ATOM 2612 O O . ILE B 1 128 ? 7.027 18.516 14.078 1 98.44 128 ILE B O 1
ATOM 2616 N N . LEU B 1 129 ? 8.688 17.031 14.117 1 97.69 129 LEU B N 1
ATOM 2617 C CA . LEU B 1 129 ? 8.258 16.438 15.375 1 97.69 129 LEU B CA 1
ATOM 2618 C C . LEU B 1 129 ? 8.289 17.469 16.5 1 97.69 129 LEU B C 1
ATOM 2620 O O . LEU B 1 129 ? 7.316 17.609 17.25 1 97.69 129 LEU B O 1
ATOM 2624 N N . ASN B 1 130 ? 9.383 18.172 16.578 1 97.62 130 ASN B N 1
ATOM 2625 C CA . ASN B 1 130 ? 9.531 19.172 17.641 1 97.62 130 ASN B CA 1
ATOM 2626 C C . ASN B 1 130 ? 8.477 20.266 17.516 1 97.62 130 ASN B C 1
ATOM 2628 O O . ASN B 1 130 ? 7.906 20.688 18.531 1 97.62 130 ASN B O 1
ATOM 2632 N N . THR B 1 131 ? 8.258 20.719 16.328 1 98.19 131 THR B N 1
ATOM 2633 C CA . THR B 1 131 ? 7.285 21.781 16.109 1 98.19 131 THR B CA 1
ATOM 2634 C C . THR B 1 131 ? 5.871 21.281 16.406 1 98.19 131 THR B C 1
ATOM 2636 O O . THR B 1 131 ? 5.07 22 17.016 1 98.19 131 THR B O 1
ATOM 2639 N N . ALA B 1 132 ? 5.559 20.094 15.961 1 97.56 132 ALA B N 1
ATOM 2640 C CA . ALA B 1 132 ? 4.238 19.516 16.219 1 97.56 132 ALA B CA 1
ATOM 2641 C C . ALA B 1 132 ? 3.979 19.406 17.719 1 97.56 132 ALA B C 1
ATOM 2643 O O . ALA B 1 132 ? 2.883 19.734 18.188 1 97.56 132 ALA B O 1
ATOM 2644 N N . ILE B 1 133 ? 4.949 18.922 18.422 1 96.38 133 ILE B N 1
ATOM 2645 C CA . ILE B 1 133 ? 4.836 18.781 19.859 1 96.38 133 ILE B CA 1
ATOM 2646 C C . ILE B 1 133 ? 4.617 20.141 20.516 1 96.38 133 ILE B C 1
ATOM 2648 O O . ILE B 1 133 ? 3.729 20.297 21.344 1 96.38 133 ILE B O 1
ATOM 2652 N N . LYS B 1 134 ? 5.414 21.078 20.078 1 96.62 134 LYS B N 1
ATOM 2653 C CA . LYS B 1 134 ? 5.309 22.453 20.594 1 96.62 134 LYS B CA 1
ATOM 2654 C C . LYS B 1 134 ? 3.91 23.016 20.375 1 96.62 134 LYS B C 1
ATOM 2656 O O . LYS B 1 134 ? 3.365 23.688 21.25 1 96.62 134 LYS B O 1
ATOM 2661 N N . LEU B 1 135 ? 3.295 22.75 19.25 1 97.19 135 LEU B N 1
ATOM 2662 C CA . LEU B 1 135 ? 1.998 23.297 18.875 1 97.19 135 LEU B CA 1
ATOM 2663 C C . LEU B 1 135 ? 0.866 22.391 19.328 1 97.19 135 LEU B C 1
ATOM 2665 O O . LEU B 1 135 ? -0.306 22.656 19.062 1 97.19 135 LEU B O 1
ATOM 2669 N N . ASN B 1 136 ? 1.183 21.281 19.953 1 96.75 136 ASN B N 1
ATOM 2670 C CA . ASN B 1 136 ? 0.225 20.281 20.406 1 96.75 136 ASN B CA 1
ATOM 2671 C C . ASN B 1 136 ? -0.593 19.719 19.25 1 96.75 136 ASN B C 1
ATOM 2673 O O . ASN B 1 136 ? -1.812 19.578 19.344 1 96.75 136 ASN B O 1
ATOM 2677 N N . LYS B 1 137 ? 0.098 19.547 18.109 1 97.56 137 LYS B N 1
ATOM 2678 C CA . LYS B 1 137 ? -0.529 18.953 16.938 1 97.56 137 LYS B CA 1
ATOM 2679 C C . LYS B 1 137 ? -0.385 17.438 16.938 1 97.56 137 LYS B C 1
ATOM 2681 O O . LYS B 1 137 ? 0.609 16.906 17.438 1 97.56 137 LYS B O 1
ATOM 2686 N N . LYS B 1 138 ? -1.399 16.75 16.422 1 98.25 138 LYS B N 1
ATOM 2687 C CA . LYS B 1 138 ? -1.276 15.32 16.188 1 98.25 138 LYS B CA 1
ATOM 2688 C C . LYS B 1 138 ? -0.304 15.031 15.055 1 98.25 138 LYS B C 1
ATOM 2690 O O . LYS B 1 138 ? -0.388 15.641 13.984 1 98.25 138 LYS B O 1
ATOM 2695 N N . VAL B 1 139 ? 0.655 14.141 15.359 1 98.75 139 VAL B N 1
ATOM 2696 C CA . VAL B 1 139 ? 1.652 13.812 14.352 1 98.75 139 VAL B CA 1
ATOM 2697 C C . VAL B 1 139 ? 1.949 12.32 14.383 1 98.75 139 VAL B C 1
ATOM 2699 O O . VAL B 1 139 ? 2.102 11.734 15.453 1 98.75 139 VAL B O 1
ATOM 2702 N N . VAL B 1 140 ? 1.913 11.688 13.211 1 98.75 140 VAL B N 1
ATOM 2703 C CA . VAL B 1 140 ? 2.32 10.297 13.031 1 98.75 140 VAL B CA 1
ATOM 2704 C C . VAL B 1 140 ? 3.578 10.234 12.164 1 98.75 140 VAL B C 1
ATOM 2706 O O . VAL B 1 140 ? 3.545 10.594 10.984 1 98.75 140 VAL B O 1
ATOM 2709 N N . SER B 1 141 ? 4.652 9.781 12.75 1 98.5 141 SER B N 1
ATOM 2710 C CA . SER B 1 141 ? 5.961 9.766 12.102 1 98.5 141 SER B CA 1
ATOM 2711 C C . SER B 1 141 ? 6.449 8.336 11.875 1 98.5 141 SER B C 1
ATOM 2713 O O . SER B 1 141 ? 5.801 7.379 12.305 1 98.5 141 SER B O 1
ATOM 2715 N N . ALA B 1 142 ? 7.488 8.227 11.078 1 97.69 142 ALA B N 1
ATOM 2716 C CA . ALA B 1 142 ? 8.094 6.926 10.812 1 97.69 142 ALA B CA 1
ATOM 2717 C C . ALA B 1 142 ? 9.586 6.941 11.109 1 97.69 142 ALA B C 1
ATOM 2719 O O . ALA B 1 142 ? 10.258 7.965 10.93 1 97.69 142 ALA B O 1
ATOM 2720 N N . SER B 1 143 ? 10.078 5.824 11.578 1 94.69 143 SER B 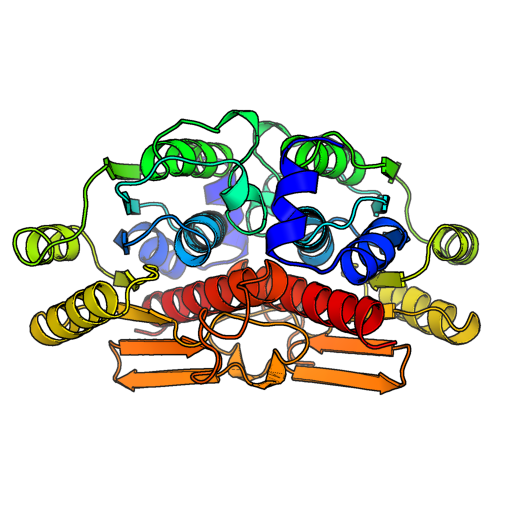N 1
ATOM 2721 C CA . SER B 1 143 ? 11.5 5.656 11.852 1 94.69 143 SER B CA 1
ATOM 2722 C C . SER B 1 143 ? 11.953 4.227 11.57 1 94.69 143 SER B C 1
ATOM 2724 O O . SER B 1 143 ? 11.414 3.273 12.141 1 94.69 143 SER B O 1
ATOM 2726 N N . GLY B 1 144 ? 13.023 4.082 10.695 1 93.38 144 GLY B N 1
ATOM 2727 C CA . GLY B 1 144 ? 13.461 2.75 10.312 1 93.38 144 GLY B CA 1
ATOM 2728 C C . GLY B 1 144 ? 12.555 2.098 9.281 1 93.38 144 GLY B C 1
ATOM 2729 O O . GLY B 1 144 ? 11.867 1.122 9.586 1 93.38 144 GLY B O 1
ATOM 2730 N N . VAL B 1 145 ? 12.727 2.467 7.996 1 94.31 145 VAL B N 1
ATOM 2731 C CA . VAL B 1 145 ? 11.805 2.061 6.938 1 94.31 145 VAL B CA 1
ATOM 2732 C C . VAL B 1 145 ? 12.547 1.222 5.902 1 94.31 145 VAL B C 1
ATOM 2734 O O . VAL B 1 145 ? 11.969 0.82 4.891 1 94.31 145 VAL B O 1
ATOM 2737 N N . CYS B 1 146 ? 13.805 0.955 6.168 1 94.06 146 CYS B N 1
ATOM 2738 C CA . CYS B 1 146 ? 14.648 0.325 5.156 1 94.06 146 CYS B CA 1
ATOM 2739 C C . CYS B 1 146 ? 14.758 -1.175 5.398 1 94.06 146 CYS B C 1
ATOM 2741 O O . CYS B 1 146 ? 14.398 -1.664 6.473 1 94.06 146 CYS B O 1
ATOM 2743 N N . GLY B 1 147 ? 15.195 -1.861 4.312 1 92.12 147 GLY B N 1
ATOM 2744 C CA . GLY B 1 147 ? 15.422 -3.295 4.395 1 92.12 147 GLY B CA 1
ATOM 2745 C C . GLY B 1 147 ? 14.219 -4.113 3.963 1 92.12 147 GLY B C 1
ATOM 2746 O O . GLY B 1 147 ? 13.211 -3.561 3.518 1 92.12 147 GLY B O 1
ATOM 2747 N N . TYR B 1 148 ? 14.469 -5.477 4.02 1 92.5 148 TYR B N 1
ATOM 2748 C CA . TYR B 1 148 ? 13.406 -6.43 3.707 1 92.5 148 TYR B CA 1
ATOM 2749 C C . TYR B 1 148 ? 13.547 -7.691 4.551 1 92.5 148 TYR B C 1
ATOM 2751 O O . TYR B 1 148 ? 14.602 -7.941 5.137 1 92.5 148 TYR B O 1
ATOM 2759 N N . GLY B 1 149 ? 12.461 -8.414 4.648 1 91.88 149 GLY B N 1
ATOM 2760 C CA . GLY B 1 149 ? 12.5 -9.727 5.266 1 91.88 149 GLY B CA 1
ATOM 2761 C C . GLY B 1 149 ? 12.508 -9.672 6.781 1 91.88 149 GLY B C 1
ATOM 2762 O O . GLY B 1 149 ? 12.734 -10.688 7.445 1 91.88 149 GLY B O 1
ATOM 2763 N N . ASN B 1 150 ? 12.328 -8.5 7.383 1 89.19 150 ASN B N 1
ATOM 2764 C CA . ASN B 1 150 ? 12.352 -8.352 8.836 1 89.19 150 ASN B CA 1
ATOM 2765 C C . ASN B 1 150 ? 11.219 -7.465 9.328 1 89.19 150 ASN B C 1
ATOM 2767 O O . ASN B 1 150 ? 11.406 -6.66 10.242 1 89.19 150 ASN B O 1
ATOM 2771 N N . SER B 1 151 ? 10.133 -7.613 8.656 1 90.44 151 SER B N 1
ATOM 2772 C CA . SER B 1 151 ? 9.008 -6.727 8.938 1 90.44 151 SER B CA 1
ATOM 2773 C C . SER B 1 151 ? 8.43 -6.996 10.328 1 90.44 151 SER B C 1
ATOM 2775 O O . SER B 1 151 ? 7.668 -6.188 10.852 1 90.44 151 SER B O 1
ATOM 2777 N N . GLU B 1 152 ? 8.805 -8.086 10.945 1 91.44 152 GLU B N 1
ATOM 2778 C CA . GLU B 1 152 ? 8.367 -8.391 12.297 1 91.44 152 GLU B CA 1
ATOM 2779 C C . GLU B 1 152 ? 8.938 -7.398 13.305 1 91.44 152 GLU B C 1
ATOM 2781 O O . GLU B 1 152 ? 8.477 -7.312 14.438 1 91.44 152 GLU B O 1
ATOM 2786 N N . LYS B 1 153 ? 9.898 -6.691 12.938 1 92.56 153 LYS B N 1
ATOM 2787 C CA . LYS B 1 153 ? 10.539 -5.719 13.82 1 92.56 153 LYS B CA 1
ATOM 2788 C C . LYS B 1 153 ? 9.781 -4.398 13.828 1 92.56 153 LYS B C 1
ATOM 2790 O O . LYS B 1 153 ? 10.07 -3.51 14.633 1 92.56 153 LYS B O 1
ATOM 2795 N N . ILE B 1 154 ? 8.828 -4.246 12.945 1 96.06 154 ILE B N 1
ATOM 2796 C CA . ILE B 1 154 ? 8.055 -3.01 12.891 1 96.06 154 ILE B CA 1
ATOM 2797 C C . ILE B 1 154 ? 7.203 -2.871 14.148 1 96.06 154 ILE B C 1
ATOM 2799 O O . ILE B 1 154 ? 6.527 -3.82 14.555 1 96.06 154 ILE B O 1
ATOM 2803 N N . LYS B 1 155 ? 7.262 -1.709 14.711 1 95.56 155 LYS B N 1
ATOM 2804 C CA . LYS B 1 155 ? 6.484 -1.403 15.906 1 95.56 155 LYS B CA 1
ATOM 2805 C C . LYS B 1 155 ? 5.797 -0.046 15.789 1 95.56 155 LYS B C 1
ATOM 2807 O O . LYS B 1 155 ? 6.18 0.778 14.953 1 95.56 155 LYS B O 1
ATOM 2812 N N . ILE B 1 156 ? 4.773 0.099 16.562 1 96.94 156 ILE B N 1
ATOM 2813 C CA . ILE B 1 156 ? 4.102 1.381 16.766 1 96.94 156 ILE B CA 1
ATOM 2814 C C . ILE B 1 156 ? 4.371 1.901 18.172 1 96.94 156 ILE B C 1
ATOM 2816 O O . ILE B 1 156 ? 4.004 1.26 19.156 1 96.94 156 ILE B O 1
ATOM 2820 N N . ARG B 1 157 ? 5.051 2.977 18.234 1 96.69 157 ARG B N 1
ATOM 2821 C CA . ARG B 1 157 ? 5.305 3.621 19.531 1 96.69 157 ARG B CA 1
ATOM 2822 C C . ARG B 1 157 ? 4.461 4.883 19.672 1 96.69 157 ARG B C 1
ATOM 2824 O O . ARG B 1 157 ? 4.672 5.867 18.969 1 96.69 157 ARG B O 1
ATOM 2831 N N . ARG B 1 158 ? 3.574 4.836 20.562 1 96.31 158 ARG B N 1
ATOM 2832 C CA . ARG B 1 158 ? 2.77 6.004 20.906 1 96.31 158 ARG B CA 1
ATOM 2833 C C . ARG B 1 158 ? 3.381 6.766 22.078 1 96.31 158 ARG B C 1
ATOM 2835 O O . ARG B 1 158 ? 3.314 6.312 23.219 1 96.31 158 ARG B O 1
ATOM 2842 N N . ILE B 1 159 ? 3.975 7.871 21.828 1 95.12 159 ILE B N 1
ATOM 2843 C CA . ILE B 1 159 ? 4.645 8.68 22.828 1 95.12 159 ILE B CA 1
ATOM 2844 C C . ILE B 1 159 ? 3.605 9.32 23.75 1 95.12 159 ILE B C 1
ATOM 2846 O O . ILE B 1 159 ? 3.783 9.352 24.969 1 95.12 159 ILE B O 1
ATOM 2850 N N . ASN B 1 160 ? 2.576 9.836 23.219 1 93.75 160 ASN B N 1
ATOM 2851 C CA . ASN B 1 160 ? 1.377 10.336 23.891 1 93.75 160 ASN B CA 1
ATOM 2852 C C . ASN B 1 160 ? 0.162 10.281 22.969 1 93.75 160 ASN B C 1
ATOM 2854 O O . ASN B 1 160 ? 0.185 9.586 21.938 1 93.75 160 ASN B O 1
ATOM 2858 N N . ASN B 1 161 ? -0.885 10.922 23.328 1 92.5 161 ASN B N 1
ATOM 2859 C CA . ASN B 1 161 ? -2.121 10.828 22.562 1 92.5 161 ASN B CA 1
ATOM 2860 C C . ASN B 1 161 ? -1.98 11.5 21.203 1 92.5 161 ASN B C 1
ATOM 2862 O O . ASN B 1 161 ? -2.736 11.195 20.266 1 92.5 161 ASN B O 1
ATOM 2866 N N . ASN B 1 162 ? -0.966 12.352 21.031 1 96.19 162 ASN B N 1
ATOM 2867 C CA . ASN B 1 162 ? -0.869 13.156 19.828 1 96.19 162 ASN B CA 1
ATOM 2868 C C . ASN B 1 162 ? 0.306 12.727 18.953 1 96.19 162 ASN B C 1
ATOM 2870 O O . ASN B 1 162 ? 0.406 13.133 17.797 1 96.19 162 ASN B O 1
ATOM 2874 N N . VAL B 1 163 ? 1.194 11.898 19.516 1 97.75 163 VAL B N 1
ATOM 2875 C CA . VAL B 1 163 ? 2.443 11.633 18.812 1 97.75 163 VAL B CA 1
ATOM 2876 C C . VAL B 1 163 ? 2.674 10.125 18.734 1 97.75 163 VAL B C 1
ATOM 2878 O O . VAL B 1 163 ? 2.787 9.453 19.766 1 97.75 163 VAL B O 1
ATOM 2881 N N . SER B 1 164 ? 2.775 9.617 17.547 1 97.94 164 SER B N 1
ATOM 2882 C CA . SER B 1 164 ? 3.125 8.227 17.312 1 97.94 164 SER B CA 1
ATOM 2883 C C . SER B 1 164 ? 4.258 8.109 16.297 1 97.94 164 SER B C 1
ATOM 2885 O O . SER B 1 164 ? 4.344 8.906 15.359 1 97.94 164 SER B O 1
ATOM 2887 N N . ILE B 1 165 ? 5.09 7.141 16.484 1 97.81 165 ILE B N 1
ATOM 2888 C CA . ILE B 1 165 ? 6.176 6.828 15.562 1 97.81 165 ILE B CA 1
ATOM 2889 C C . ILE B 1 165 ? 6.117 5.352 15.188 1 97.81 165 ILE B C 1
ATOM 2891 O O . ILE B 1 165 ? 5.957 4.484 16.047 1 97.81 165 ILE B O 1
ATOM 2895 N N . ILE B 1 166 ? 6.238 5.066 13.938 1 98.06 166 ILE B N 1
ATOM 2896 C CA . ILE B 1 166 ? 6.09 3.703 13.445 1 98.06 166 ILE B CA 1
ATOM 2897 C C . ILE B 1 166 ? 7.332 3.303 12.648 1 98.06 166 ILE B C 1
ATOM 2899 O O . ILE B 1 166 ? 7.836 4.082 11.844 1 98.06 166 ILE B O 1
ATOM 2903 N N . GLY B 1 167 ? 7.824 2.164 12.797 1 96.81 167 GLY B N 1
ATOM 2904 C CA . GLY B 1 167 ? 8.953 1.628 12.055 1 96.81 167 GLY B CA 1
ATOM 2905 C C . GLY B 1 167 ? 9.766 0.62 12.852 1 96.81 167 GLY B C 1
ATOM 2906 O O . GLY B 1 167 ? 9.305 0.117 13.875 1 96.81 167 GLY B O 1
ATOM 2907 N N . ASP B 1 168 ? 10.844 0.183 12.336 1 94.06 168 ASP B N 1
ATOM 2908 C CA . ASP B 1 168 ? 11.664 -0.795 13.047 1 94.06 168 ASP B CA 1
ATOM 2909 C C . ASP B 1 168 ? 12.672 -0.107 13.961 1 94.06 168 ASP B C 1
ATOM 2911 O O . ASP B 1 168 ? 13.344 -0.763 14.766 1 94.06 168 ASP B O 1
ATOM 2915 N N . PHE B 1 169 ? 12.93 1.206 13.82 1 91.75 169 PHE B N 1
ATOM 2916 C CA . PHE B 1 169 ? 13.711 2.078 14.688 1 91.75 169 PHE B CA 1
ATOM 2917 C C . PHE B 1 169 ? 15.188 1.72 14.633 1 91.75 169 PHE B C 1
ATOM 2919 O O . PHE B 1 169 ? 15.961 2.086 15.523 1 91.75 169 PHE B O 1
ATOM 2926 N N . GLU B 1 170 ? 15.57 0.921 13.617 1 85.19 170 GLU B N 1
ATOM 2927 C CA . GLU B 1 170 ? 16.953 0.462 13.539 1 85.19 170 GLU B CA 1
ATOM 2928 C C . GLU B 1 170 ? 17.547 0.736 12.164 1 85.19 170 GLU B C 1
ATOM 2930 O O . GLU B 1 170 ? 18.672 1.242 12.055 1 85.19 170 GLU B O 1
ATOM 2935 N N . SER B 1 171 ? 16.781 0.518 11.25 1 80.56 171 SER B N 1
ATOM 2936 C CA . SER B 1 171 ? 17.328 0.557 9.898 1 80.56 171 SER B CA 1
ATOM 2937 C C . SER B 1 171 ? 17.5 1.991 9.414 1 80.56 171 SER B C 1
ATOM 2939 O O . SER B 1 171 ? 16.672 2.857 9.703 1 80.56 171 SER B O 1
ATOM 2941 N N . ASP B 1 172 ? 18.656 2.146 8.75 1 74.12 172 ASP B N 1
ATOM 2942 C CA . ASP B 1 172 ? 18.969 3.449 8.172 1 74.12 172 ASP B CA 1
ATOM 2943 C C . ASP B 1 172 ? 19.406 3.316 6.715 1 74.12 172 ASP B C 1
ATOM 2945 O O . ASP B 1 172 ? 20 2.311 6.328 1 74.12 172 ASP B O 1
ATOM 2949 N N . ASN B 1 173 ? 19.094 4.277 5.988 1 74.62 173 ASN B N 1
ATOM 2950 C CA . ASN B 1 173 ? 19.312 4.27 4.547 1 74.62 173 ASN B CA 1
ATOM 2951 C C . ASN B 1 173 ? 20.797 4.203 4.207 1 74.62 173 ASN B C 1
ATOM 2953 O O . ASN B 1 173 ? 21.156 3.891 3.072 1 74.62 173 ASN B O 1
ATOM 2957 N N . SER B 1 174 ? 21.547 4.457 5.195 1 72.75 174 SER B N 1
ATOM 2958 C CA . SER B 1 174 ? 22.984 4.352 4.969 1 72.75 174 SER B CA 1
ATOM 2959 C C . SER B 1 174 ? 23.422 2.896 4.871 1 72.75 174 SER B C 1
ATOM 2961 O O . SER B 1 174 ? 24.453 2.592 4.27 1 72.75 174 SER B O 1
ATOM 2963 N N . VAL B 1 175 ? 22.641 1.923 5.312 1 74.5 175 VAL B N 1
ATOM 2964 C CA . VAL B 1 175 ? 23.016 0.512 5.355 1 74.5 175 VAL B CA 1
ATOM 2965 C C . VAL B 1 175 ? 22.062 -0.301 4.48 1 74.5 175 VAL B C 1
ATOM 2967 O O . VAL B 1 175 ? 22.5 -1.179 3.73 1 74.5 175 VAL B O 1
ATOM 2970 N N . PHE B 1 176 ? 20.797 0.043 4.543 1 86.12 176 PHE B N 1
ATOM 2971 C CA . PHE B 1 176 ? 19.766 -0.687 3.811 1 86.12 176 PHE B CA 1
ATOM 2972 C C . PHE B 1 176 ? 18.984 0.25 2.895 1 86.12 176 PHE B C 1
ATOM 2974 O O . PHE B 1 176 ? 18.781 1.423 3.221 1 86.12 176 PHE B O 1
ATOM 2981 N N . LYS B 1 177 ? 18.578 -0.274 1.826 1 92.31 177 LYS B N 1
ATOM 2982 C CA . LYS B 1 177 ? 17.781 0.52 0.906 1 92.31 177 LYS B CA 1
ATOM 2983 C C . LYS B 1 177 ? 16.297 0.446 1.271 1 92.31 177 LYS B C 1
ATOM 2985 O O . LYS B 1 177 ? 15.859 -0.512 1.912 1 92.31 177 LYS B O 1
ATOM 2990 N N . PRO B 1 178 ? 15.594 1.44 1.008 1 94.62 178 PRO B N 1
ATOM 2991 C CA . PRO B 1 178 ? 14.141 1.395 1.209 1 94.62 178 PRO B CA 1
ATOM 2992 C C . PRO B 1 178 ? 13.414 0.648 0.092 1 94.62 178 PRO B C 1
ATOM 2994 O O . PRO B 1 178 ? 13.195 1.204 -0.988 1 94.62 178 PRO B O 1
ATOM 2997 N N . TYR B 1 179 ? 13.031 -0.518 0.399 1 96.38 179 TYR B N 1
ATOM 2998 C CA . TYR B 1 179 ? 12.312 -1.338 -0.571 1 96.38 179 TYR B CA 1
ATOM 2999 C C . TYR B 1 179 ? 10.805 -1.134 -0.45 1 96.38 179 TYR B C 1
ATOM 3001 O O . TYR B 1 179 ? 10.297 -0.844 0.636 1 96.38 179 TYR B O 1
ATOM 3009 N N . ALA B 1 180 ? 10.125 -1.345 -1.521 1 98.12 180 ALA B N 1
ATOM 3010 C CA . ALA B 1 180 ? 8.703 -1.032 -1.634 1 98.12 180 ALA B CA 1
ATOM 3011 C C . ALA B 1 180 ? 7.895 -1.74 -0.548 1 98.12 180 ALA B C 1
ATOM 3013 O O . ALA B 1 180 ? 7.102 -1.11 0.155 1 98.12 180 ALA B O 1
ATOM 3014 N N . PRO B 1 181 ? 8.086 -3.08 -0.311 1 98.5 181 PRO B N 1
ATOM 3015 C CA . PRO B 1 181 ? 7.199 -3.779 0.623 1 98.5 181 PRO B CA 1
ATOM 3016 C C . PRO B 1 181 ? 7.219 -3.172 2.023 1 98.5 181 PRO B C 1
ATOM 3018 O O . PRO B 1 181 ? 6.16 -2.857 2.578 1 98.5 181 PRO B O 1
ATOM 3021 N N . LYS B 1 182 ? 8.383 -2.936 2.525 1 97.75 182 LYS B N 1
ATOM 3022 C CA . LYS B 1 182 ? 8.477 -2.41 3.885 1 97.75 182 LYS B CA 1
ATOM 3023 C C . LYS B 1 182 ? 8.047 -0.947 3.939 1 97.75 182 LYS B C 1
ATOM 3025 O O . LYS B 1 182 ? 7.352 -0.533 4.867 1 97.75 182 LYS B O 1
ATOM 3030 N N . VAL B 1 183 ? 8.438 -0.135 2.996 1 98.25 183 VAL B N 1
ATOM 3031 C CA . VAL B 1 183 ? 8.062 1.274 2.945 1 98.25 183 VAL B CA 1
ATOM 3032 C C . VAL B 1 183 ? 6.543 1.402 2.914 1 98.25 183 VAL B C 1
ATOM 3034 O O . VAL B 1 183 ? 5.961 2.178 3.676 1 98.25 183 VAL B O 1
ATOM 3037 N N . ILE B 1 184 ? 5.879 0.634 2.088 1 98.75 184 ILE B N 1
ATOM 3038 C CA . ILE B 1 184 ? 4.434 0.721 1.912 1 98.75 184 ILE B CA 1
ATOM 3039 C C . ILE B 1 184 ? 3.73 0.175 3.152 1 98.75 184 ILE B C 1
ATOM 3041 O O . ILE B 1 184 ? 2.699 0.705 3.572 1 98.75 184 ILE B O 1
ATOM 3045 N N . ALA B 1 185 ? 4.277 -0.878 3.752 1 98.56 185 ALA B N 1
ATOM 3046 C CA . ALA B 1 185 ? 3.717 -1.395 5 1 98.56 185 ALA B CA 1
ATOM 3047 C C . ALA B 1 185 ? 3.73 -0.328 6.09 1 98.56 185 ALA B C 1
ATOM 3049 O O . ALA B 1 185 ? 2.711 -0.084 6.742 1 98.56 185 ALA B O 1
ATOM 3050 N N . ILE B 1 186 ? 4.848 0.29 6.258 1 98.38 186 ILE B N 1
ATOM 3051 C CA . ILE B 1 186 ? 5 1.283 7.316 1 98.38 186 ILE B CA 1
ATOM 3052 C C . ILE B 1 186 ? 4.094 2.48 7.031 1 98.38 186 ILE B C 1
ATOM 3054 O O . ILE B 1 186 ? 3.438 3 7.938 1 98.38 186 ILE B O 1
ATOM 3058 N N . SER B 1 187 ? 4.07 2.934 5.77 1 98.81 187 SER B N 1
ATOM 3059 C CA . SER B 1 187 ? 3.164 4.012 5.383 1 98.81 187 SER B CA 1
ATOM 3060 C C . SER B 1 187 ? 1.718 3.666 5.719 1 98.81 187 SER B C 1
ATOM 3062 O O . SER B 1 187 ? 0.983 4.5 6.25 1 98.81 187 SER B O 1
ATOM 3064 N N . SER B 1 188 ? 1.329 2.479 5.402 1 98.75 188 SER B N 1
ATOM 3065 C CA . SER B 1 188 ? -0.034 2.031 5.672 1 98.75 188 SER B CA 1
ATOM 3066 C C . SER B 1 188 ? -0.315 1.985 7.168 1 98.75 188 SER B C 1
ATOM 3068 O O . SER B 1 188 ? -1.427 2.289 7.605 1 98.75 188 SER B O 1
ATOM 3070 N N . LEU B 1 189 ? 0.644 1.591 7.922 1 98.62 189 LEU B N 1
ATOM 3071 C CA . LEU B 1 189 ? 0.493 1.563 9.375 1 98.62 189 LEU B CA 1
ATOM 3072 C C . LEU B 1 189 ? 0.396 2.977 9.938 1 98.62 189 LEU B C 1
ATOM 3074 O O . LEU B 1 189 ? -0.307 3.211 10.922 1 98.62 189 LEU B O 1
ATOM 3078 N N . GLN B 1 190 ? 1.149 3.947 9.352 1 98.75 190 GLN B N 1
ATOM 3079 C CA . GLN B 1 190 ? 0.925 5.344 9.703 1 98.75 190 GLN B CA 1
ATOM 3080 C C . GLN B 1 190 ? -0.536 5.734 9.5 1 98.75 190 GLN B C 1
ATOM 3082 O O . GLN B 1 190 ? -1.137 6.379 10.359 1 98.75 190 GLN B O 1
ATOM 3087 N N . CYS B 1 191 ? -1.113 5.312 8.383 1 98.88 191 CYS B N 1
ATOM 3088 C CA . CYS B 1 191 ? -2.492 5.645 8.039 1 98.88 191 CYS B CA 1
ATOM 3089 C C . CYS B 1 191 ? -3.469 5.004 9.016 1 98.88 191 CYS B C 1
ATOM 3091 O O . CYS B 1 191 ? -4.484 5.605 9.367 1 98.88 191 CYS B O 1
ATOM 3093 N N . ASP B 1 192 ? -3.15 3.771 9.406 1 98.44 192 ASP B N 1
ATOM 3094 C CA . ASP B 1 192 ? -3.996 3.098 10.391 1 98.44 192 ASP B CA 1
ATOM 3095 C C . ASP B 1 192 ? -4.012 3.855 11.719 1 98.44 192 ASP B C 1
ATOM 3097 O O . ASP B 1 192 ? -5.055 3.965 12.367 1 98.44 192 ASP B O 1
ATOM 3101 N N . GLU B 1 193 ? -2.877 4.312 12.117 1 98.25 193 GLU B N 1
ATOM 3102 C CA . GLU B 1 193 ? -2.764 5.102 13.336 1 98.25 193 GLU B CA 1
ATOM 3103 C C . GLU B 1 193 ? -3.525 6.422 13.219 1 98.25 193 GLU B C 1
ATOM 3105 O O . GLU B 1 193 ? -4.176 6.859 14.164 1 98.25 193 GLU B O 1
ATOM 3110 N N . ILE B 1 194 ? -3.449 7.066 12.094 1 98.62 194 ILE B N 1
ATOM 3111 C CA . ILE B 1 194 ? -4.188 8.297 11.844 1 98.62 194 ILE B CA 1
ATOM 3112 C C . ILE B 1 194 ? -5.688 8.039 11.969 1 98.62 194 ILE B C 1
ATOM 3114 O O . ILE B 1 194 ? -6.402 8.797 12.617 1 98.62 194 ILE B O 1
ATOM 3118 N N . LEU B 1 195 ? -6.105 6.969 11.312 1 98.25 195 LEU B N 1
ATOM 3119 C CA . LEU B 1 195 ? -7.512 6.594 11.398 1 98.25 195 LEU B CA 1
ATOM 3120 C C . LEU B 1 195 ? -7.93 6.367 12.844 1 98.25 195 LEU B C 1
ATOM 3122 O O . LEU B 1 195 ? -8.992 6.828 13.266 1 98.25 195 LEU B O 1
ATOM 3126 N N . ARG B 1 196 ? -7.086 5.676 13.586 1 96.94 196 ARG B N 1
ATOM 3127 C CA . ARG B 1 196 ? -7.344 5.445 15 1 96.94 196 ARG B CA 1
ATOM 3128 C C . ARG B 1 196 ? -7.492 6.766 15.75 1 96.94 196 ARG B C 1
ATOM 3130 O O . ARG B 1 196 ? -8.445 6.941 16.516 1 96.94 196 ARG B O 1
ATOM 3137 N N . MET B 1 197 ? -6.574 7.684 15.523 1 97.12 197 MET B N 1
ATOM 3138 C CA . MET B 1 197 ? -6.59 8.977 16.203 1 97.12 197 MET B CA 1
ATOM 3139 C C . MET B 1 197 ? -7.875 9.742 15.883 1 97.12 197 MET B C 1
ATOM 3141 O O . MET B 1 197 ? -8.422 10.422 16.75 1 97.12 197 MET B O 1
ATOM 3145 N N . VAL B 1 198 ? -8.367 9.625 14.672 1 97.44 198 VAL B N 1
ATOM 3146 C CA . VAL B 1 198 ? -9.531 10.375 14.211 1 97.44 198 VAL B CA 1
ATOM 3147 C C . VAL B 1 198 ? -10.805 9.773 14.797 1 97.44 198 VAL B C 1
ATOM 3149 O O . VAL B 1 198 ? -11.711 10.5 15.211 1 97.44 198 VAL B O 1
ATOM 3152 N N . LEU B 1 199 ? -10.875 8.469 14.875 1 95.38 199 LEU B N 1
ATOM 3153 C CA . LEU B 1 199 ? -12.117 7.812 15.258 1 95.38 199 LEU B CA 1
ATOM 3154 C C . LEU B 1 199 ? -12.164 7.586 16.766 1 95.38 199 LEU B C 1
ATOM 3156 O O . LEU B 1 199 ? -13.25 7.488 17.359 1 95.38 199 LEU B O 1
ATOM 3160 N N . TYR B 1 200 ? -11.188 7.211 17.469 1 85.44 200 TYR B N 1
ATOM 3161 C CA . TYR B 1 200 ? -11.219 6.941 18.906 1 85.44 200 TYR B CA 1
ATOM 3162 C C . TYR B 1 200 ? -11.062 8.234 19.703 1 85.44 200 TYR B C 1
ATOM 3164 O O . TYR B 1 200 ? -11.43 8.289 20.891 1 85.44 200 TYR B O 1
ATOM 3172 N N . GLU B 1 201 ? -10.531 9.25 19.219 1 65 201 GLU B N 1
ATOM 3173 C CA . GLU B 1 201 ? -10.477 10.477 20 1 65 201 GLU B CA 1
ATOM 3174 C C . GLU B 1 201 ? -11.656 11.398 19.672 1 65 201 GLU B C 1
ATOM 3176 O O . GLU B 1 201 ? -12.18 11.367 18.562 1 65 201 GLU B O 1
#

Organism: Dictyoglomus thermophilum (strain ATCC 35947 / DSM 3960 / H-6-12) (NCBI:txid309799)

pLDDT: mean 95.82, std 5.19, range [65.0, 98.94]